Protein AF-A0A1V6G9Q5-F1 (afdb_monomer)

Secondary structure (DSSP, 8-state):
---TT--TTT-----HHHHHHH---TT---TTGGGSSSS---HHHH------THHHHBTT--HHHHHHHHHTT-GGGHHHHHTTSEEEE--SEE--SSS-EE--SS--EEEE-GGGT-B-TTSPBPGGGB-SS--HHHHHHHHHHHHHHHH-----TTT-HHHHTT--HHHHS-B-TTSTTGGGG--BPPTT--S-HHHHS---HHHHHTSTT-SS---HHHHHHHSTTTTTHHHHB-HHHHH---EEE----EEE-TTSS-EEE-TTT-PEESSTTGGGSEEEEEEPPEEEEEEPSSTT-EEEEEEEEEEEEEEEEE-TTS-EEEPPHHHHHHHHHT-SS--EEEEEBTT--EEEEE---SHHHHHHHHHHHHHTT-TTEEEESSSEEEEETTEEEEE--SS-SEEEEE---SPPPGGGT-STTTT-THHHHSTT-HHHH-EEES-HHHHHHHTTTS--TTTEEEGGGGGT-SSPPP--

Radius of gyration: 25.7 Å; Cα contacts (8 Å, |Δi|>4): 926; chains: 1; bounding box: 58×72×70 Å

Sequence (480 aa):
MECLSLDRATGTQSNLVEAERIVSSPRNPHFQSRVTPDGHSRFRASGVLEGDCLMCHLNGYRLDRRNAQVASRNYRWAPTAGAGLGEVAGRVWSPGEGKGVWEFSSRPAVTYSWKNGMFTGDGRLSGRLIRTKVTSGSCLQCHGTMQALRTGTQYRAGDDVHAKAGLRCVDCHTLAEAGPGGRLGHRIGGASASGDYRQTGMKTCVACHLAQGGRAPNPVQTHVDMLPNATFHLRLLSCTACHVTGLPALGAYLLDLSTGRNFRYTSQGAEAIISQLDAAKTAREPWTPWLAIVGMKGSQGERYMPVALHTAQWFGEKGTQGQIIPLNSRVVSEAFRLCSGITAVEVRDVSGKRLRRHTVATEADIAKMLRAMNRLGRTKAVFVADKVYELKGGKVASAELPFGNTISLPIWHNVQGVAKKRTYGAKGCTDCHDEKSPFFTKMKVKSVGRFLKEDYPTPKAPNASPQMLDWGYEEVPSHE

Structure (mmCIF, N/CA/C/O backbone):
data_AF-A0A1V6G9Q5-F1
#
_entry.id   AF-A0A1V6G9Q5-F1
#
loop_
_atom_site.group_PDB
_atom_site.id
_atom_site.type_symbol
_atom_site.label_atom_id
_atom_site.label_alt_id
_atom_site.label_comp_id
_atom_site.label_asym_id
_atom_site.label_entity_id
_atom_site.label_seq_id
_atom_site.pdbx_PDB_ins_code
_atom_site.Cartn_x
_atom_site.Cartn_y
_atom_site.Cartn_z
_atom_site.occupancy
_atom_site.B_iso_or_equiv
_atom_site.auth_seq_id
_atom_site.auth_comp_id
_atom_site.auth_asym_id
_atom_site.auth_atom_id
_atom_site.pdbx_PDB_model_num
ATOM 1 N N . MET A 1 1 ? 10.557 -18.814 1.486 1.00 26.45 1 MET A N 1
ATOM 2 C CA . MET A 1 1 ? 10.567 -19.745 0.343 1.00 26.45 1 MET A CA 1
ATOM 3 C C . MET A 1 1 ? 11.995 -20.203 0.204 1.00 26.45 1 MET A C 1
ATOM 5 O O . MET A 1 1 ? 12.812 -19.446 -0.297 1.00 26.45 1 MET A O 1
ATOM 9 N N . GLU A 1 2 ? 12.323 -21.360 0.764 1.00 23.83 2 GLU A N 1
ATOM 10 C CA . GLU A 1 2 ? 13.570 -22.021 0.394 1.00 23.83 2 GLU A CA 1
ATOM 11 C C . GLU A 1 2 ? 13.375 -22.497 -1.046 1.00 23.83 2 GLU A C 1
ATOM 13 O O . GLU A 1 2 ? 12.428 -23.233 -1.327 1.00 23.83 2 GLU A O 1
ATOM 18 N N . CYS A 1 3 ? 14.185 -21.993 -1.977 1.00 28.28 3 CYS A N 1
ATOM 19 C CA . CYS A 1 3 ? 14.281 -22.607 -3.293 1.00 28.28 3 CYS A CA 1
ATOM 20 C C . CYS A 1 3 ? 14.753 -24.044 -3.068 1.00 28.28 3 CYS A C 1
ATOM 22 O O . CYS A 1 3 ? 15.899 -24.257 -2.688 1.00 28.28 3 CYS A O 1
ATOM 24 N N . LEU A 1 4 ? 13.880 -25.018 -3.322 1.00 36.97 4 LEU A N 1
ATOM 25 C CA . LEU A 1 4 ? 14.215 -26.448 -3.365 1.00 36.97 4 LEU A CA 1
ATOM 26 C C . LEU A 1 4 ? 15.181 -26.798 -4.516 1.00 36.97 4 LEU A C 1
ATOM 28 O O . LEU A 1 4 ? 15.491 -27.967 -4.715 1.00 36.97 4 LEU A O 1
ATOM 32 N N . SER A 1 5 ? 15.635 -25.791 -5.267 1.00 37.88 5 SER A N 1
ATOM 33 C CA . SER A 1 5 ? 16.446 -25.899 -6.474 1.00 37.88 5 SER A CA 1
ATOM 34 C C . SER A 1 5 ? 17.936 -25.620 -6.241 1.00 37.88 5 SER A C 1
ATOM 36 O O . SER A 1 5 ? 18.611 -25.262 -7.198 1.00 37.88 5 SER A O 1
ATOM 38 N N . LEU A 1 6 ? 18.443 -25.641 -5.002 1.00 37.59 6 LEU A N 1
ATOM 39 C CA . LEU A 1 6 ? 19.872 -25.453 -4.719 1.00 37.59 6 LEU A CA 1
ATOM 40 C C . LEU A 1 6 ? 20.326 -26.380 -3.590 1.00 37.59 6 LEU A C 1
ATOM 42 O O . LEU A 1 6 ? 19.869 -26.254 -2.452 1.00 37.59 6 LEU A O 1
ATOM 46 N N . ASP A 1 7 ? 21.272 -27.263 -3.897 1.00 45.06 7 ASP A N 1
ATOM 47 C CA . ASP A 1 7 ? 22.090 -27.917 -2.879 1.00 45.06 7 ASP A CA 1
ATOM 48 C C . ASP A 1 7 ? 22.969 -26.854 -2.190 1.00 45.06 7 ASP A C 1
ATOM 50 O O . ASP A 1 7 ? 23.721 -26.121 -2.838 1.00 45.06 7 ASP A O 1
ATOM 54 N N . ARG A 1 8 ? 22.855 -26.746 -0.859 1.00 42.53 8 ARG A N 1
ATOM 55 C CA . ARG A 1 8 ? 23.565 -25.742 -0.049 1.00 42.53 8 ARG A CA 1
ATOM 56 C C . ARG A 1 8 ? 25.079 -25.957 -0.001 1.00 42.53 8 ARG A C 1
ATOM 58 O O . ARG A 1 8 ? 25.783 -24.997 0.297 1.00 42.53 8 ARG A O 1
ATOM 65 N N . ALA A 1 9 ? 25.567 -27.167 -0.271 1.00 38.91 9 ALA A N 1
ATOM 66 C CA . ALA A 1 9 ? 26.994 -27.476 -0.256 1.00 38.91 9 ALA A CA 1
ATOM 67 C C . ALA A 1 9 ? 27.674 -27.190 -1.605 1.00 38.91 9 ALA A C 1
ATOM 69 O O . ALA A 1 9 ? 28.848 -26.832 -1.634 1.00 38.91 9 ALA A O 1
ATOM 70 N N . THR A 1 10 ? 26.941 -27.322 -2.716 1.00 44.88 10 THR A N 1
ATOM 71 C CA . THR A 1 10 ? 27.523 -27.306 -4.072 1.00 44.88 10 THR A CA 1
ATOM 72 C C . THR A 1 10 ? 27.007 -26.179 -4.968 1.00 44.88 10 THR A C 1
ATOM 74 O O . THR A 1 10 ? 27.617 -25.887 -5.993 1.00 44.88 10 THR A O 1
ATOM 77 N N . GLY A 1 11 ? 25.892 -25.526 -4.617 1.00 43.47 11 GLY A N 1
ATOM 78 C CA . GLY A 1 11 ? 25.287 -24.465 -5.429 1.00 43.47 11 GLY A CA 1
ATOM 79 C C . GLY A 1 11 ? 24.711 -24.942 -6.769 1.00 43.47 11 GLY A C 1
ATOM 80 O O . GLY A 1 11 ? 24.396 -24.109 -7.621 1.00 43.47 11 GLY A O 1
ATOM 81 N N . THR A 1 12 ? 24.571 -26.255 -6.975 1.00 43.31 12 THR A N 1
ATOM 82 C CA . THR A 1 12 ? 24.017 -26.832 -8.207 1.00 43.31 12 THR A CA 1
ATOM 83 C C . THR A 1 12 ? 22.490 -26.918 -8.159 1.00 43.31 12 THR A C 1
ATOM 85 O O . THR A 1 12 ? 21.888 -27.110 -7.099 1.00 43.31 12 THR A O 1
ATOM 88 N N . GLN A 1 13 ? 21.856 -26.720 -9.323 1.00 45.31 13 GLN A N 1
ATOM 89 C CA . GLN A 1 13 ? 20.408 -26.836 -9.479 1.00 45.31 13 GLN A CA 1
ATOM 90 C C . GLN A 1 13 ? 19.994 -28.307 -9.458 1.00 45.31 13 GLN A C 1
ATOM 92 O O . GLN A 1 13 ? 20.320 -29.040 -10.387 1.00 45.31 13 GLN A O 1
ATOM 97 N N . SER A 1 14 ? 19.248 -28.726 -8.436 1.00 48.44 14 SER A N 1
ATOM 98 C CA . SER A 1 14 ? 18.487 -29.976 -8.494 1.00 48.44 14 SER A CA 1
ATOM 99 C C . SER A 1 14 ? 17.395 -29.828 -9.552 1.00 48.44 14 SER A C 1
ATOM 101 O O . SER A 1 14 ? 16.636 -28.855 -9.543 1.00 48.44 14 SER A O 1
ATOM 103 N N . ASN A 1 15 ? 17.316 -30.771 -10.488 1.00 50.22 15 ASN A N 1
ATOM 104 C CA . ASN A 1 15 ? 16.198 -30.793 -11.430 1.00 50.22 15 ASN A CA 1
ATOM 105 C C . ASN A 1 15 ? 14.923 -31.312 -10.731 1.00 50.22 15 ASN A C 1
ATOM 107 O O . ASN A 1 15 ? 14.988 -31.979 -9.696 1.00 50.22 15 ASN A O 1
ATOM 111 N N . LEU A 1 16 ? 13.749 -31.025 -11.304 1.00 52.06 16 LEU A N 1
ATOM 112 C CA . LEU A 1 16 ? 12.440 -31.394 -10.744 1.00 52.06 16 LEU A CA 1
ATOM 113 C C . LEU A 1 16 ? 12.350 -32.873 -10.329 1.00 52.06 16 LEU A C 1
ATOM 115 O O . LEU A 1 16 ? 11.726 -33.201 -9.324 1.00 52.06 16 LEU A O 1
ATOM 119 N N . VAL A 1 17 ? 12.982 -33.773 -11.086 1.00 56.47 17 VAL A N 1
ATOM 120 C CA . VAL A 1 17 ? 12.966 -35.217 -10.814 1.00 56.47 17 VAL A CA 1
ATOM 121 C C . VAL A 1 17 ? 13.769 -35.555 -9.553 1.00 56.47 17 VAL A C 1
ATOM 123 O O . VAL A 1 17 ? 13.349 -36.402 -8.766 1.00 56.47 17 VAL A O 1
ATOM 126 N N . GLU A 1 18 ? 14.890 -34.877 -9.321 1.00 55.25 18 GLU A N 1
ATOM 127 C CA . GLU A 1 18 ? 15.702 -35.006 -8.106 1.00 55.25 18 GLU A CA 1
ATOM 128 C C . GLU A 1 18 ? 15.019 -34.372 -6.891 1.00 55.25 18 GLU A C 1
ATOM 130 O O . GLU A 1 18 ? 14.922 -35.013 -5.843 1.00 55.25 18 GLU A O 1
ATOM 135 N N . ALA A 1 19 ? 14.465 -33.164 -7.035 1.00 51.28 19 ALA A N 1
ATOM 136 C CA . ALA A 1 19 ? 13.713 -32.506 -5.968 1.00 51.28 19 ALA A CA 1
ATOM 137 C C . ALA A 1 19 ? 12.487 -33.338 -5.543 1.00 51.28 19 ALA A C 1
ATOM 139 O O . ALA A 1 19 ? 12.191 -33.457 -4.355 1.00 51.28 19 ALA A O 1
ATOM 140 N N . GLU A 1 20 ? 11.803 -33.986 -6.491 1.00 52.81 20 GLU A N 1
ATOM 141 C CA . GLU A 1 20 ? 10.680 -34.886 -6.206 1.00 52.81 20 GLU A CA 1
ATOM 142 C C . GLU A 1 20 ? 11.103 -36.202 -5.538 1.00 52.81 20 GLU A C 1
ATOM 144 O O . GLU A 1 20 ? 10.338 -36.739 -4.735 1.00 52.81 20 GLU A O 1
ATOM 149 N N . ARG A 1 21 ? 12.313 -36.709 -5.812 1.00 54.59 21 ARG A N 1
ATOM 150 C CA . ARG A 1 21 ? 12.871 -37.895 -5.132 1.00 54.59 21 ARG A CA 1
ATOM 151 C C . ARG A 1 21 ? 13.257 -37.614 -3.679 1.00 54.59 21 ARG A C 1
ATOM 153 O O . ARG A 1 21 ? 13.096 -38.491 -2.836 1.00 54.59 21 ARG A O 1
ATOM 160 N N . ILE A 1 22 ? 13.724 -36.401 -3.381 1.00 49.53 22 ILE A N 1
ATOM 161 C CA . ILE A 1 22 ? 14.147 -35.984 -2.032 1.00 49.53 22 ILE A CA 1
ATOM 162 C C . ILE A 1 22 ? 12.938 -35.778 -1.093 1.00 49.53 22 ILE A C 1
ATOM 164 O O . ILE A 1 22 ? 13.057 -35.891 0.128 1.00 49.53 22 ILE A O 1
ATOM 168 N N . VAL A 1 23 ? 11.737 -35.538 -1.631 1.00 49.31 23 VAL A N 1
ATOM 169 C CA . VAL A 1 23 ? 10.528 -35.214 -0.851 1.00 49.31 23 VAL A CA 1
ATOM 170 C C . VAL A 1 23 ? 9.623 -36.445 -0.675 1.00 49.31 23 VAL A C 1
ATOM 172 O O . VAL A 1 23 ? 8.473 -36.475 -1.108 1.00 49.31 23 VAL A O 1
ATOM 175 N N . SER A 1 24 ? 10.140 -37.480 -0.009 1.00 46.38 24 SER A N 1
ATOM 176 C CA . SER A 1 24 ? 9.373 -38.664 0.427 1.00 46.38 24 SER A CA 1
ATOM 177 C C . SER A 1 24 ? 9.041 -38.670 1.930 1.00 46.38 24 SER A C 1
ATOM 179 O O . SER A 1 24 ? 8.355 -39.572 2.409 1.00 46.38 24 SER A O 1
ATOM 181 N N . SER A 1 25 ? 9.460 -37.646 2.687 1.00 45.62 25 SER A N 1
ATOM 182 C CA . SER A 1 25 ? 9.153 -37.527 4.120 1.00 45.62 25 SER A CA 1
ATOM 183 C C . SER A 1 25 ? 7.707 -37.048 4.373 1.00 45.62 25 SER A C 1
ATOM 185 O O . SER A 1 25 ? 7.327 -35.977 3.888 1.00 45.62 25 SER A O 1
ATOM 187 N N . PRO A 1 26 ? 6.911 -37.752 5.208 1.00 43.09 26 PRO A N 1
ATOM 188 C CA . PRO A 1 26 ? 5.545 -37.363 5.590 1.00 43.09 26 PRO A CA 1
ATOM 189 C C . PRO A 1 26 ? 5.431 -36.027 6.344 1.00 43.09 26 PRO A C 1
ATOM 191 O O . PRO A 1 26 ? 4.324 -35.538 6.572 1.00 43.09 26 PRO A O 1
ATOM 194 N N . ARG A 1 27 ? 6.556 -35.439 6.776 1.00 41.53 27 ARG A N 1
ATOM 195 C CA . ARG A 1 27 ? 6.603 -34.267 7.663 1.00 41.53 27 ARG A CA 1
ATOM 196 C C . ARG A 1 27 ? 7.233 -33.037 7.016 1.00 41.53 27 ARG A C 1
ATOM 198 O O . ARG A 1 27 ? 7.970 -32.321 7.684 1.00 41.53 27 ARG A O 1
ATOM 205 N N . ASN A 1 28 ? 6.945 -32.749 5.748 1.00 45.78 28 ASN A N 1
ATOM 206 C CA . ASN A 1 28 ? 7.270 -31.425 5.214 1.00 45.78 28 ASN A CA 1
ATOM 207 C C . ASN A 1 28 ? 6.059 -30.482 5.360 1.00 45.78 28 ASN A C 1
ATOM 209 O O . ASN A 1 28 ? 5.101 -30.602 4.578 1.00 45.78 28 ASN A O 1
ATOM 213 N N . PRO A 1 29 ? 6.046 -29.574 6.361 1.00 40.12 29 PRO A N 1
ATOM 214 C CA . PRO A 1 29 ? 4.981 -28.601 6.533 1.00 40.12 29 PRO A CA 1
ATOM 215 C C . PRO A 1 29 ? 5.069 -27.562 5.414 1.00 40.12 29 PRO A C 1
ATOM 217 O O . PRO A 1 29 ? 5.686 -26.507 5.537 1.00 40.12 29 PRO A O 1
ATOM 220 N N . HIS A 1 30 ? 4.395 -27.840 4.304 1.00 51.03 30 HIS A N 1
ATOM 221 C CA . HIS A 1 30 ? 4.058 -26.802 3.347 1.00 51.03 30 HIS A CA 1
ATOM 222 C C . HIS A 1 30 ? 3.215 -25.731 4.056 1.00 51.03 30 HIS A C 1
ATOM 224 O O . HIS A 1 30 ? 2.330 -26.069 4.837 1.00 51.03 30 HIS A O 1
ATOM 230 N N . PHE A 1 31 ? 3.403 -24.444 3.745 1.00 45.84 31 PHE A N 1
ATOM 231 C CA . PHE A 1 31 ? 2.536 -23.374 4.265 1.00 45.84 31 PHE A CA 1
ATOM 232 C C . PHE A 1 31 ? 1.040 -23.677 4.045 1.00 45.84 31 PHE A C 1
ATOM 234 O O . PHE A 1 31 ? 0.205 -23.277 4.856 1.00 45.84 31 PHE A O 1
ATOM 241 N N . GLN A 1 32 ? 0.697 -24.436 2.992 1.00 52.97 32 GLN A N 1
ATOM 242 C CA . GLN A 1 32 ? -0.692 -24.801 2.722 1.00 52.97 32 GLN A CA 1
ATOM 243 C C . GLN A 1 32 ? -1.210 -26.072 3.393 1.00 52.97 32 GLN A C 1
ATOM 245 O O . GLN A 1 32 ? -2.405 -26.313 3.267 1.00 52.97 32 GLN A O 1
ATOM 250 N N . SER A 1 33 ? -0.408 -26.854 4.127 1.00 57.81 33 SER A N 1
ATOM 251 C CA . SER A 1 33 ? -0.992 -27.912 4.973 1.00 57.81 33 SER A CA 1
ATOM 252 C C . SER A 1 33 ? -2.051 -27.318 5.906 1.00 57.81 33 SER A C 1
ATOM 254 O O . SER A 1 33 ? -3.131 -27.859 6.081 1.00 57.81 33 SER A O 1
ATOM 256 N N . ARG A 1 34 ? -1.811 -26.093 6.384 1.00 56.06 34 ARG A N 1
ATOM 257 C CA . ARG A 1 34 ? -2.740 -25.321 7.217 1.00 56.06 34 ARG A CA 1
ATOM 258 C C . ARG A 1 34 ? -4.067 -24.956 6.537 1.00 56.06 34 ARG A C 1
ATOM 260 O O . ARG A 1 34 ? -4.988 -24.534 7.231 1.00 56.06 34 ARG A O 1
ATOM 267 N N . VAL A 1 35 ? -4.170 -25.057 5.207 1.00 55.62 35 VAL A N 1
ATOM 268 C CA . VAL A 1 35 ? -5.381 -24.695 4.441 1.00 55.62 35 VAL A CA 1
ATOM 269 C C . VAL A 1 35 ? -5.944 -25.838 3.591 1.00 55.62 35 VAL A C 1
ATOM 271 O O . VAL A 1 35 ? -6.965 -25.642 2.932 1.00 55.62 35 VAL A O 1
ATOM 274 N N . THR A 1 36 ? -5.320 -27.020 3.582 1.00 60.31 36 THR A N 1
ATOM 275 C CA . THR A 1 36 ? -5.906 -28.228 2.984 1.00 60.31 36 THR A CA 1
ATOM 276 C C . THR A 1 36 ? -6.838 -28.911 3.995 1.00 60.31 36 THR A C 1
ATOM 278 O O . THR A 1 36 ? -6.741 -28.655 5.197 1.00 60.31 36 THR A O 1
ATOM 281 N N . PRO A 1 37 ? -7.795 -29.746 3.549 1.00 63.06 37 PRO A N 1
ATOM 282 C CA . PRO A 1 37 ? -8.809 -30.326 4.423 1.00 63.06 37 PRO A CA 1
ATOM 283 C C . PRO A 1 37 ? -8.201 -31.240 5.484 1.00 63.06 37 PRO A C 1
ATOM 285 O O . PRO A 1 37 ? -8.744 -31.318 6.587 1.00 63.06 37 PRO A O 1
ATOM 288 N N . ASP A 1 38 ? -7.091 -31.881 5.117 1.00 66.81 38 ASP A N 1
ATOM 289 C CA . ASP A 1 38 ? -6.412 -32.973 5.801 1.00 66.81 38 ASP A CA 1
ATOM 290 C C . ASP A 1 38 ? -5.102 -32.557 6.481 1.00 66.81 38 ASP A C 1
ATOM 292 O O . ASP A 1 38 ? -4.511 -33.368 7.177 1.00 66.81 38 ASP A O 1
ATOM 296 N N . GLY A 1 39 ? -4.619 -31.321 6.317 1.00 66.00 39 GLY A N 1
ATOM 297 C CA . GLY A 1 39 ? -3.380 -30.923 6.988 1.00 66.00 39 GLY A CA 1
ATOM 298 C C . GLY A 1 39 ? -2.101 -31.442 6.324 1.00 66.00 39 GLY A C 1
ATOM 299 O O . GLY A 1 39 ? -1.035 -31.354 6.932 1.00 66.00 39 GLY A O 1
ATOM 300 N N . HIS A 1 40 ? -2.168 -31.990 5.105 1.00 69.62 40 HIS A N 1
ATOM 301 C CA . HIS A 1 40 ? -1.031 -32.664 4.467 1.00 69.62 40 HIS A CA 1
ATOM 302 C C . HIS A 1 40 ? -0.575 -32.002 3.161 1.00 69.62 40 HIS A C 1
ATOM 304 O O . HIS A 1 40 ? -1.355 -31.400 2.419 1.00 69.62 40 HIS A O 1
ATOM 310 N N . SER A 1 41 ? 0.722 -32.131 2.864 1.00 68.56 41 SER A N 1
ATOM 311 C CA . SER A 1 41 ? 1.294 -31.783 1.561 1.00 68.56 41 SER A CA 1
ATOM 312 C C . SER A 1 41 ? 1.099 -32.937 0.565 1.00 68.56 41 SER A C 1
ATOM 314 O O . SER A 1 41 ? 1.103 -34.109 0.933 1.00 68.56 41 SER A O 1
ATOM 316 N N . ARG A 1 42 ? 0.887 -32.610 -0.716 1.00 77.94 42 ARG A N 1
ATOM 317 C CA . ARG A 1 42 ? 0.597 -33.582 -1.791 1.00 77.94 42 ARG A CA 1
ATOM 318 C C . ARG A 1 42 ? 1.521 -33.387 -2.998 1.00 77.94 42 ARG A C 1
ATOM 320 O O . ARG A 1 42 ? 1.077 -33.453 -4.141 1.00 77.94 42 ARG A O 1
ATOM 327 N N . PHE A 1 43 ? 2.814 -33.158 -2.751 1.00 76.31 43 PHE A N 1
ATOM 328 C CA . PHE A 1 43 ? 3.790 -32.837 -3.803 1.00 76.31 43 PHE A CA 1
ATOM 329 C C . PHE A 1 43 ? 3.915 -33.907 -4.890 1.00 76.31 43 PHE A C 1
ATOM 331 O O . PHE A 1 43 ? 4.113 -33.564 -6.049 1.00 76.31 43 PHE A O 1
ATOM 338 N N . ARG A 1 44 ? 3.681 -35.184 -4.564 1.00 77.88 44 ARG A N 1
ATOM 339 C CA . ARG A 1 44 ? 3.631 -36.257 -5.569 1.00 77.88 44 ARG A CA 1
ATOM 340 C C . ARG A 1 44 ? 2.557 -36.022 -6.642 1.00 77.88 44 ARG A C 1
ATOM 342 O O . ARG A 1 44 ? 2.764 -36.378 -7.797 1.00 77.88 44 ARG A O 1
ATOM 349 N N . ALA A 1 45 ? 1.426 -35.425 -6.262 1.00 82.69 45 ALA A N 1
ATOM 350 C CA . ALA A 1 45 ? 0.331 -35.108 -7.174 1.00 82.69 45 ALA A CA 1
ATOM 351 C C . ALA A 1 45 ? 0.505 -33.722 -7.816 1.00 82.69 45 ALA A C 1
ATOM 353 O O . ALA A 1 45 ? 0.354 -33.588 -9.027 1.00 82.69 45 ALA A O 1
ATOM 354 N N . SER A 1 46 ? 0.860 -32.701 -7.027 1.00 83.06 46 SER A N 1
ATOM 355 C CA . SER A 1 46 ? 0.956 -31.305 -7.486 1.00 83.06 46 SER A CA 1
ATOM 356 C C . SER A 1 46 ? 2.246 -30.956 -8.235 1.00 83.06 46 SER A C 1
ATOM 358 O O . SER A 1 46 ? 2.272 -29.993 -9.004 1.00 83.06 46 SER A O 1
ATOM 360 N N . GLY A 1 47 ? 3.332 -31.690 -7.981 1.00 82.62 47 GLY A N 1
ATOM 361 C CA . GLY A 1 47 ? 4.703 -31.212 -8.181 1.00 82.62 47 GLY A CA 1
ATOM 362 C C . GLY A 1 47 ? 5.049 -30.048 -7.249 1.00 82.62 47 GLY A C 1
ATOM 363 O O . GLY A 1 47 ? 4.305 -29.766 -6.305 1.00 82.62 47 GLY A O 1
ATOM 364 N N . VAL A 1 48 ? 6.155 -29.357 -7.529 1.00 77.81 48 VAL A N 1
ATOM 365 C CA . VAL A 1 48 ? 6.647 -28.185 -6.779 1.00 77.81 48 VAL A CA 1
ATOM 366 C C . VAL A 1 48 ? 6.672 -26.927 -7.657 1.00 77.81 48 VAL A C 1
ATOM 368 O O . VAL A 1 48 ? 6.721 -27.019 -8.880 1.00 77.81 48 VAL A O 1
ATOM 371 N N . LEU A 1 49 ? 6.587 -25.740 -7.039 1.00 80.56 49 LEU A N 1
ATOM 372 C CA . LEU A 1 49 ? 6.792 -24.464 -7.735 1.00 80.56 49 LEU A CA 1
ATOM 373 C C . LEU A 1 49 ? 8.273 -24.095 -7.689 1.00 80.56 49 LEU A C 1
ATOM 375 O O . LEU A 1 49 ? 8.783 -23.727 -6.632 1.00 80.56 49 LEU A O 1
ATOM 379 N N . GLU A 1 50 ? 8.931 -24.168 -8.838 1.00 74.31 50 GLU A N 1
ATOM 380 C CA . GLU A 1 50 ? 10.343 -23.821 -9.004 1.00 74.31 50 GLU A CA 1
ATOM 381 C C . GLU A 1 50 ? 10.523 -22.381 -9.506 1.00 74.31 50 GLU A C 1
ATOM 383 O O . GLU A 1 50 ? 9.555 -21.652 -9.767 1.00 74.31 50 GLU A O 1
ATOM 388 N N . GLY A 1 51 ? 11.786 -21.965 -9.629 1.00 77.62 51 GLY A N 1
ATOM 389 C CA . GLY A 1 51 ? 12.137 -20.731 -10.319 1.00 77.62 51 GLY A CA 1
ATOM 390 C C . GLY A 1 51 ? 11.702 -20.790 -11.784 1.00 77.62 51 GLY A C 1
ATOM 391 O O . GLY A 1 51 ? 12.071 -21.703 -12.512 1.00 77.62 51 GLY A O 1
ATOM 392 N N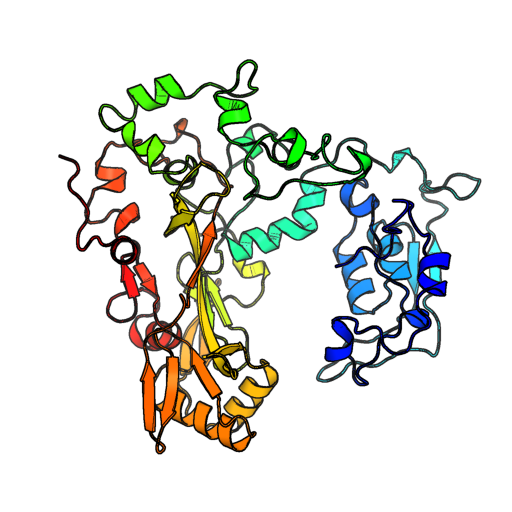 . ASP A 1 52 ? 10.927 -19.799 -12.219 1.00 88.69 52 ASP A N 1
ATOM 393 C CA . ASP A 1 52 ? 10.448 -19.686 -13.596 1.00 88.69 52 ASP A CA 1
ATOM 394 C C . ASP A 1 52 ? 11.207 -18.564 -14.311 1.00 88.69 52 ASP A C 1
ATOM 396 O O . ASP A 1 52 ? 10.904 -17.379 -14.144 1.00 88.69 52 ASP A O 1
ATOM 400 N N . CYS A 1 53 ? 12.216 -18.934 -15.104 1.00 89.38 53 CYS A N 1
ATOM 401 C CA . CYS A 1 53 ? 13.028 -17.975 -15.854 1.00 89.38 53 CYS A CA 1
ATOM 402 C C . CYS A 1 53 ? 12.190 -17.182 -16.870 1.00 89.38 53 CYS A C 1
ATOM 404 O O . CYS A 1 53 ? 12.445 -15.998 -17.109 1.00 89.38 53 CYS A O 1
ATOM 406 N N . LEU A 1 54 ? 11.176 -17.817 -17.465 1.00 92.31 54 LEU A N 1
ATOM 407 C CA . LEU A 1 54 ? 10.348 -17.213 -18.506 1.00 92.31 54 LEU A CA 1
ATOM 408 C C . LEU A 1 54 ? 9.447 -16.120 -17.936 1.00 92.31 54 LEU A C 1
ATOM 410 O O . LEU A 1 54 ? 9.157 -15.161 -18.641 1.00 92.31 54 LEU A O 1
ATOM 414 N N . MET A 1 55 ? 9.103 -16.170 -16.650 1.00 92.25 55 MET A N 1
ATOM 415 C CA . MET A 1 55 ? 8.359 -15.091 -15.992 1.00 92.25 55 MET A CA 1
ATOM 416 C C . MET A 1 55 ? 9.031 -13.714 -16.153 1.00 92.25 55 MET A C 1
ATOM 418 O O . MET A 1 55 ? 8.348 -12.698 -16.288 1.00 92.25 55 MET A O 1
ATOM 422 N N . CYS A 1 56 ? 10.367 -13.674 -16.188 1.00 91.31 56 CYS A N 1
ATOM 423 C CA . CYS A 1 56 ? 11.131 -12.445 -16.405 1.00 91.31 56 CYS A CA 1
ATOM 424 C C . CYS A 1 56 ? 11.592 -12.282 -17.858 1.00 91.31 56 CYS A C 1
ATOM 426 O O . CYS A 1 56 ? 11.571 -11.168 -18.391 1.00 91.31 56 CYS A O 1
ATOM 428 N N . HIS A 1 57 ? 12.022 -13.380 -18.485 1.00 92.50 57 HIS A N 1
ATOM 429 C CA . HIS A 1 57 ? 12.723 -13.358 -19.766 1.00 92.50 57 HIS A CA 1
ATOM 430 C C . HIS A 1 57 ? 11.827 -13.577 -20.993 1.00 92.50 57 HIS A C 1
ATOM 432 O O . HIS A 1 57 ? 12.274 -13.288 -22.101 1.00 92.50 57 HIS A O 1
ATOM 438 N N . LEU A 1 58 ? 10.578 -14.019 -20.832 1.00 92.31 58 LEU A N 1
ATOM 439 C CA . LEU A 1 58 ? 9.617 -14.154 -21.928 1.00 92.31 58 LEU A CA 1
ATOM 440 C C . LEU A 1 58 ? 8.759 -12.894 -22.054 1.00 92.31 58 LEU A C 1
ATOM 442 O O . LEU A 1 58 ? 8.209 -12.389 -21.073 1.00 92.31 58 LEU A O 1
ATOM 446 N N . ASN A 1 59 ? 8.597 -12.396 -23.280 1.00 85.75 59 ASN A N 1
ATOM 447 C CA . ASN A 1 59 ? 7.618 -11.344 -23.533 1.00 85.75 59 ASN A CA 1
ATOM 448 C C . ASN A 1 59 ? 6.197 -11.917 -23.503 1.00 85.75 59 ASN A C 1
ATOM 450 O O . ASN A 1 59 ? 5.934 -12.925 -24.149 1.00 85.75 59 ASN A O 1
ATOM 454 N N . GLY A 1 60 ? 5.275 -11.249 -22.810 1.00 86.62 60 GLY A N 1
ATOM 455 C CA . GLY A 1 60 ? 3.876 -11.682 -22.770 1.00 86.62 60 GLY A CA 1
ATOM 456 C C . GLY A 1 60 ? 3.620 -12.935 -21.927 1.00 86.62 60 GLY A C 1
ATOM 457 O O . GLY A 1 60 ? 2.619 -13.612 -22.151 1.00 86.62 60 GLY A O 1
ATOM 458 N N . TYR A 1 61 ? 4.494 -13.240 -20.958 1.00 94.06 61 TYR A N 1
ATOM 459 C CA . TYR A 1 61 ? 4.190 -14.232 -19.926 1.00 94.06 61 TYR A CA 1
ATOM 460 C C . TYR A 1 61 ? 2.821 -13.928 -19.293 1.00 94.06 61 TYR A C 1
ATOM 462 O O . TYR A 1 61 ? 2.506 -12.773 -19.013 1.00 94.06 61 TYR A O 1
ATOM 470 N N . ARG A 1 62 ? 2.002 -14.958 -19.088 1.00 94.50 62 ARG A N 1
ATOM 471 C CA . ARG A 1 62 ? 0.612 -14.864 -18.632 1.00 94.50 62 ARG A CA 1
ATOM 472 C C . ARG A 1 62 ? 0.495 -15.287 -17.174 1.00 94.50 62 ARG A C 1
ATOM 474 O O . ARG A 1 62 ? 0.169 -16.435 -16.854 1.00 94.50 62 ARG A O 1
ATOM 481 N N . LEU A 1 63 ? 0.797 -14.357 -16.267 1.00 92.75 63 LEU A N 1
ATOM 482 C CA . LEU A 1 63 ? 0.766 -14.623 -14.828 1.00 92.75 63 LEU A CA 1
ATOM 483 C C . LEU A 1 63 ? -0.622 -15.053 -14.326 1.00 92.75 63 LEU A C 1
ATOM 485 O O . LEU A 1 63 ? -0.711 -15.859 -13.404 1.00 92.75 63 LEU A O 1
ATOM 489 N N . ASP A 1 64 ? -1.701 -14.572 -14.940 1.00 93.00 64 ASP A N 1
ATOM 490 C CA . ASP A 1 64 ? -3.076 -14.996 -14.660 1.00 93.00 64 ASP A CA 1
ATOM 491 C C . ASP A 1 64 ? -3.260 -16.507 -14.885 1.00 93.00 64 ASP A C 1
ATOM 493 O O . ASP A 1 64 ? -3.740 -17.213 -13.995 1.00 93.00 64 ASP A O 1
ATOM 497 N N . ARG A 1 65 ? -2.791 -17.030 -16.027 1.00 95.94 65 ARG A N 1
ATOM 498 C CA . ARG A 1 65 ? -2.861 -18.462 -16.357 1.00 95.94 65 ARG A CA 1
ATOM 499 C C . ARG A 1 65 ? -1.992 -19.290 -15.424 1.00 95.94 65 ARG A C 1
ATOM 501 O O . ARG A 1 65 ? -2.448 -20.318 -14.926 1.00 95.94 65 ARG A O 1
ATOM 508 N N . ARG A 1 66 ? -0.779 -18.816 -15.120 1.00 94.88 66 ARG A N 1
ATOM 509 C CA . ARG A 1 66 ? 0.086 -19.434 -14.105 1.00 94.88 66 ARG A CA 1
ATOM 510 C C . ARG A 1 66 ? -0.632 -19.510 -12.755 1.00 94.88 66 ARG A C 1
ATOM 512 O O . ARG A 1 66 ? -0.671 -20.568 -12.134 1.00 94.88 66 ARG A O 1
ATOM 519 N N . ASN A 1 67 ? -1.227 -18.409 -12.302 1.00 92.19 67 ASN A N 1
ATOM 520 C CA . ASN A 1 67 ? -1.896 -18.332 -11.006 1.00 92.19 67 ASN A CA 1
ATOM 521 C C . ASN A 1 67 ? -3.156 -19.203 -10.941 1.00 92.19 67 ASN A C 1
ATOM 523 O O . ASN A 1 67 ? -3.423 -19.782 -9.891 1.00 92.19 67 ASN A O 1
ATOM 527 N N . ALA A 1 68 ? -3.887 -19.369 -12.046 1.00 92.62 68 ALA A N 1
ATOM 528 C CA . ALA A 1 68 ? -4.997 -20.320 -12.125 1.00 92.62 68 ALA A CA 1
ATOM 529 C C . ALA A 1 68 ? -4.526 -21.774 -11.916 1.00 92.62 68 ALA A C 1
ATOM 531 O O . ALA A 1 68 ? -5.155 -22.535 -11.173 1.00 92.62 68 ALA A O 1
ATOM 532 N N . GLN A 1 69 ? -3.376 -22.145 -12.492 1.00 93.38 69 GLN A N 1
ATOM 533 C CA . GLN A 1 69 ? -2.752 -23.449 -12.239 1.00 93.38 69 GLN A CA 1
ATOM 534 C C . GLN A 1 69 ? -2.292 -23.579 -10.780 1.00 93.38 69 GLN A C 1
ATOM 536 O O . GLN A 1 69 ? -2.552 -24.597 -10.142 1.00 93.38 69 GLN A O 1
ATOM 541 N N . VAL A 1 70 ? -1.688 -22.533 -10.207 1.00 90.81 70 VAL A N 1
ATOM 542 C CA . VAL A 1 70 ? -1.293 -22.499 -8.785 1.00 90.81 70 VAL A CA 1
ATOM 543 C C . VAL A 1 70 ? -2.504 -22.669 -7.861 1.00 90.81 70 VAL A C 1
ATOM 545 O O . VAL A 1 70 ? -2.442 -23.456 -6.919 1.00 90.81 70 VAL A O 1
ATOM 548 N N . ALA A 1 71 ? -3.620 -21.989 -8.134 1.00 87.38 71 ALA A N 1
ATOM 549 C CA . ALA A 1 71 ? -4.858 -22.118 -7.362 1.00 87.38 71 ALA A CA 1
ATOM 550 C C . ALA A 1 71 ? -5.419 -23.552 -7.404 1.00 87.38 71 ALA A C 1
ATOM 552 O O . ALA A 1 71 ? -5.926 -24.057 -6.399 1.00 87.38 71 ALA A O 1
ATOM 553 N N . SER A 1 72 ? -5.241 -24.223 -8.544 1.00 89.81 72 SER A N 1
ATOM 554 C CA . SER A 1 72 ? -5.607 -25.627 -8.772 1.00 89.81 72 SER A CA 1
ATOM 555 C C . SER A 1 72 ? -4.554 -26.630 -8.274 1.00 89.81 72 SER A C 1
ATOM 557 O O . SER A 1 72 ? -4.693 -27.833 -8.481 1.00 89.81 72 SER A O 1
ATOM 559 N N . ARG A 1 73 ? -3.485 -26.144 -7.621 1.00 87.56 73 ARG A N 1
ATOM 560 C CA . ARG A 1 73 ? -2.317 -26.916 -7.153 1.00 87.56 73 ARG A CA 1
ATOM 561 C C . ARG A 1 73 ? -1.605 -27.695 -8.266 1.00 87.56 73 ARG A C 1
ATOM 563 O O . ARG A 1 73 ? -0.906 -28.663 -7.997 1.00 87.56 73 ARG A O 1
ATOM 570 N N . ASN A 1 74 ? -1.710 -27.236 -9.506 1.00 91.69 74 ASN A N 1
ATOM 571 C CA . ASN A 1 74 ? -0.999 -27.777 -10.661 1.00 91.69 74 ASN A CA 1
ATOM 572 C C . ASN A 1 74 ? 0.415 -27.173 -10.757 1.00 91.69 74 ASN A C 1
ATOM 574 O O . ASN A 1 74 ? 0.785 -26.585 -11.773 1.00 91.69 74 ASN A O 1
ATOM 578 N N . TYR A 1 75 ? 1.207 -27.261 -9.687 1.00 88.50 75 TYR A N 1
ATOM 579 C CA . TYR A 1 75 ? 2.470 -26.525 -9.557 1.00 88.50 75 TYR A CA 1
ATOM 580 C C . TYR A 1 75 ? 3.480 -26.853 -10.652 1.00 88.50 75 TYR A C 1
ATOM 582 O O . TYR A 1 75 ? 4.018 -25.933 -11.265 1.00 88.50 75 TYR A O 1
ATOM 590 N N . ARG A 1 76 ? 3.641 -28.142 -10.971 1.00 88.81 76 ARG A N 1
ATOM 591 C CA . ARG A 1 76 ? 4.512 -28.611 -12.058 1.00 88.81 76 ARG A CA 1
ATOM 592 C C . ARG A 1 76 ? 4.202 -27.954 -13.404 1.00 88.81 76 ARG A C 1
ATOM 594 O O . ARG A 1 76 ? 5.100 -27.694 -14.193 1.00 88.81 76 ARG A O 1
ATOM 601 N N . TRP A 1 77 ? 2.923 -27.726 -13.677 1.00 93.00 77 TRP A N 1
ATOM 602 C CA . TRP A 1 77 ? 2.431 -27.306 -14.989 1.00 93.00 77 TRP A CA 1
ATOM 603 C C . TRP A 1 77 ? 2.191 -25.797 -15.087 1.00 93.00 77 TRP A C 1
ATOM 605 O O . TRP A 1 77 ? 1.950 -25.270 -16.175 1.00 93.00 77 TRP A O 1
ATOM 615 N N . ALA A 1 78 ? 2.269 -25.083 -13.961 1.00 93.69 78 ALA A N 1
ATOM 616 C CA . ALA A 1 78 ? 2.025 -23.650 -13.912 1.00 93.69 78 ALA A CA 1
ATOM 617 C C . ALA A 1 78 ? 2.955 -22.840 -14.840 1.00 93.69 78 ALA A C 1
ATOM 619 O O . ALA A 1 78 ? 2.427 -21.976 -15.548 1.00 93.69 78 ALA A O 1
ATOM 620 N N . PRO A 1 79 ? 4.277 -23.120 -14.925 1.00 92.88 79 PRO A N 1
ATOM 621 C CA . PRO A 1 79 ? 5.161 -22.435 -15.871 1.00 92.88 79 PRO A CA 1
ATOM 622 C C . PRO A 1 79 ? 4.761 -22.647 -17.333 1.00 92.88 79 PRO A C 1
ATOM 624 O O . PRO A 1 79 ? 4.781 -21.703 -18.116 1.00 92.88 79 PRO A O 1
ATOM 627 N N . THR A 1 80 ? 4.329 -23.857 -17.706 1.00 93.56 80 THR A N 1
ATOM 628 C CA . THR A 1 80 ? 3.885 -24.171 -19.075 1.00 93.56 80 THR A CA 1
ATOM 629 C C . THR A 1 80 ? 2.686 -23.321 -19.485 1.00 93.56 80 THR A C 1
ATOM 631 O O . THR A 1 80 ? 2.709 -22.700 -20.548 1.00 93.56 80 THR A O 1
ATOM 634 N N . ALA A 1 81 ? 1.665 -23.248 -18.625 1.00 95.44 81 ALA A N 1
ATOM 635 C CA . ALA A 1 81 ? 0.477 -22.437 -18.878 1.00 95.44 81 ALA A CA 1
ATOM 636 C C . ALA A 1 81 ? 0.793 -20.932 -18.877 1.00 95.44 81 ALA A C 1
ATOM 638 O O . ALA A 1 81 ? 0.259 -20.181 -19.698 1.00 95.44 81 ALA A O 1
ATOM 639 N N . GLY A 1 82 ? 1.664 -20.491 -17.962 1.00 95.00 82 GLY A N 1
ATOM 640 C CA . GLY A 1 82 ? 2.099 -19.100 -17.859 1.00 95.00 82 GLY A CA 1
ATOM 641 C C . GLY A 1 82 ? 2.896 -18.643 -19.078 1.00 95.00 82 GLY A C 1
ATOM 642 O O . GLY A 1 82 ? 2.625 -17.585 -19.635 1.00 95.00 82 GLY A O 1
ATOM 643 N N . ALA A 1 83 ? 3.819 -19.467 -19.561 1.00 93.94 83 ALA A N 1
ATOM 644 C CA . ALA A 1 83 ? 4.615 -19.168 -20.744 1.00 93.94 83 ALA A CA 1
ATOM 645 C C . ALA A 1 83 ? 3.862 -19.386 -22.073 1.00 93.94 83 ALA A C 1
ATOM 647 O O . ALA A 1 83 ? 4.401 -19.091 -23.136 1.00 93.94 83 ALA A O 1
ATOM 648 N N . GLY A 1 84 ? 2.626 -19.901 -22.039 1.00 93.12 84 GLY A N 1
ATOM 649 C CA . GLY A 1 84 ? 1.852 -20.200 -23.249 1.00 93.12 84 GLY A CA 1
ATOM 650 C C . GLY A 1 84 ? 2.433 -21.348 -24.083 1.00 93.12 84 GLY A C 1
ATOM 651 O O . GLY A 1 84 ? 2.155 -21.444 -25.277 1.00 93.12 84 GLY A O 1
ATOM 652 N N . LEU A 1 85 ? 3.233 -22.218 -23.459 1.00 92.81 85 LEU A N 1
ATOM 653 C CA . LEU A 1 85 ? 3.903 -23.348 -24.111 1.00 92.81 85 LEU A CA 1
ATOM 654 C C . LEU A 1 85 ? 2.946 -24.503 -24.428 1.00 92.81 85 LEU A C 1
ATOM 656 O O . LEU A 1 85 ? 3.272 -25.373 -25.234 1.00 92.81 85 LEU A O 1
ATOM 660 N N . GLY A 1 86 ? 1.777 -24.520 -23.795 1.00 93.19 86 GLY A N 1
ATOM 661 C CA . GLY A 1 86 ? 0.748 -25.530 -23.979 1.00 93.19 86 GLY A CA 1
ATOM 662 C C . GLY A 1 86 ? -0.448 -25.290 -23.068 1.00 93.19 86 GLY A C 1
ATOM 663 O O . GLY A 1 86 ? -0.421 -24.408 -22.205 1.00 93.19 86 GLY A O 1
ATOM 664 N N . GLU A 1 87 ? -1.476 -26.109 -23.247 1.00 94.62 87 GLU A N 1
ATOM 665 C CA . GLU A 1 87 ? -2.674 -26.119 -22.410 1.00 94.62 87 GLU A CA 1
ATOM 666 C C . GLU A 1 87 ? -2.621 -27.279 -21.411 1.00 94.62 87 GLU A C 1
ATOM 668 O O . GLU A 1 87 ? -2.152 -28.375 -21.730 1.00 94.62 87 GLU A O 1
ATOM 673 N N . VAL A 1 88 ? -3.093 -27.024 -20.189 1.00 95.56 88 VAL A N 1
ATOM 674 C CA . VAL A 1 88 ? -3.083 -27.989 -19.081 1.00 95.56 88 VAL A CA 1
ATOM 675 C C . VAL A 1 88 ? -4.513 -28.443 -18.812 1.00 95.56 88 VAL A C 1
ATOM 677 O O . VAL A 1 88 ? -5.346 -27.641 -18.385 1.00 95.56 88 VAL A O 1
ATOM 680 N N . ALA A 1 89 ? -4.787 -29.724 -19.046 1.00 94.81 89 ALA A N 1
ATOM 681 C CA . ALA A 1 89 ? -6.069 -30.358 -18.765 1.00 94.81 89 ALA A CA 1
ATOM 682 C C . ALA A 1 89 ? -6.038 -31.066 -17.404 1.00 94.81 89 ALA A C 1
ATOM 684 O O . ALA A 1 89 ? -5.041 -31.693 -17.047 1.00 94.81 89 ALA A O 1
ATOM 685 N N . GLY A 1 90 ? -7.144 -30.994 -16.662 1.00 92.62 90 GLY A N 1
ATOM 686 C CA . GLY A 1 90 ? -7.261 -31.566 -15.319 1.00 92.62 90 GLY A CA 1
ATOM 687 C C . GLY A 1 90 ? -6.697 -30.673 -14.210 1.00 92.62 90 GLY A C 1
ATOM 688 O O . GLY A 1 90 ? -6.127 -29.602 -14.441 1.00 92.62 90 GLY A O 1
ATOM 689 N N . ARG A 1 91 ? -6.892 -31.102 -12.964 1.00 91.81 91 ARG A N 1
ATOM 690 C CA . ARG A 1 91 ? -6.461 -30.381 -11.762 1.00 91.81 91 ARG A CA 1
ATOM 691 C C . ARG A 1 91 ? -6.172 -31.342 -10.624 1.00 91.81 91 ARG A C 1
ATOM 693 O O . ARG A 1 91 ? -6.745 -32.418 -10.563 1.00 91.81 91 ARG A O 1
ATOM 700 N N . VAL A 1 92 ? -5.303 -30.919 -9.715 1.00 89.75 92 VAL A N 1
ATOM 701 C CA . VAL A 1 92 ? -5.032 -31.641 -8.462 1.00 89.75 92 VAL A CA 1
ATOM 702 C C . VAL A 1 92 ? -5.984 -31.188 -7.355 1.00 89.75 92 VAL A C 1
ATOM 704 O O . VAL A 1 92 ? -6.182 -31.880 -6.357 1.00 89.75 92 VAL A O 1
ATOM 707 N N . TRP A 1 93 ? -6.572 -30.002 -7.509 1.00 87.19 93 TRP A N 1
ATOM 708 C CA . TRP A 1 93 ? -7.427 -29.403 -6.502 1.00 87.19 93 TRP A CA 1
ATOM 709 C C . TRP A 1 93 ? -8.484 -28.478 -7.090 1.00 87.19 93 TRP A C 1
ATOM 711 O O . TRP A 1 93 ? -8.169 -27.600 -7.897 1.00 87.19 93 TRP A O 1
ATOM 721 N N . SER A 1 94 ? -9.704 -28.593 -6.569 1.00 87.44 94 SER A N 1
ATOM 722 C CA . SER A 1 94 ? -10.787 -27.639 -6.793 1.00 87.44 94 SER A CA 1
ATOM 723 C C . SER A 1 94 ? -11.007 -26.749 -5.567 1.00 87.44 94 SER A C 1
ATOM 725 O O . SER A 1 94 ? -11.356 -27.243 -4.491 1.00 87.44 94 SER A O 1
ATOM 727 N N . PRO A 1 95 ? -10.806 -25.422 -5.684 1.00 76.62 95 PRO A N 1
ATOM 728 C CA . PRO A 1 95 ? -11.195 -24.474 -4.642 1.00 76.62 95 PRO A CA 1
ATOM 729 C C . PRO A 1 95 ? -12.713 -24.502 -4.397 1.00 76.62 95 PRO A C 1
ATOM 731 O O . PRO A 1 95 ? -13.481 -24.610 -5.345 1.00 76.62 95 PRO A O 1
ATOM 734 N N . GLY A 1 96 ? -13.142 -24.362 -3.140 1.00 69.12 96 GLY A N 1
ATOM 735 C CA . GLY A 1 96 ? -14.556 -24.319 -2.748 1.00 69.12 96 GLY A CA 1
ATOM 736 C C . GLY A 1 96 ? -14.746 -23.652 -1.383 1.00 69.12 96 GLY A C 1
ATOM 737 O O . GLY A 1 96 ? -13.769 -23.472 -0.645 1.00 69.12 96 GLY A O 1
ATOM 738 N N . GLU A 1 97 ? -15.980 -23.253 -1.059 1.00 50.66 97 GLU A N 1
ATOM 739 C CA . GLU A 1 97 ? -16.305 -22.621 0.225 1.00 50.66 97 GLU A CA 1
ATOM 740 C C . GLU A 1 97 ? -16.041 -23.584 1.398 1.00 50.66 97 GLU A C 1
ATOM 742 O O . GLU A 1 97 ? -16.431 -24.748 1.388 1.00 50.66 97 GLU A O 1
ATOM 747 N N . GLY A 1 98 ? -15.313 -23.108 2.413 1.00 62.62 98 GLY A N 1
ATOM 748 C CA . GLY A 1 98 ? -14.855 -23.920 3.545 1.00 62.62 98 GLY A CA 1
ATOM 749 C C . GLY A 1 98 ? -13.512 -24.615 3.286 1.00 62.62 98 GLY A C 1
ATOM 750 O O . GLY A 1 98 ? -12.453 -24.070 3.627 1.00 62.62 98 GLY A O 1
ATOM 751 N N . LYS A 1 99 ? -13.561 -25.826 2.719 1.00 67.06 99 LYS A N 1
ATOM 752 C CA . LYS A 1 99 ? -12.418 -26.697 2.394 1.00 67.06 99 LYS A CA 1
ATOM 753 C C . LYS A 1 99 ? -12.635 -27.225 0.970 1.00 67.06 99 LYS A C 1
ATOM 755 O O . LYS A 1 99 ? -13.605 -27.928 0.731 1.00 67.06 99 LYS A O 1
ATOM 760 N N . GLY A 1 100 ? -11.768 -26.854 0.027 1.00 75.00 100 GLY A N 1
ATOM 761 C CA . GLY A 1 100 ? -11.847 -27.383 -1.342 1.00 75.00 100 GLY A CA 1
ATOM 762 C C . GLY A 1 100 ? -11.590 -28.896 -1.411 1.00 75.00 100 GLY A C 1
ATOM 763 O O . GLY A 1 100 ? -11.370 -29.549 -0.388 1.00 75.00 100 GLY A O 1
ATOM 764 N N . VAL A 1 101 ? -11.605 -29.449 -2.620 1.00 85.31 101 VAL A N 1
ATOM 765 C CA . VAL A 1 101 ? -11.582 -30.899 -2.854 1.00 85.31 101 VAL A CA 1
ATOM 766 C C . VAL A 1 101 ? -10.305 -31.306 -3.583 1.00 85.31 101 VAL A C 1
ATOM 768 O O . VAL A 1 101 ? -9.883 -30.647 -4.534 1.00 85.31 101 VAL A O 1
ATOM 771 N N . TRP A 1 102 ? -9.681 -32.390 -3.118 1.00 85.44 102 TRP A N 1
ATOM 772 C CA . TRP A 1 102 ? -8.561 -33.030 -3.804 1.00 85.44 102 TRP A CA 1
ATOM 773 C C . TRP A 1 102 ? -9.056 -33.877 -4.980 1.00 85.44 102 TRP A C 1
ATOM 775 O O . TRP A 1 102 ? -9.984 -34.667 -4.825 1.00 85.44 102 TRP A O 1
ATOM 785 N N . GLU A 1 103 ? -8.390 -33.761 -6.126 1.00 88.25 103 GLU A N 1
ATOM 786 C CA . GLU A 1 103 ? -8.705 -34.512 -7.343 1.00 88.25 103 GLU A CA 1
ATOM 787 C C . GLU A 1 103 ? -7.507 -35.375 -7.744 1.00 88.25 103 GLU A C 1
ATOM 789 O O . GLU A 1 103 ? -6.466 -34.877 -8.170 1.00 88.25 103 GLU A O 1
ATOM 794 N N . PHE A 1 104 ? -7.645 -36.691 -7.558 1.00 84.19 104 PHE A N 1
ATOM 795 C CA . PHE A 1 104 ? -6.576 -37.666 -7.816 1.00 84.19 104 PHE A CA 1
ATOM 796 C C . PHE A 1 104 ? -6.942 -38.714 -8.871 1.00 84.19 104 PHE A C 1
ATOM 798 O O . PHE A 1 104 ? -6.106 -39.552 -9.199 1.00 84.19 104 PHE A O 1
ATOM 805 N N . SER A 1 105 ? -8.169 -38.677 -9.401 1.00 80.56 105 SER A N 1
ATOM 806 C CA . SER A 1 105 ? -8.656 -39.632 -10.406 1.00 80.56 105 SER A CA 1
ATOM 807 C C . SER A 1 105 ? -7.861 -39.572 -11.711 1.00 80.56 105 SER A C 1
ATOM 809 O O . SER A 1 105 ? -7.715 -40.583 -12.390 1.00 80.56 105 SER A O 1
ATOM 811 N N . SER A 1 106 ? -7.307 -38.407 -12.046 1.00 79.00 106 SER A N 1
ATOM 812 C CA . SER A 1 106 ? -6.453 -38.219 -13.214 1.00 79.00 106 SER A CA 1
ATOM 813 C C . SER A 1 106 ? -5.359 -37.203 -12.928 1.00 79.00 106 SER A C 1
ATOM 815 O O . SER A 1 106 ? -5.615 -36.136 -12.368 1.00 79.00 106 SER A O 1
ATOM 817 N N . ARG A 1 107 ? -4.137 -37.506 -13.364 1.00 84.75 107 ARG A N 1
ATOM 818 C CA . ARG A 1 107 ? -3.034 -36.548 -13.317 1.00 84.75 107 ARG A CA 1
ATOM 819 C C . ARG A 1 107 ? -3.237 -35.466 -14.385 1.00 84.75 107 ARG A C 1
ATOM 821 O O . ARG A 1 107 ? -3.576 -35.828 -15.511 1.00 84.75 107 ARG A O 1
ATOM 828 N N . PRO A 1 108 ? -2.967 -34.181 -14.087 1.00 92.81 108 PRO A N 1
ATOM 829 C CA . PRO A 1 108 ? -2.980 -33.154 -15.116 1.00 92.81 108 PRO A CA 1
ATOM 830 C C . PRO A 1 108 ? -2.072 -33.502 -16.300 1.00 92.81 108 PRO A C 1
ATOM 832 O O . PRO A 1 108 ? -0.940 -33.968 -16.122 1.00 92.81 108 PRO A O 1
ATOM 835 N N . ALA A 1 109 ? -2.584 -33.263 -17.503 1.00 92.81 109 ALA A N 1
ATOM 836 C CA . ALA A 1 109 ? -1.920 -33.557 -18.766 1.00 92.81 109 ALA A CA 1
ATOM 837 C C . ALA A 1 109 ? -1.658 -32.265 -19.544 1.00 92.81 109 ALA A C 1
ATOM 839 O O . ALA A 1 109 ? -2.440 -31.317 -19.470 1.00 92.81 109 ALA A O 1
ATOM 840 N N . VAL A 1 110 ? -0.558 -32.231 -20.297 1.00 93.81 110 VAL A N 1
ATOM 841 C CA . VAL A 1 110 ? -0.172 -31.071 -21.108 1.00 93.81 110 VAL A CA 1
ATOM 842 C C . VAL A 1 110 ? -0.313 -31.398 -22.580 1.00 93.81 110 VAL A C 1
ATOM 844 O O . VAL A 1 110 ? 0.254 -32.380 -23.052 1.00 93.81 110 VAL A O 1
ATOM 847 N N . THR A 1 111 ? -0.986 -30.517 -23.311 1.00 94.50 111 THR A N 1
ATOM 848 C CA . THR A 1 111 ? -0.911 -30.474 -24.772 1.00 94.50 111 THR A CA 1
ATOM 849 C C . THR A 1 111 ? -0.016 -29.310 -25.172 1.00 94.50 111 THR A C 1
ATOM 851 O O . THR A 1 111 ? -0.408 -28.151 -25.041 1.00 94.50 111 THR A O 1
ATOM 854 N N . TYR A 1 112 ? 1.206 -29.607 -25.614 1.00 91.38 112 TYR A N 1
ATOM 855 C CA . TYR A 1 112 ? 2.177 -28.587 -26.011 1.00 91.38 112 TYR A CA 1
ATOM 856 C C . TYR A 1 112 ? 1.851 -27.987 -27.380 1.00 91.38 112 TYR A C 1
ATOM 858 O O . TYR A 1 112 ? 1.437 -28.679 -28.313 1.00 91.38 112 TYR A O 1
ATOM 866 N N . SER A 1 113 ? 2.103 -26.689 -27.513 1.00 88.88 113 SER A N 1
ATOM 867 C CA . SER A 1 113 ? 1.834 -25.907 -28.719 1.00 88.88 113 SER A CA 1
ATOM 868 C C . SER A 1 113 ? 2.932 -26.082 -29.777 1.00 88.88 113 SER A C 1
ATOM 870 O O . SER A 1 113 ? 3.538 -25.114 -30.213 1.00 88.88 113 SER A O 1
ATOM 872 N N . TRP A 1 114 ? 3.202 -27.308 -30.224 1.00 84.56 114 TRP A N 1
ATOM 873 C CA . TRP A 1 114 ? 4.318 -27.631 -31.132 1.00 84.56 114 TRP A CA 1
ATOM 874 C C . TRP A 1 114 ? 4.363 -26.811 -32.433 1.00 84.56 114 TRP A C 1
ATOM 876 O O . TRP A 1 114 ? 5.436 -26.492 -32.939 1.00 84.56 114 TRP A O 1
ATOM 886 N N . LYS A 1 115 ? 3.198 -26.436 -32.974 1.00 79.12 115 LYS A N 1
ATOM 887 C CA . LYS A 1 115 ? 3.072 -25.810 -34.302 1.00 79.12 115 LYS A CA 1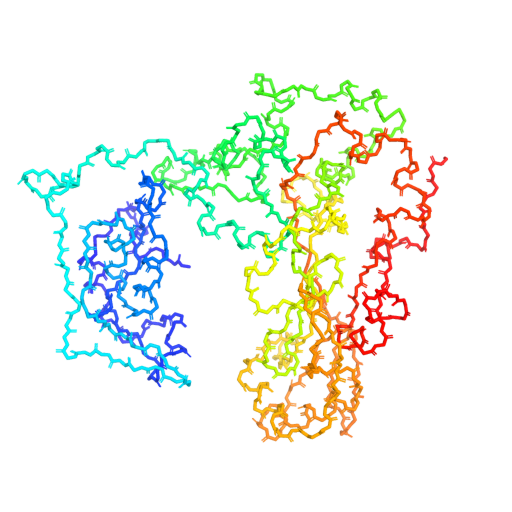
ATOM 888 C C . LYS A 1 115 ? 3.327 -24.299 -34.331 1.00 79.12 115 LYS A C 1
ATOM 890 O O . LYS A 1 115 ? 3.328 -23.712 -35.405 1.00 79.12 115 LYS A O 1
ATOM 895 N N . ASN A 1 116 ? 3.543 -23.653 -33.186 1.00 80.94 116 ASN A N 1
ATOM 896 C CA . ASN A 1 116 ? 3.738 -22.198 -33.119 1.00 80.94 116 ASN A CA 1
ATOM 897 C C . ASN A 1 116 ? 5.223 -21.773 -33.171 1.00 80.94 116 ASN A C 1
ATOM 899 O O . ASN A 1 116 ? 5.551 -20.608 -32.941 1.00 80.94 116 ASN A O 1
ATOM 903 N N . GLY A 1 117 ? 6.131 -22.722 -33.431 1.00 82.44 117 GLY A N 1
ATOM 904 C CA . GLY A 1 117 ? 7.571 -22.484 -33.501 1.00 82.44 117 GLY A CA 1
ATOM 905 C C . GLY A 1 117 ? 8.217 -22.122 -32.158 1.00 82.44 117 GLY A C 1
ATOM 906 O O . GLY A 1 117 ? 9.316 -21.563 -32.139 1.00 82.44 117 GLY A O 1
ATOM 907 N N . MET A 1 118 ? 7.560 -22.382 -31.026 1.00 86.38 118 MET A N 1
ATOM 908 C CA . MET A 1 118 ? 8.184 -22.201 -29.713 1.00 86.38 118 MET A CA 1
ATOM 909 C C . MET A 1 118 ? 9.250 -23.255 -29.421 1.00 86.38 118 MET A C 1
ATOM 911 O O . MET A 1 118 ? 10.139 -23.003 -28.610 1.00 86.38 118 MET A O 1
ATOM 915 N N . PHE A 1 119 ? 9.181 -24.396 -30.102 1.00 90.50 119 PHE A N 1
ATOM 916 C CA . PHE A 1 119 ? 10.098 -25.510 -29.934 1.00 90.50 119 PHE A CA 1
ATOM 917 C C . PHE A 1 119 ? 10.953 -25.704 -31.183 1.00 90.50 119 PHE A C 1
ATOM 919 O O . PHE A 1 119 ? 10.513 -25.444 -32.304 1.00 90.50 119 PHE A O 1
ATOM 926 N N . THR A 1 120 ? 12.187 -26.141 -30.981 1.00 84.81 120 THR A N 1
ATOM 927 C CA . THR A 1 120 ? 13.059 -26.664 -32.033 1.00 84.81 120 THR A CA 1
ATOM 928 C C . THR A 1 120 ? 12.614 -28.080 -32.422 1.00 84.81 120 THR A C 1
ATOM 930 O O . THR A 1 120 ? 11.843 -28.717 -31.701 1.00 84.81 120 THR A O 1
ATOM 933 N N . GLY A 1 121 ? 13.090 -28.590 -33.564 1.00 83.00 121 GLY A N 1
ATOM 934 C CA . GLY A 1 121 ? 12.715 -29.925 -34.060 1.00 83.00 121 GLY A CA 1
ATOM 935 C C . GLY A 1 121 ? 13.095 -31.080 -33.122 1.00 83.00 121 GLY A C 1
ATOM 936 O O . GLY A 1 121 ? 12.457 -32.124 -33.149 1.00 83.00 121 GLY A O 1
ATOM 937 N N . ASP A 1 122 ? 14.085 -30.871 -32.252 1.00 85.25 122 ASP A N 1
ATOM 938 C CA . ASP A 1 122 ? 14.539 -31.793 -31.202 1.00 85.25 122 ASP A CA 1
ATOM 939 C C . ASP A 1 122 ? 13.854 -31.563 -29.838 1.00 85.25 122 ASP A C 1
ATOM 941 O O . ASP A 1 122 ? 14.253 -32.149 -28.834 1.00 85.25 122 ASP A O 1
ATOM 945 N N . GLY A 1 123 ? 12.827 -30.709 -29.766 1.00 83.25 123 GLY A N 1
ATOM 946 C CA . GLY A 1 123 ? 12.015 -30.536 -28.558 1.00 83.25 123 GLY A CA 1
ATOM 947 C C . GLY A 1 123 ? 12.531 -29.530 -27.530 1.00 83.25 123 GLY A C 1
ATOM 948 O O . GLY A 1 123 ? 11.968 -29.440 -26.438 1.00 83.25 123 GLY A O 1
ATOM 949 N N . ARG A 1 124 ? 13.563 -28.740 -27.849 1.00 88.06 124 ARG A N 1
ATOM 950 C CA . ARG A 1 124 ? 14.065 -27.674 -26.964 1.00 88.06 124 ARG A CA 1
ATOM 951 C C . ARG A 1 124 ? 13.279 -26.382 -27.150 1.00 88.06 124 ARG A C 1
ATOM 953 O O . ARG A 1 124 ? 12.717 -26.119 -28.208 1.00 88.06 124 ARG A O 1
ATOM 960 N N . LEU A 1 125 ? 13.262 -25.533 -26.124 1.00 87.38 125 LEU A N 1
ATOM 961 C CA . LEU A 1 125 ? 12.670 -24.202 -26.235 1.00 87.38 125 LEU A CA 1
ATOM 962 C C . LEU A 1 125 ? 13.517 -23.322 -27.165 1.00 87.38 125 LEU A C 1
ATOM 964 O O . LEU A 1 125 ? 14.734 -23.230 -27.013 1.00 87.38 125 LEU A O 1
ATOM 968 N N . SER A 1 126 ? 12.873 -22.631 -28.102 1.00 87.00 126 SER A N 1
ATOM 969 C CA . SER A 1 126 ? 13.553 -21.722 -29.016 1.00 87.00 126 SER A CA 1
ATOM 970 C C . SER A 1 126 ? 14.142 -20.526 -28.263 1.00 87.00 126 SER A C 1
ATOM 972 O O . SER A 1 126 ? 13.416 -19.748 -27.638 1.00 87.00 126 SER A O 1
ATOM 974 N N . GLY A 1 127 ? 15.458 -20.323 -28.378 1.00 84.38 127 GLY A N 1
ATOM 975 C CA . GLY A 1 127 ? 16.168 -19.220 -27.718 1.00 84.38 127 GLY A CA 1
ATOM 976 C C . GLY A 1 127 ? 15.650 -17.825 -28.092 1.00 84.38 127 GLY A C 1
ATOM 977 O O . GLY A 1 127 ? 15.770 -16.899 -27.297 1.00 84.38 127 GLY A O 1
ATOM 978 N N . ARG A 1 128 ? 14.980 -17.678 -29.247 1.00 85.19 128 ARG A N 1
ATOM 979 C CA . ARG A 1 128 ? 14.345 -16.418 -29.686 1.00 85.19 128 ARG A CA 1
ATOM 980 C C . ARG A 1 128 ? 13.249 -15.914 -28.744 1.00 85.19 128 ARG A C 1
ATOM 982 O O . ARG A 1 128 ? 12.900 -14.739 -28.781 1.00 85.19 128 ARG A O 1
ATOM 989 N N . LEU A 1 129 ? 12.698 -16.800 -27.915 1.00 85.19 129 LEU A N 1
ATOM 990 C CA . LEU A 1 129 ? 11.685 -16.463 -26.917 1.00 85.19 129 LEU A CA 1
ATOM 991 C C . LEU A 1 129 ? 12.291 -15.811 -25.666 1.00 85.19 129 LEU A C 1
ATOM 993 O O . LEU A 1 129 ? 11.578 -15.156 -24.906 1.00 85.19 129 LEU A O 1
ATOM 997 N N . ILE A 1 130 ? 13.596 -15.988 -25.448 1.00 89.06 130 ILE A N 1
ATOM 998 C CA . ILE A 1 130 ? 14.297 -15.565 -24.238 1.00 89.06 130 ILE A CA 1
ATOM 999 C C . ILE A 1 130 ? 14.966 -14.215 -24.493 1.00 89.06 130 ILE A C 1
ATOM 1001 O O . ILE A 1 130 ? 15.878 -14.075 -25.305 1.00 89.06 130 ILE A O 1
ATOM 1005 N N . ARG A 1 131 ? 14.543 -13.193 -23.752 1.00 87.38 131 ARG A N 1
ATOM 1006 C CA . ARG A 1 131 ? 15.136 -11.856 -23.812 1.00 87.38 131 ARG A CA 1
ATOM 1007 C C . ARG A 1 131 ? 16.312 -11.753 -22.859 1.00 87.38 131 ARG A C 1
ATOM 1009 O O . ARG A 1 131 ? 16.173 -11.995 -21.667 1.00 87.38 131 ARG A O 1
ATOM 1016 N N . THR A 1 132 ? 17.441 -11.247 -23.334 1.00 84.44 132 THR A N 1
ATOM 1017 C CA . THR A 1 132 ? 18.591 -10.924 -22.469 1.00 84.44 132 THR A CA 1
ATOM 1018 C C . THR A 1 132 ? 18.386 -9.641 -21.658 1.00 84.44 132 THR A C 1
ATOM 1020 O O . THR A 1 132 ? 19.026 -9.451 -20.625 1.00 84.44 132 THR A O 1
ATOM 1023 N N . LYS A 1 133 ? 17.473 -8.766 -22.102 1.00 86.88 133 LYS A N 1
ATOM 1024 C CA . LYS A 1 133 ? 17.067 -7.527 -21.426 1.00 86.88 133 LYS A CA 1
ATOM 1025 C C . LYS A 1 133 ? 15.595 -7.615 -21.022 1.00 86.88 133 LYS A C 1
ATOM 1027 O O . LYS A 1 133 ? 14.71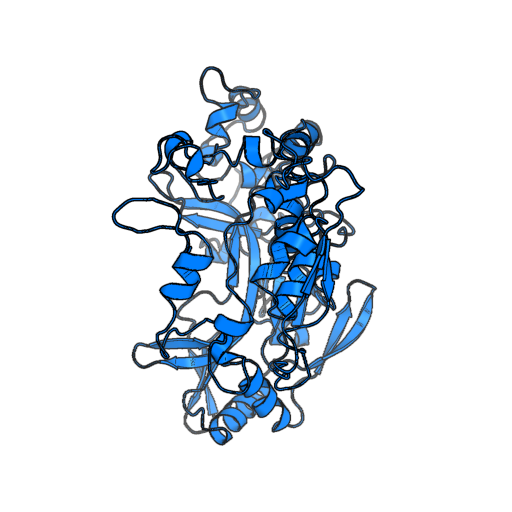7 -7.605 -21.887 1.00 86.88 133 LYS A O 1
ATOM 1032 N N . VAL A 1 134 ? 15.337 -7.668 -19.717 1.00 90.56 134 VAL A N 1
ATOM 1033 C CA . VAL A 1 134 ? 13.977 -7.723 -19.161 1.00 90.56 134 VAL A CA 1
ATOM 1034 C C . VAL A 1 134 ? 13.276 -6.364 -19.250 1.00 90.56 134 VAL A C 1
ATOM 1036 O O . VAL A 1 134 ? 13.920 -5.310 -19.307 1.00 90.56 134 VAL A O 1
ATOM 1039 N N . THR A 1 135 ? 11.945 -6.386 -19.290 1.00 90.69 135 THR A N 1
ATOM 1040 C CA . THR A 1 135 ? 11.110 -5.175 -19.346 1.00 90.69 135 THR A CA 1
ATOM 1041 C C . THR A 1 135 ? 10.445 -4.915 -18.002 1.00 90.69 135 THR A C 1
ATOM 1043 O O . THR A 1 135 ? 10.207 -5.853 -17.242 1.00 90.69 135 THR A O 1
ATOM 1046 N N . SER A 1 136 ? 10.069 -3.662 -17.728 1.00 92.50 136 SER A N 1
ATOM 1047 C CA . SER A 1 136 ? 9.265 -3.335 -16.542 1.00 92.50 136 SER A CA 1
ATOM 1048 C C . SER A 1 136 ? 7.936 -4.096 -16.523 1.00 92.50 136 SER A C 1
ATOM 1050 O O . SER A 1 136 ? 7.469 -4.470 -15.453 1.00 92.50 136 SER A O 1
ATOM 1052 N N . GLY A 1 137 ? 7.358 -4.397 -17.694 1.00 92.06 137 GLY A N 1
ATOM 1053 C CA . GLY A 1 137 ? 6.132 -5.189 -17.812 1.00 92.06 137 GLY A CA 1
ATOM 1054 C C . GLY A 1 137 ? 6.228 -6.544 -17.108 1.00 92.06 137 GLY A C 1
ATOM 1055 O O . GLY A 1 137 ? 5.288 -6.929 -16.420 1.00 92.06 137 GLY A O 1
ATOM 1056 N N . SER A 1 138 ? 7.382 -7.216 -17.173 1.00 92.31 138 SER A N 1
ATOM 1057 C CA . SER A 1 138 ? 7.619 -8.481 -16.463 1.00 92.31 138 SER A CA 1
ATOM 1058 C C . SER A 1 138 ? 7.486 -8.320 -14.941 1.00 92.31 138 SER A C 1
ATOM 1060 O O . SER A 1 138 ? 6.843 -9.130 -14.280 1.00 92.31 138 SER A O 1
ATOM 1062 N N . CYS A 1 139 ? 8.029 -7.236 -14.379 1.00 92.00 139 CYS A N 1
ATOM 1063 C CA . CYS A 1 139 ? 7.958 -6.942 -12.945 1.00 92.00 139 CYS A CA 1
ATOM 1064 C C . CYS A 1 139 ? 6.540 -6.529 -12.515 1.00 92.00 139 CYS A C 1
ATOM 1066 O O . CYS A 1 139 ? 6.058 -6.909 -11.443 1.00 92.00 139 CYS A O 1
ATOM 1068 N N . LEU A 1 140 ? 5.861 -5.743 -13.355 1.00 92.75 140 LEU A N 1
ATOM 1069 C CA . LEU A 1 140 ? 4.575 -5.124 -13.039 1.00 92.75 140 LEU A CA 1
ATOM 1070 C C . LEU A 1 140 ? 3.403 -6.108 -13.000 1.00 92.75 140 LEU A C 1
ATOM 1072 O O . LEU A 1 140 ? 2.404 -5.791 -12.360 1.00 92.75 140 LEU A O 1
ATOM 1076 N N . GLN A 1 141 ? 3.535 -7.305 -13.575 1.00 91.44 141 GLN A N 1
ATOM 1077 C CA . GLN A 1 141 ? 2.519 -8.357 -13.440 1.00 91.44 141 GLN A CA 1
ATOM 1078 C C . GLN A 1 141 ? 2.247 -8.718 -11.969 1.00 91.44 141 GLN A C 1
ATOM 1080 O O . GLN A 1 141 ? 1.101 -8.952 -11.593 1.00 91.44 141 GLN A O 1
ATOM 1085 N N . CYS A 1 142 ? 3.287 -8.703 -11.126 1.00 88.62 142 CYS A N 1
ATOM 1086 C CA . CYS A 1 142 ? 3.167 -8.927 -9.681 1.00 88.62 142 CYS A CA 1
ATOM 1087 C C . CYS A 1 142 ? 3.186 -7.614 -8.890 1.00 88.62 142 CYS A C 1
ATOM 1089 O O . CYS A 1 142 ? 2.419 -7.435 -7.945 1.00 88.62 142 CYS A O 1
ATOM 1091 N N . HIS A 1 143 ? 4.089 -6.696 -9.247 1.00 91.38 143 HIS A N 1
ATOM 1092 C CA . HIS A 1 143 ? 4.327 -5.491 -8.456 1.00 91.38 143 HIS A CA 1
ATOM 1093 C C . HIS A 1 143 ? 3.344 -4.357 -8.756 1.00 91.38 143 HIS A C 1
ATOM 1095 O O . HIS A 1 143 ? 3.117 -3.547 -7.870 1.00 91.38 143 HIS A O 1
ATOM 1101 N N . GLY A 1 144 ? 2.734 -4.291 -9.944 1.00 92.25 144 GLY A N 1
ATOM 1102 C CA . GLY A 1 144 ? 1.904 -3.158 -10.370 1.00 92.25 144 GLY A CA 1
ATOM 1103 C C . GLY A 1 144 ? 0.701 -2.929 -9.454 1.00 92.25 144 GLY A C 1
ATOM 1104 O O . GLY A 1 144 ? 0.691 -1.988 -8.663 1.00 92.25 144 GLY A O 1
ATOM 1105 N N . THR A 1 145 ? -0.290 -3.823 -9.508 1.00 90.50 145 THR A N 1
ATOM 1106 C CA . THR A 1 145 ? -1.508 -3.721 -8.682 1.00 90.50 145 THR A CA 1
ATOM 1107 C C . THR A 1 145 ? -1.196 -3.761 -7.187 1.00 90.50 145 THR A C 1
ATOM 1109 O O . THR A 1 145 ? -1.815 -3.042 -6.407 1.00 90.50 145 THR A O 1
ATOM 1112 N N . MET A 1 146 ? -0.204 -4.556 -6.772 1.00 91.44 146 MET A N 1
ATOM 1113 C CA . MET A 1 146 ? 0.192 -4.640 -5.364 1.00 91.44 146 MET A CA 1
ATOM 1114 C C . MET A 1 146 ? 0.782 -3.331 -4.837 1.00 91.44 146 MET A C 1
ATOM 1116 O O . MET A 1 146 ? 0.492 -2.958 -3.705 1.00 91.44 146 MET A O 1
ATOM 1120 N N . GLN A 1 147 ? 1.597 -2.626 -5.621 1.00 93.44 147 GLN A N 1
ATOM 1121 C CA . GLN A 1 147 ? 2.149 -1.331 -5.213 1.00 93.44 147 GLN A CA 1
ATOM 1122 C C . GLN A 1 147 ? 1.105 -0.225 -5.301 1.00 93.44 147 GLN A C 1
ATOM 1124 O O . GLN A 1 147 ? 1.061 0.629 -4.421 1.00 93.44 147 GLN A O 1
ATOM 1129 N N . ALA A 1 148 ? 0.190 -0.294 -6.267 1.00 94.50 148 ALA A N 1
ATOM 1130 C CA . ALA A 1 148 ? -0.961 0.595 -6.280 1.00 94.50 148 ALA A CA 1
ATOM 1131 C C . ALA A 1 148 ? -1.805 0.425 -5.003 1.00 94.50 148 ALA A C 1
ATOM 1133 O O . ALA A 1 148 ? -2.116 1.411 -4.347 1.00 94.50 148 ALA A O 1
ATOM 1134 N N . LEU A 1 149 ? -2.066 -0.815 -4.570 1.00 93.94 149 LEU A N 1
ATOM 1135 C CA . LEU A 1 149 ? -2.764 -1.104 -3.313 1.00 93.94 149 LEU A CA 1
ATOM 1136 C C . LEU A 1 149 ? -1.972 -0.667 -2.070 1.00 93.94 149 LEU A C 1
ATOM 1138 O O . LEU A 1 149 ? -2.553 -0.116 -1.142 1.00 93.94 149 LEU A O 1
ATOM 1142 N N . ARG A 1 150 ? -0.667 -0.948 -2.002 1.00 93.19 150 ARG A N 1
ATOM 1143 C CA . ARG A 1 150 ? 0.132 -0.693 -0.790 1.00 93.19 150 ARG A CA 1
ATOM 1144 C C . ARG A 1 150 ? 0.526 0.765 -0.618 1.00 93.19 150 ARG A C 1
ATOM 1146 O O . ARG A 1 150 ? 0.542 1.236 0.510 1.00 93.19 150 ARG A O 1
ATOM 1153 N N . THR A 1 151 ? 0.889 1.449 -1.694 1.00 94.31 151 THR A N 1
ATOM 1154 C CA . THR A 1 151 ? 1.495 2.784 -1.617 1.00 94.31 151 THR A CA 1
ATOM 1155 C C . THR A 1 151 ? 0.823 3.823 -2.505 1.00 94.31 151 THR A C 1
ATOM 1157 O O . THR A 1 151 ? 1.258 4.965 -2.508 1.00 94.31 151 THR A O 1
ATOM 1160 N N . GLY A 1 152 ? -0.210 3.459 -3.274 1.00 95.81 152 GLY A N 1
ATOM 1161 C CA . GLY A 1 152 ? -0.787 4.341 -4.297 1.00 95.81 152 GLY A CA 1
ATOM 1162 C C . GLY A 1 152 ? 0.113 4.530 -5.518 1.00 95.81 152 GLY A C 1
ATOM 1163 O O . GLY A 1 152 ? -0.127 5.418 -6.334 1.00 95.81 152 GLY A O 1
ATOM 1164 N N . THR A 1 153 ? 1.161 3.713 -5.652 1.00 95.06 153 THR A N 1
ATOM 1165 C CA . THR A 1 153 ? 2.173 3.880 -6.695 1.00 95.06 153 THR A CA 1
ATOM 1166 C C . THR A 1 153 ? 1.688 3.371 -8.048 1.00 95.06 153 THR A C 1
ATOM 1168 O O . THR A 1 153 ? 1.175 2.256 -8.155 1.00 95.06 153 THR A O 1
ATOM 1171 N N . GLN A 1 154 ? 1.940 4.148 -9.104 1.00 93.69 154 GLN A N 1
ATOM 1172 C CA . GLN A 1 154 ? 1.771 3.714 -10.494 1.00 93.69 154 GLN A CA 1
ATOM 1173 C C . GLN A 1 154 ? 3.004 4.057 -11.326 1.00 93.69 154 GLN A C 1
ATOM 1175 O O . GLN A 1 154 ? 3.647 5.079 -11.129 1.00 93.69 154 GLN A O 1
ATOM 1180 N N . TYR A 1 155 ? 3.320 3.204 -12.294 1.00 93.25 155 TYR A N 1
ATOM 1181 C CA . TYR A 1 155 ? 4.567 3.267 -13.059 1.00 93.25 155 TYR A CA 1
ATOM 1182 C C . TYR A 1 155 ? 4.330 3.819 -14.469 1.00 93.25 155 TYR A C 1
ATOM 1184 O O . TYR A 1 155 ? 4.655 3.171 -15.463 1.00 93.25 155 TYR A O 1
ATOM 1192 N N . ARG A 1 156 ? 3.684 4.987 -14.563 1.00 91.50 156 ARG A N 1
ATOM 1193 C CA . ARG A 1 156 ? 3.356 5.653 -15.833 1.00 91.50 156 ARG A CA 1
ATOM 1194 C C . ARG A 1 156 ? 4.305 6.826 -16.066 1.00 91.50 156 ARG A C 1
ATOM 1196 O O . ARG A 1 156 ? 4.680 7.517 -15.126 1.00 91.50 156 ARG A O 1
ATOM 1203 N N . ALA A 1 157 ? 4.615 7.115 -17.329 1.00 92.31 157 ALA A N 1
ATOM 1204 C CA . ALA A 1 157 ? 5.453 8.259 -17.707 1.00 92.31 157 ALA A CA 1
ATOM 1205 C C . ALA A 1 157 ? 4.889 9.623 -17.250 1.00 92.31 157 ALA A C 1
ATOM 1207 O O . ALA A 1 157 ? 5.637 10.584 -17.097 1.00 92.31 157 ALA A O 1
ATOM 1208 N N . GLY A 1 158 ? 3.573 9.729 -17.036 1.00 90.31 158 GLY A N 1
ATOM 1209 C CA . GLY A 1 158 ? 2.947 10.946 -16.511 1.00 90.31 158 GLY A CA 1
ATOM 1210 C C . GLY A 1 158 ? 3.199 11.190 -15.019 1.00 90.31 158 GLY A C 1
ATOM 1211 O O . GLY A 1 158 ? 3.179 12.345 -14.593 1.00 90.31 158 GLY A O 1
ATOM 1212 N N . ASP A 1 159 ? 3.478 10.126 -14.260 1.00 91.50 159 ASP A N 1
ATOM 1213 C CA . ASP A 1 159 ? 3.465 10.131 -12.793 1.00 91.50 159 ASP A CA 1
ATOM 1214 C C . ASP A 1 159 ? 4.857 9.940 -12.169 1.00 91.50 159 ASP A C 1
ATOM 1216 O O . ASP A 1 159 ? 4.991 10.021 -10.952 1.00 91.50 159 ASP A O 1
ATOM 1220 N N . ASP A 1 160 ? 5.884 9.640 -12.970 1.00 94.50 160 ASP A N 1
ATOM 1221 C CA . ASP A 1 160 ? 7.255 9.407 -12.507 1.00 94.50 160 ASP A CA 1
ATOM 1222 C C . ASP A 1 160 ? 8.277 9.871 -13.560 1.00 94.50 160 ASP A C 1
ATOM 1224 O O . ASP A 1 160 ? 8.214 9.471 -14.727 1.00 94.50 160 ASP A O 1
ATOM 1228 N N . VAL A 1 161 ? 9.233 10.716 -13.158 1.00 94.06 161 VAL A N 1
ATOM 1229 C CA . VAL A 1 161 ? 10.246 11.274 -14.074 1.00 94.06 161 VAL A CA 1
ATOM 1230 C C . VAL A 1 161 ? 11.201 10.231 -14.642 1.00 94.06 161 VAL A C 1
ATOM 1232 O O . VAL A 1 161 ? 11.660 10.386 -15.772 1.00 94.06 161 VAL A O 1
ATOM 1235 N N . HIS A 1 162 ? 11.476 9.154 -13.910 1.00 95.06 162 HIS A N 1
ATOM 1236 C CA . HIS A 1 162 ? 12.348 8.080 -14.372 1.00 95.06 162 HIS A CA 1
ATOM 1237 C C . HIS A 1 162 ? 11.621 7.219 -15.401 1.00 95.06 162 HIS A C 1
ATOM 1239 O O . HIS A 1 162 ? 12.177 6.925 -16.459 1.00 95.06 162 HIS A O 1
ATOM 1245 N N . ALA A 1 163 ? 10.351 6.888 -15.143 1.00 94.38 163 ALA A N 1
ATOM 1246 C CA . ALA A 1 163 ? 9.513 6.214 -16.134 1.00 94.38 163 ALA A CA 1
ATOM 1247 C C . ALA A 1 163 ? 9.358 7.072 -17.402 1.00 94.38 163 ALA A C 1
ATOM 1249 O O . ALA A 1 163 ? 9.444 6.549 -18.512 1.00 94.38 163 ALA A O 1
ATOM 1250 N N . LYS A 1 164 ? 9.198 8.396 -17.250 1.00 94.38 164 LYS A N 1
ATOM 1251 C CA . LYS A 1 164 ? 9.162 9.346 -18.373 1.00 94.38 164 LYS A CA 1
ATOM 1252 C C . LYS A 1 164 ? 10.457 9.352 -19.182 1.00 94.38 164 LYS A C 1
ATOM 1254 O O . LYS A 1 164 ? 10.407 9.437 -20.404 1.00 94.38 164 LYS A O 1
ATOM 1259 N N . ALA A 1 165 ? 11.598 9.248 -18.508 1.00 93.81 165 ALA A N 1
ATOM 1260 C CA . ALA A 1 165 ? 12.917 9.163 -19.129 1.00 93.81 165 ALA A CA 1
ATOM 1261 C C . ALA A 1 165 ? 13.220 7.779 -19.744 1.00 93.81 165 ALA A C 1
ATOM 1263 O O . ALA A 1 165 ? 14.310 7.568 -20.270 1.00 93.81 165 ALA A O 1
ATOM 1264 N N . GLY A 1 166 ? 12.277 6.830 -19.692 1.00 93.75 166 GLY A N 1
ATOM 1265 C CA . GLY A 1 166 ? 12.429 5.500 -20.281 1.00 93.75 166 GLY A CA 1
ATOM 1266 C C . GLY A 1 166 ? 13.220 4.509 -19.422 1.00 93.75 166 GLY A C 1
ATOM 1267 O O . GLY A 1 166 ? 13.580 3.439 -19.917 1.00 93.75 166 GLY A O 1
ATOM 1268 N N . LEU A 1 167 ? 13.481 4.824 -18.146 1.00 94.19 167 LEU A N 1
ATOM 1269 C CA . LEU A 1 167 ? 14.134 3.889 -17.230 1.00 94.19 167 LEU A CA 1
ATOM 1270 C C . LEU A 1 167 ? 13.209 2.708 -16.928 1.00 94.19 167 LEU A C 1
ATOM 1272 O O . LEU A 1 167 ? 12.004 2.846 -16.698 1.00 94.19 167 LEU A O 1
ATOM 1276 N N . ARG A 1 168 ? 13.802 1.518 -16.893 1.00 93.50 168 ARG A N 1
ATOM 1277 C CA . ARG A 1 168 ? 13.145 0.267 -16.521 1.00 93.50 168 ARG A CA 1
ATOM 1278 C C . ARG A 1 168 ? 13.435 -0.057 -15.066 1.00 93.50 168 ARG A C 1
ATOM 1280 O O . ARG A 1 168 ? 14.426 0.402 -14.504 1.00 93.50 168 ARG A O 1
ATOM 1287 N N . CYS A 1 169 ? 12.630 -0.945 -14.484 1.00 93.50 169 CYS A N 1
ATOM 1288 C CA . CYS A 1 169 ? 12.822 -1.391 -13.101 1.00 93.50 169 CYS A CA 1
ATOM 1289 C C . CYS A 1 169 ? 14.270 -1.829 -12.835 1.00 93.50 169 CYS A C 1
ATOM 1291 O O . CYS A 1 169 ? 14.856 -1.419 -11.841 1.00 93.50 169 CYS A O 1
ATOM 1293 N N . VAL A 1 170 ? 14.867 -2.587 -13.763 1.00 92.44 170 VAL A N 1
ATOM 1294 C CA . VAL A 1 170 ? 16.235 -3.116 -13.637 1.00 92.44 170 VAL A CA 1
ATOM 1295 C C . VAL A 1 170 ? 17.356 -2.098 -13.825 1.00 92.44 170 VAL A C 1
ATOM 1297 O O . VAL A 1 170 ? 18.510 -2.421 -13.559 1.00 92.44 170 VAL A O 1
ATOM 1300 N N . ASP A 1 171 ? 17.048 -0.880 -14.273 1.00 92.06 171 ASP A N 1
ATOM 1301 C CA . ASP A 1 171 ? 18.056 0.177 -14.375 1.00 92.06 171 ASP A CA 1
ATOM 1302 C C . ASP A 1 171 ? 18.389 0.753 -12.978 1.00 92.06 171 ASP A C 1
ATOM 1304 O O . ASP A 1 171 ? 19.513 1.216 -12.766 1.00 92.06 171 ASP A O 1
ATOM 1308 N N . CYS A 1 172 ? 17.466 0.621 -12.009 1.00 91.69 172 CYS A N 1
ATOM 1309 C CA . CYS A 1 172 ? 17.696 0.895 -10.581 1.00 91.69 172 CYS A CA 1
ATOM 1310 C C . CYS A 1 172 ? 17.823 -0.393 -9.746 1.00 91.69 172 CYS A C 1
ATOM 1312 O O . CYS A 1 172 ? 18.770 -0.536 -8.975 1.00 91.69 172 CYS A O 1
ATOM 1314 N N . HIS A 1 173 ? 16.901 -1.345 -9.924 1.00 92.81 173 HIS A N 1
ATOM 1315 C CA . HIS A 1 173 ? 16.922 -2.675 -9.306 1.00 92.81 173 HIS A CA 1
ATOM 1316 C C . HIS A 1 173 ? 17.841 -3.621 -10.096 1.00 92.81 173 HIS A C 1
ATOM 1318 O O . HIS A 1 173 ? 17.382 -4.511 -10.818 1.00 92.81 173 HIS A O 1
ATOM 1324 N N . THR A 1 174 ? 19.146 -3.393 -10.008 1.00 8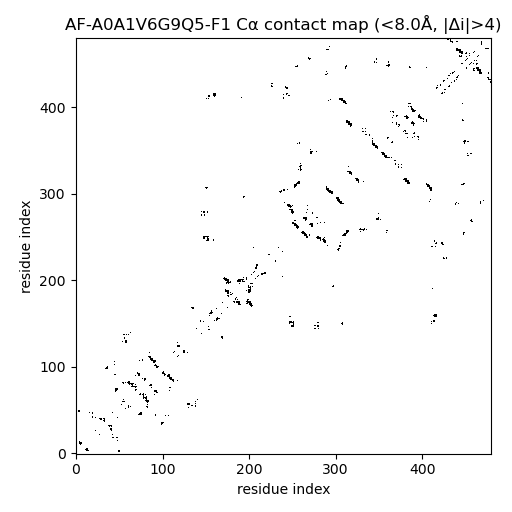9.50 174 THR A N 1
ATOM 1325 C CA . THR A 1 174 ? 20.150 -4.190 -10.716 1.00 89.50 174 THR A CA 1
ATOM 1326 C C . THR A 1 174 ? 20.339 -5.575 -10.091 1.00 89.50 174 THR A C 1
ATOM 1328 O O . THR A 1 174 ? 19.793 -5.910 -9.039 1.00 89.50 174 THR A O 1
ATOM 1331 N N . LEU A 1 175 ? 21.152 -6.406 -10.740 1.00 89.25 175 LEU A N 1
ATOM 1332 C CA . LEU A 1 175 ? 21.669 -7.617 -10.113 1.00 89.25 175 LEU A CA 1
ATOM 1333 C C . LEU A 1 175 ? 22.831 -7.264 -9.181 1.00 89.25 175 LEU A C 1
ATOM 1335 O O . LEU A 1 175 ? 23.648 -6.396 -9.495 1.00 89.25 175 LEU A O 1
ATOM 1339 N N . ALA A 1 176 ? 22.906 -7.946 -8.043 1.00 88.81 176 ALA A N 1
ATOM 1340 C CA . ALA A 1 176 ? 24.064 -7.945 -7.159 1.00 88.81 176 ALA A CA 1
ATOM 1341 C C . ALA A 1 176 ? 25.180 -8.823 -7.752 1.00 88.81 176 ALA A C 1
ATOM 1343 O O . ALA A 1 176 ? 25.426 -9.935 -7.286 1.00 88.81 176 ALA A O 1
ATOM 1344 N N . GLU A 1 177 ? 25.816 -8.350 -8.823 1.00 86.75 177 GLU A N 1
ATOM 1345 C CA . GLU A 1 177 ? 26.801 -9.113 -9.601 1.00 86.75 177 GLU A CA 1
ATOM 1346 C C . GLU A 1 177 ? 28.051 -9.514 -8.804 1.00 86.75 177 GLU A C 1
ATOM 1348 O O . GLU A 1 177 ? 28.662 -10.529 -9.122 1.00 86.75 177 GLU A O 1
ATOM 1353 N N . ALA A 1 178 ? 28.404 -8.763 -7.757 1.00 86.56 178 ALA A N 1
ATOM 1354 C CA . ALA A 1 178 ? 29.504 -9.092 -6.847 1.00 86.56 178 ALA A CA 1
ATOM 1355 C C . ALA A 1 178 ? 29.073 -10.004 -5.677 1.00 86.56 178 ALA A C 1
ATOM 1357 O O . ALA A 1 178 ? 29.876 -10.312 -4.801 1.00 86.56 178 ALA A O 1
ATOM 1358 N N . GLY A 1 179 ? 27.800 -10.407 -5.620 1.00 80.38 179 GLY A N 1
ATOM 1359 C CA . GLY A 1 179 ? 27.287 -11.329 -4.611 1.00 80.38 179 GLY A CA 1
ATOM 1360 C C . GLY A 1 179 ? 27.483 -12.809 -4.985 1.00 80.38 179 GLY A C 1
ATOM 1361 O O . GLY A 1 179 ? 27.799 -13.134 -6.130 1.00 80.38 179 GLY A O 1
ATOM 1362 N N . PRO A 1 180 ? 27.233 -13.739 -4.042 1.00 77.50 180 PRO A N 1
ATOM 1363 C CA . PRO A 1 180 ? 27.243 -15.177 -4.313 1.00 77.50 180 PRO A CA 1
ATOM 1364 C C . PRO A 1 180 ? 26.373 -15.563 -5.517 1.00 77.50 180 PRO A C 1
ATOM 1366 O O . PRO A 1 180 ? 25.221 -15.132 -5.618 1.00 77.50 180 PRO A O 1
ATOM 1369 N N . GLY A 1 181 ? 26.926 -16.383 -6.416 1.00 79.25 181 GLY A N 1
ATOM 1370 C CA . GLY A 1 181 ? 26.285 -16.794 -7.672 1.00 79.25 181 GLY A CA 1
ATOM 1371 C C . GLY A 1 181 ? 26.369 -15.759 -8.802 1.00 79.25 181 GLY A C 1
ATOM 1372 O O . GLY A 1 181 ? 25.884 -16.021 -9.906 1.00 79.25 181 GLY A O 1
ATOM 1373 N N . GLY A 1 182 ? 26.974 -14.593 -8.552 1.00 84.12 182 GLY A N 1
ATOM 1374 C CA . GLY A 1 182 ? 27.150 -13.520 -9.524 1.00 84.12 182 GLY A CA 1
ATOM 1375 C C . GLY A 1 182 ? 25.858 -13.175 -10.264 1.00 84.12 182 GLY A C 1
ATOM 1376 O O . GLY A 1 182 ? 24.766 -13.132 -9.690 1.00 84.12 182 GLY A O 1
ATOM 1377 N N . ARG A 1 183 ? 25.959 -12.989 -11.583 1.00 81.38 183 ARG A N 1
ATOM 1378 C CA . ARG A 1 183 ? 24.801 -12.708 -12.444 1.00 81.38 183 ARG A CA 1
ATOM 1379 C C . ARG A 1 183 ? 23.741 -13.819 -12.417 1.00 81.38 183 ARG A C 1
ATOM 1381 O O . ARG A 1 183 ? 22.550 -13.521 -12.468 1.00 81.38 183 ARG A O 1
ATOM 1388 N N . LEU A 1 184 ? 24.153 -15.084 -12.325 1.00 83.12 184 LEU A N 1
ATOM 1389 C CA . LEU A 1 184 ? 23.241 -16.236 -12.343 1.00 83.12 184 LEU A CA 1
ATOM 1390 C C . LEU A 1 184 ? 22.498 -16.431 -11.014 1.00 83.12 184 LEU A C 1
ATOM 1392 O O . LEU A 1 184 ? 21.454 -17.081 -10.987 1.00 83.12 184 LEU A O 1
ATOM 1396 N N . GLY A 1 185 ? 22.966 -15.796 -9.938 1.00 83.12 185 GLY A N 1
ATOM 1397 C CA . GLY A 1 185 ? 22.294 -15.784 -8.642 1.00 83.12 185 GLY A CA 1
ATOM 1398 C C . GLY A 1 185 ? 20.973 -15.006 -8.625 1.00 83.12 185 GLY A C 1
ATOM 1399 O O . GLY A 1 185 ? 20.244 -15.096 -7.641 1.00 83.12 185 GLY A O 1
ATOM 1400 N N . HIS A 1 186 ? 20.654 -14.234 -9.678 1.00 87.06 186 HIS A N 1
ATOM 1401 C CA . HIS A 1 186 ? 19.401 -13.472 -9.825 1.00 87.06 186 HIS A CA 1
ATOM 1402 C C . HIS A 1 186 ? 19.024 -12.628 -8.593 1.00 87.06 186 HIS A C 1
ATOM 1404 O O . HIS A 1 186 ? 17.851 -12.420 -8.271 1.00 87.06 186 HIS A O 1
ATOM 1410 N N . ARG A 1 187 ? 20.037 -12.113 -7.891 1.00 86.94 187 ARG A N 1
ATOM 1411 C CA . ARG A 1 187 ? 19.867 -11.299 -6.687 1.00 86.94 187 ARG A CA 1
ATOM 1412 C C . ARG A 1 187 ? 19.532 -9.863 -7.071 1.00 86.94 187 ARG A C 1
ATOM 1414 O O . ARG A 1 187 ? 20.420 -9.031 -7.209 1.00 86.94 187 ARG A O 1
ATOM 1421 N N . ILE A 1 188 ? 18.246 -9.599 -7.270 1.00 88.88 188 ILE A N 1
ATOM 1422 C CA . ILE A 1 188 ? 17.716 -8.268 -7.580 1.00 88.88 188 ILE A CA 1
ATOM 1423 C C . ILE A 1 188 ? 17.569 -7.473 -6.277 1.00 88.88 188 ILE A C 1
ATOM 1425 O O . ILE A 1 188 ? 16.966 -7.964 -5.319 1.00 88.88 188 ILE A O 1
ATOM 1429 N N . GLY A 1 189 ? 18.109 -6.255 -6.222 1.00 83.81 189 GLY A N 1
ATOM 1430 C CA . GLY A 1 189 ? 18.082 -5.456 -4.997 1.00 83.81 189 GLY A CA 1
ATOM 1431 C C . GLY A 1 189 ? 16.690 -4.965 -4.607 1.00 83.81 189 GLY A C 1
ATOM 1432 O O . GLY A 1 189 ? 15.843 -4.663 -5.449 1.00 83.81 189 GLY A O 1
ATOM 1433 N N . GLY A 1 190 ? 16.450 -4.880 -3.298 1.00 77.38 190 GLY A N 1
ATOM 1434 C CA . GLY A 1 190 ? 15.214 -4.354 -2.712 1.00 77.38 190 GLY A CA 1
ATOM 1435 C C . GLY A 1 190 ? 15.327 -2.879 -2.317 1.00 77.38 190 GLY A C 1
ATOM 1436 O O . GLY A 1 190 ? 16.423 -2.358 -2.156 1.00 77.38 190 GLY A O 1
ATOM 1437 N N . ALA A 1 191 ? 14.189 -2.213 -2.108 1.00 60.88 191 ALA A N 1
ATOM 1438 C CA . ALA A 1 191 ? 14.110 -0.763 -1.872 1.00 60.88 191 ALA A CA 1
ATOM 1439 C C . ALA A 1 191 ? 14.875 -0.241 -0.634 1.00 60.88 191 ALA A C 1
ATOM 1441 O O . ALA A 1 191 ? 15.189 0.938 -0.569 1.00 60.88 191 ALA A O 1
ATOM 1442 N N . SER A 1 192 ? 15.192 -1.104 0.337 1.00 60.44 192 SER A N 1
ATOM 1443 C CA . SER A 1 192 ? 15.945 -0.744 1.554 1.00 60.44 192 SER A CA 1
ATOM 1444 C C . SER A 1 192 ? 17.408 -1.199 1.521 1.00 60.44 192 SER A C 1
ATOM 1446 O O . SER A 1 192 ? 18.059 -1.257 2.564 1.00 60.44 192 SER A O 1
ATOM 1448 N N . ALA A 1 193 ? 17.908 -1.614 0.358 1.00 59.41 193 ALA A N 1
ATOM 1449 C CA . ALA A 1 193 ? 19.313 -1.940 0.185 1.00 59.41 193 ALA A CA 1
ATOM 1450 C C . ALA A 1 193 ? 20.158 -0.658 0.199 1.00 59.41 193 ALA A C 1
ATOM 1452 O O . ALA A 1 193 ? 19.897 0.276 -0.555 1.00 59.41 193 ALA A O 1
ATOM 1453 N N . SER A 1 194 ? 21.180 -0.635 1.049 1.00 62.59 194 SER A N 1
ATOM 1454 C CA . SER A 1 194 ? 22.162 0.443 1.150 1.00 62.59 194 SER A CA 1
ATOM 1455 C C . SER A 1 194 ? 23.577 -0.120 1.020 1.00 62.59 194 SER A C 1
ATOM 1457 O O . SER A 1 194 ? 23.807 -1.297 1.290 1.00 62.59 194 SER A O 1
ATOM 1459 N N . GLY A 1 195 ? 24.520 0.714 0.579 1.00 70.69 195 GLY A N 1
ATOM 1460 C CA . GLY A 1 195 ? 25.891 0.298 0.261 1.00 70.69 195 GLY A CA 1
ATOM 1461 C C . GLY A 1 195 ? 26.128 0.152 -1.244 1.00 70.69 195 GLY A C 1
ATOM 1462 O O . GLY A 1 195 ? 25.353 0.667 -2.052 1.00 70.69 195 GLY A O 1
ATOM 1463 N N . ASP A 1 196 ? 27.215 -0.521 -1.630 1.00 80.88 196 ASP A N 1
ATOM 1464 C CA . ASP A 1 196 ? 27.575 -0.698 -3.042 1.00 80.88 196 ASP A CA 1
ATOM 1465 C C . ASP A 1 196 ? 26.498 -1.501 -3.787 1.00 80.88 196 ASP A C 1
ATOM 1467 O O . ASP A 1 196 ? 26.225 -2.665 -3.478 1.00 80.88 196 ASP A O 1
ATOM 1471 N N . TYR A 1 197 ? 25.899 -0.885 -4.808 1.00 81.31 197 TYR A N 1
ATOM 1472 C CA . TYR A 1 197 ? 24.862 -1.512 -5.622 1.00 81.31 197 TYR A CA 1
ATOM 1473 C C . TYR A 1 197 ? 25.354 -2.773 -6.342 1.00 81.31 197 TYR A C 1
ATOM 1475 O O . TYR A 1 197 ? 24.538 -3.633 -6.667 1.00 81.31 197 TYR A O 1
ATOM 1483 N N . ARG A 1 198 ? 26.667 -2.936 -6.559 1.00 83.00 198 ARG A N 1
ATOM 1484 C CA . ARG A 1 198 ? 27.228 -4.181 -7.110 1.00 83.00 198 ARG A CA 1
ATOM 1485 C C . ARG A 1 198 ? 27.053 -5.364 -6.161 1.00 83.00 198 ARG A C 1
ATOM 1487 O O . ARG A 1 198 ? 26.944 -6.495 -6.622 1.00 83.00 198 ARG A O 1
ATOM 1494 N N . GLN A 1 199 ? 26.982 -5.113 -4.855 1.00 84.44 199 GLN A N 1
ATOM 1495 C CA . GLN A 1 199 ? 26.754 -6.131 -3.825 1.00 84.44 199 GLN A CA 1
ATOM 1496 C C . GLN A 1 199 ? 25.277 -6.265 -3.449 1.00 84.44 199 GLN A C 1
ATOM 1498 O O . GLN A 1 199 ? 24.829 -7.338 -3.045 1.00 84.44 199 GLN A O 1
ATOM 1503 N N . THR A 1 200 ? 24.512 -5.178 -3.554 1.00 84.50 200 THR A N 1
ATOM 1504 C CA . THR A 1 200 ? 23.127 -5.146 -3.068 1.00 84.50 200 THR A CA 1
ATOM 1505 C C . THR A 1 200 ? 22.072 -5.219 -4.164 1.00 84.50 200 THR A C 1
ATOM 1507 O O . THR A 1 200 ? 20.919 -5.529 -3.868 1.00 84.50 200 THR A O 1
ATOM 1510 N N . GLY A 1 201 ? 22.446 -4.963 -5.419 1.00 89.12 201 GLY A N 1
ATOM 1511 C CA . GLY A 1 201 ? 21.545 -4.942 -6.569 1.00 89.12 201 GLY A CA 1
ATOM 1512 C C . GLY A 1 201 ? 20.616 -3.724 -6.607 1.00 89.12 201 GLY A C 1
ATOM 1513 O O . GLY A 1 201 ? 19.553 -3.783 -7.219 1.00 89.12 201 GLY A O 1
ATOM 1514 N N . MET A 1 202 ? 20.936 -2.640 -5.899 1.00 90.38 202 MET A N 1
ATOM 1515 C CA . MET A 1 202 ? 20.074 -1.457 -5.833 1.00 90.38 202 MET A CA 1
ATOM 1516 C C . MET A 1 202 ? 20.877 -0.173 -5.983 1.00 90.38 202 MET A C 1
ATOM 1518 O O . MET A 1 202 ? 21.698 0.159 -5.129 1.00 90.38 202 MET A O 1
ATOM 1522 N N . LYS A 1 203 ? 20.608 0.581 -7.050 1.00 89.06 203 LYS A N 1
ATOM 1523 C CA . LYS A 1 203 ? 21.147 1.932 -7.213 1.00 89.06 203 LYS A CA 1
ATOM 1524 C C . LYS A 1 203 ? 20.349 2.937 -6.392 1.00 89.06 203 LYS A C 1
ATOM 1526 O O . LYS A 1 203 ? 19.124 2.932 -6.393 1.00 89.06 203 LYS A O 1
ATOM 1531 N N . THR A 1 204 ? 21.066 3.848 -5.750 1.00 87.81 204 THR A N 1
ATOM 1532 C CA . THR A 1 204 ? 20.498 4.987 -5.024 1.00 87.81 204 THR A CA 1
ATOM 1533 C C . THR A 1 204 ? 20.432 6.227 -5.919 1.00 87.81 204 THR A C 1
ATOM 1535 O O . THR A 1 204 ? 21.080 6.284 -6.968 1.00 87.81 204 THR A O 1
ATOM 1538 N N . CYS A 1 205 ? 19.711 7.263 -5.478 1.00 90.00 205 CYS A N 1
ATOM 1539 C CA . CYS A 1 205 ? 19.684 8.563 -6.158 1.00 90.00 205 CYS A CA 1
ATOM 1540 C C . CYS A 1 205 ? 21.110 9.097 -6.376 1.00 90.00 205 CYS A C 1
ATOM 1542 O O . CYS A 1 205 ? 21.481 9.494 -7.480 1.00 90.00 205 CYS A O 1
ATOM 1544 N N . VAL A 1 206 ? 21.945 9.020 -5.334 1.00 88.94 206 VAL A N 1
ATOM 1545 C CA . VAL A 1 206 ? 23.328 9.515 -5.369 1.00 88.94 206 VAL A CA 1
ATOM 1546 C C . VAL A 1 206 ? 24.204 8.743 -6.360 1.00 88.94 206 VAL A C 1
ATOM 1548 O O . VAL A 1 206 ? 25.063 9.346 -6.995 1.00 88.94 206 VAL A O 1
ATOM 1551 N N . ALA A 1 207 ? 23.940 7.450 -6.581 1.00 89.31 207 ALA A N 1
ATOM 1552 C CA . ALA A 1 207 ? 24.689 6.633 -7.537 1.00 89.31 207 ALA A CA 1
ATOM 1553 C C . ALA A 1 207 ? 24.496 7.070 -9.001 1.00 89.31 207 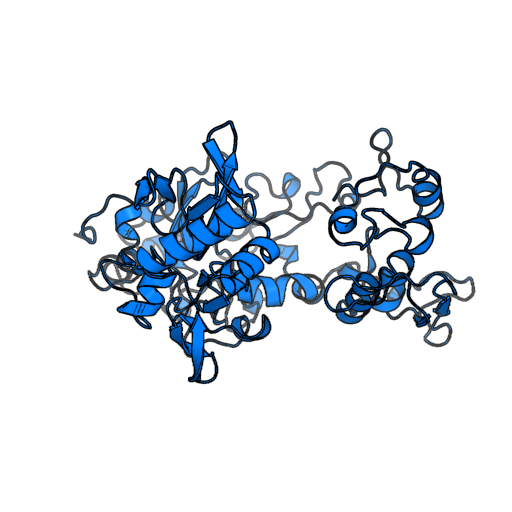ALA A C 1
ATOM 1555 O O . ALA A 1 207 ? 25.329 6.745 -9.844 1.00 89.31 207 ALA A O 1
ATOM 1556 N N . CYS A 1 208 ? 23.409 7.782 -9.318 1.00 92.56 208 CYS A N 1
ATOM 1557 C CA . CYS A 1 208 ? 23.156 8.290 -10.669 1.00 92.56 208 CYS A CA 1
ATOM 1558 C C . CYS A 1 208 ? 23.370 9.800 -10.789 1.00 92.56 208 CYS A C 1
ATOM 1560 O O . CYS A 1 208 ? 23.839 10.242 -11.833 1.00 92.56 208 CYS A O 1
ATOM 1562 N N . HIS A 1 209 ? 23.025 10.562 -9.748 1.00 93.19 209 HIS A N 1
ATOM 1563 C CA . HIS A 1 209 ? 23.030 12.025 -9.773 1.00 93.19 209 HIS A CA 1
ATOM 1564 C C . HIS A 1 209 ? 24.329 12.662 -9.268 1.00 93.19 209 HIS A C 1
ATOM 1566 O O . HIS A 1 209 ? 24.671 13.750 -9.713 1.00 93.19 209 HIS A O 1
ATOM 1572 N N . LEU A 1 210 ? 25.032 12.028 -8.321 1.00 90.81 210 LEU A N 1
ATOM 1573 C CA . LEU A 1 210 ? 26.201 12.629 -7.657 1.00 90.81 210 LEU A CA 1
ATOM 1574 C C . LEU A 1 210 ? 27.507 11.879 -7.930 1.00 90.81 210 LEU A C 1
ATOM 1576 O O . LEU A 1 210 ? 28.579 12.471 -7.844 1.00 90.81 210 LEU A O 1
ATOM 1580 N N . ALA A 1 211 ? 27.437 10.584 -8.242 1.00 88.62 211 ALA A N 1
ATOM 1581 C CA . ALA A 1 211 ? 28.618 9.799 -8.570 1.00 88.62 211 ALA A CA 1
ATOM 1582 C C . ALA A 1 211 ? 29.300 10.315 -9.849 1.00 88.62 211 ALA A C 1
ATOM 1584 O O . ALA A 1 211 ? 28.637 10.681 -10.822 1.00 88.62 211 ALA A O 1
ATOM 1585 N N . GLN A 1 212 ? 30.633 10.284 -9.871 1.00 84.75 212 GLN A N 1
ATOM 1586 C CA . GLN A 1 212 ? 31.420 10.598 -11.062 1.00 84.75 212 GLN A CA 1
ATOM 1587 C C . GLN A 1 212 ? 31.056 9.638 -12.208 1.00 84.75 212 GLN A C 1
ATOM 1589 O O . GLN A 1 212 ? 30.985 8.425 -12.012 1.00 84.75 212 GLN A O 1
ATOM 1594 N N . GLY A 1 213 ? 30.787 10.177 -13.402 1.00 82.44 213 GLY A N 1
ATOM 1595 C CA . GLY A 1 213 ? 30.274 9.383 -14.529 1.00 82.44 213 GLY A CA 1
ATOM 1596 C C . GLY A 1 213 ? 28.832 8.886 -14.338 1.00 82.44 213 GLY A C 1
ATOM 1597 O O . GLY A 1 213 ? 28.394 7.964 -15.033 1.00 82.44 213 GLY A O 1
ATOM 1598 N N . GLY A 1 214 ? 28.095 9.470 -13.385 1.00 84.75 214 GLY A N 1
ATOM 1599 C CA . GLY A 1 214 ? 26.666 9.259 -13.194 1.00 84.75 214 GLY A CA 1
ATOM 1600 C C . GLY A 1 214 ? 25.869 9.543 -14.469 1.00 84.75 214 GLY A C 1
ATOM 1601 O O . GLY A 1 214 ? 26.256 10.346 -15.314 1.00 84.75 214 GLY A O 1
ATOM 1602 N N . ARG A 1 215 ? 24.746 8.840 -14.634 1.00 86.81 215 ARG A N 1
ATOM 1603 C CA . ARG A 1 215 ? 23.918 8.895 -15.854 1.00 86.81 215 ARG A CA 1
ATOM 1604 C C . ARG A 1 215 ? 22.765 9.899 -15.763 1.00 86.81 215 ARG A C 1
ATOM 1606 O O . ARG A 1 215 ? 21.873 9.859 -16.606 1.00 86.81 215 ARG A O 1
ATOM 1613 N N . ALA A 1 216 ? 22.744 10.741 -14.732 1.00 91.25 216 ALA A N 1
ATOM 1614 C CA . ALA A 1 216 ? 21.696 11.727 -14.505 1.00 91.25 216 ALA A CA 1
ATOM 1615 C C . ALA A 1 216 ? 22.293 13.107 -14.167 1.00 91.25 216 ALA A C 1
ATOM 1617 O O . ALA A 1 216 ? 23.403 13.167 -13.636 1.00 91.25 216 ALA A O 1
ATOM 1618 N N . PRO A 1 217 ? 21.572 14.212 -14.443 1.00 91.06 217 PRO A N 1
ATOM 1619 C CA . PRO A 1 217 ? 22.033 15.557 -14.104 1.00 91.06 217 PRO A CA 1
ATOM 1620 C C . PRO A 1 217 ? 22.319 15.713 -12.607 1.00 91.06 217 PRO A C 1
ATOM 1622 O O . PRO A 1 217 ? 21.543 15.230 -11.777 1.00 91.06 217 PRO A O 1
ATOM 1625 N N . ASN A 1 218 ? 23.399 16.416 -12.264 1.00 93.69 218 ASN A N 1
ATOM 1626 C CA . ASN A 1 218 ? 23.757 16.701 -10.878 1.00 93.69 218 ASN A CA 1
ATOM 1627 C C . ASN A 1 218 ? 22.887 17.849 -10.319 1.00 93.69 218 ASN A C 1
ATOM 1629 O O . ASN A 1 218 ? 22.956 18.958 -10.848 1.00 93.69 218 ASN A O 1
ATOM 1633 N N . PRO A 1 219 ? 22.079 17.618 -9.263 1.00 92.31 219 PRO A N 1
ATOM 1634 C CA . PRO A 1 219 ? 21.125 18.600 -8.758 1.00 92.31 219 PRO A CA 1
ATOM 1635 C C . PRO A 1 219 ? 21.713 19.575 -7.727 1.00 92.31 219 PRO A C 1
ATOM 1637 O O . PRO A 1 219 ? 20.960 20.384 -7.196 1.00 92.31 219 PRO A O 1
ATOM 1640 N N . VAL A 1 220 ? 23.008 19.494 -7.386 1.00 92.62 220 VAL A N 1
ATOM 1641 C CA . VAL A 1 220 ? 23.596 20.271 -6.274 1.00 92.62 220 VAL A CA 1
ATOM 1642 C C . VAL A 1 220 ? 23.349 21.769 -6.427 1.00 92.62 220 VAL A C 1
ATOM 1644 O O . VAL A 1 220 ? 22.821 22.374 -5.497 1.00 92.62 220 VAL A O 1
ATOM 1647 N N . GLN A 1 221 ? 23.658 22.351 -7.590 1.00 92.50 221 GLN A N 1
ATOM 1648 C CA . GLN A 1 221 ? 23.462 23.787 -7.799 1.00 92.50 221 GLN A CA 1
ATOM 1649 C C . GLN A 1 221 ? 21.979 24.161 -7.728 1.00 92.50 221 GLN A C 1
ATOM 1651 O O . GLN A 1 221 ? 21.608 25.071 -7.000 1.00 92.50 221 GLN A O 1
ATOM 1656 N N . THR A 1 222 ? 21.109 23.380 -8.376 1.00 91.69 222 THR A N 1
ATOM 1657 C CA . THR A 1 222 ? 19.658 23.597 -8.312 1.00 91.69 222 THR A CA 1
ATOM 1658 C C . THR A 1 222 ? 19.126 23.544 -6.879 1.00 91.69 222 THR A C 1
ATOM 1660 O O . THR A 1 222 ? 18.256 24.335 -6.533 1.00 91.69 222 THR A O 1
ATOM 1663 N N . HIS A 1 223 ? 19.636 22.654 -6.021 1.00 93.44 223 HIS A N 1
ATOM 1664 C CA . HIS A 1 223 ? 19.248 22.637 -4.610 1.00 93.44 223 HIS A CA 1
ATOM 1665 C C . HIS A 1 223 ? 19.723 23.880 -3.855 1.00 93.44 223 HIS A C 1
ATOM 1667 O O . HIS A 1 223 ? 18.966 24.383 -3.035 1.00 93.44 223 HIS A O 1
ATOM 1673 N N . VAL A 1 224 ? 20.939 24.373 -4.111 1.00 92.12 224 VAL A N 1
ATOM 1674 C CA . VAL A 1 224 ? 21.439 25.618 -3.500 1.00 92.12 224 VAL A CA 1
ATOM 1675 C C . VAL A 1 224 ? 20.559 26.800 -3.905 1.00 92.12 224 VAL A C 1
ATOM 1677 O O . VAL A 1 224 ? 20.136 27.562 -3.042 1.00 92.12 224 VAL A O 1
ATOM 1680 N N . ASP A 1 225 ? 20.228 26.895 -5.191 1.00 90.19 225 ASP A N 1
ATOM 1681 C CA . ASP A 1 225 ? 19.438 27.999 -5.738 1.00 90.19 225 ASP A CA 1
ATOM 1682 C C . ASP A 1 225 ? 17.980 27.966 -5.247 1.00 90.19 225 ASP A C 1
ATOM 1684 O O . ASP A 1 225 ? 17.387 29.007 -4.975 1.00 90.19 225 ASP A O 1
ATOM 1688 N N . MET A 1 226 ? 17.383 26.772 -5.135 1.00 86.75 226 MET A N 1
ATOM 1689 C CA . MET A 1 226 ? 15.986 26.608 -4.711 1.00 86.75 226 MET A CA 1
ATOM 1690 C C . MET A 1 226 ? 15.793 26.624 -3.192 1.00 86.75 226 MET A C 1
ATOM 1692 O O . MET A 1 226 ? 14.692 26.915 -2.732 1.00 86.75 226 MET A O 1
ATOM 1696 N N . LEU A 1 227 ? 16.821 26.274 -2.414 1.00 88.88 227 LEU A N 1
ATOM 1697 C CA . LEU A 1 227 ? 16.759 26.168 -0.954 1.00 88.88 227 LEU A CA 1
ATOM 1698 C C . LEU A 1 227 ? 17.818 27.071 -0.298 1.00 88.88 227 LEU A C 1
ATOM 1700 O O . LEU A 1 227 ? 18.658 26.562 0.461 1.00 88.88 227 LEU A O 1
ATOM 1704 N N . PRO A 1 228 ? 17.805 28.395 -0.561 1.00 86.38 228 PRO A N 1
ATOM 1705 C CA . PRO A 1 228 ? 18.737 29.307 0.088 1.00 86.38 228 PRO A CA 1
ATOM 1706 C C . PRO A 1 228 ? 18.556 29.195 1.606 1.00 86.38 228 PRO A C 1
ATOM 1708 O O . PRO A 1 228 ? 17.437 29.216 2.109 1.00 86.38 228 PRO A O 1
ATOM 1711 N N . ASN A 1 229 ? 19.656 28.996 2.334 1.00 85.94 229 ASN A N 1
ATOM 1712 C CA . ASN A 1 229 ? 19.690 28.797 3.794 1.00 85.94 229 ASN A CA 1
ATOM 1713 C C . ASN A 1 229 ? 18.971 27.538 4.330 1.00 85.94 229 ASN A C 1
ATOM 1715 O O . ASN A 1 229 ? 18.988 27.288 5.530 1.00 85.94 229 ASN A O 1
ATOM 1719 N N . ALA A 1 230 ? 18.414 26.688 3.462 1.00 90.06 230 ALA A N 1
ATOM 1720 C CA . ALA A 1 230 ? 17.651 25.498 3.850 1.00 90.06 230 ALA A CA 1
ATOM 1721 C C . ALA A 1 230 ? 18.297 24.174 3.393 1.00 90.06 230 ALA A C 1
ATOM 1723 O O . ALA A 1 230 ? 17.713 23.103 3.565 1.00 90.06 230 ALA A O 1
ATOM 1724 N N . THR A 1 231 ? 19.523 24.199 2.856 1.00 90.00 231 THR A N 1
ATOM 1725 C CA . THR A 1 231 ? 20.231 22.994 2.373 1.00 90.00 231 THR A CA 1
ATOM 1726 C C . THR A 1 231 ? 20.529 21.967 3.472 1.00 90.00 231 THR A C 1
ATOM 1728 O O . THR A 1 231 ? 20.719 20.785 3.170 1.00 90.00 231 THR A O 1
ATOM 1731 N N . PHE A 1 232 ? 20.502 22.362 4.751 1.00 90.06 232 PHE A N 1
ATOM 1732 C CA . PHE A 1 232 ? 20.635 21.438 5.882 1.00 90.06 232 PHE A CA 1
ATOM 1733 C C . PHE A 1 232 ? 19.539 20.357 5.892 1.00 90.06 232 PHE A C 1
ATOM 1735 O O . PHE A 1 232 ? 19.799 19.232 6.327 1.00 90.06 232 PHE A O 1
ATOM 1742 N N . HIS A 1 233 ? 18.361 20.634 5.315 1.00 92.62 233 HIS A N 1
ATOM 1743 C CA . HIS A 1 233 ? 17.288 19.651 5.149 1.00 92.62 233 HIS A CA 1
ATOM 1744 C C . HIS A 1 233 ? 17.728 18.414 4.361 1.00 92.62 233 HIS A C 1
ATOM 1746 O O . HIS A 1 233 ? 17.208 17.333 4.607 1.00 92.62 233 HIS A O 1
ATOM 1752 N N . LEU A 1 234 ? 18.726 18.507 3.473 1.00 89.94 234 LEU A N 1
ATOM 1753 C CA . LEU A 1 234 ? 19.239 17.351 2.720 1.00 89.94 234 LEU A CA 1
ATOM 1754 C C . LEU A 1 234 ? 19.899 16.285 3.622 1.00 89.94 234 LEU A C 1
ATOM 1756 O O . LEU A 1 234 ? 20.108 15.140 3.197 1.00 89.94 234 LEU A O 1
ATOM 1760 N N . ARG A 1 235 ? 20.222 16.646 4.872 1.00 87.06 235 ARG A N 1
ATOM 1761 C CA . ARG A 1 235 ? 20.705 15.721 5.907 1.00 87.06 235 ARG A CA 1
ATOM 1762 C C . ARG A 1 235 ? 19.557 15.032 6.652 1.00 87.06 235 ARG A C 1
ATOM 1764 O O . ARG A 1 235 ? 19.710 13.872 7.013 1.00 87.06 235 ARG A O 1
ATOM 1771 N N . LEU A 1 236 ? 18.425 15.717 6.829 1.00 89.00 236 LEU A N 1
ATOM 1772 C CA . LEU A 1 236 ? 17.264 15.249 7.603 1.00 89.00 236 LEU A CA 1
ATOM 1773 C C . LEU A 1 236 ? 16.233 14.508 6.739 1.00 89.00 236 LEU A C 1
ATOM 1775 O O . LEU A 1 236 ? 15.631 13.519 7.154 1.00 89.00 236 LEU A O 1
ATOM 1779 N N . LEU A 1 237 ? 16.016 14.994 5.521 1.00 92.56 237 LEU A N 1
ATOM 1780 C CA . LEU A 1 237 ? 15.004 14.508 4.598 1.00 92.56 237 LEU A CA 1
ATOM 1781 C C . LEU A 1 237 ? 15.617 13.507 3.610 1.00 92.56 237 LEU A C 1
ATOM 1783 O O . LEU A 1 237 ? 16.762 13.625 3.160 1.00 92.56 237 LEU A O 1
ATOM 1787 N N . SER A 1 238 ? 14.843 12.491 3.238 1.00 92.62 238 SER A N 1
ATOM 1788 C CA . SER A 1 238 ? 15.138 11.702 2.037 1.00 92.62 238 SER A CA 1
ATOM 1789 C C . SER A 1 238 ? 14.872 12.536 0.779 1.00 92.62 238 SER A C 1
ATOM 1791 O O . SER A 1 238 ? 13.993 13.394 0.786 1.00 92.62 238 SER A O 1
ATOM 1793 N N . CYS A 1 239 ? 15.551 12.255 -0.342 1.00 92.50 239 CYS A N 1
ATOM 1794 C CA . CYS A 1 239 ? 15.248 12.930 -1.616 1.00 92.50 239 CYS A CA 1
ATOM 1795 C C . CYS A 1 239 ? 13.752 12.808 -1.965 1.00 92.50 239 CYS A C 1
ATOM 1797 O O . CYS A 1 239 ? 13.108 13.751 -2.410 1.00 92.50 239 CYS A O 1
ATOM 1799 N N . THR A 1 240 ? 13.169 11.639 -1.702 1.00 94.56 240 THR A N 1
ATOM 1800 C CA . THR A 1 240 ? 11.753 11.360 -1.940 1.00 94.56 240 THR A CA 1
ATOM 1801 C C . THR A 1 240 ? 10.815 12.182 -1.061 1.00 94.56 240 THR A C 1
ATOM 1803 O O . THR A 1 240 ? 9.696 12.417 -1.493 1.00 94.56 240 THR A O 1
ATOM 1806 N N . ALA A 1 241 ? 11.241 12.674 0.109 1.00 95.19 241 ALA A N 1
ATOM 1807 C CA . ALA A 1 241 ? 10.395 13.527 0.950 1.00 95.19 241 ALA A CA 1
ATOM 1808 C C . ALA A 1 241 ? 9.964 14.795 0.212 1.00 95.19 241 ALA A C 1
ATOM 1810 O O . ALA A 1 241 ? 8.795 15.148 0.280 1.00 95.19 241 ALA A O 1
ATOM 1811 N N . CYS A 1 242 ? 10.865 15.411 -0.561 1.00 94.75 242 CYS A N 1
ATOM 1812 C CA . CYS A 1 242 ? 10.536 16.586 -1.371 1.00 94.75 242 CYS A CA 1
ATOM 1813 C C . CYS A 1 242 ? 10.028 16.228 -2.770 1.00 94.75 242 CYS A C 1
ATOM 1815 O O . CYS A 1 242 ? 9.269 16.994 -3.362 1.00 94.75 242 CYS A O 1
ATOM 1817 N N . HIS A 1 243 ? 10.449 15.083 -3.314 1.00 95.94 243 HIS A N 1
ATOM 1818 C CA . HIS A 1 243 ? 10.160 14.715 -4.699 1.00 95.94 243 HIS A CA 1
ATOM 1819 C C . HIS A 1 243 ? 8.942 13.799 -4.891 1.00 95.94 243 HIS A C 1
ATOM 1821 O O . HIS A 1 243 ? 8.499 13.639 -6.023 1.00 95.94 243 HIS A O 1
ATOM 1827 N N . VAL A 1 244 ? 8.367 13.210 -3.842 1.00 96.12 244 VAL A N 1
ATOM 1828 C CA . VAL A 1 244 ? 7.148 12.385 -3.920 1.00 96.12 244 VAL A CA 1
ATOM 1829 C C . VAL A 1 244 ? 6.047 13.065 -3.112 1.00 96.12 244 VAL A C 1
ATOM 1831 O O . VAL A 1 244 ? 5.807 12.742 -1.954 1.00 96.12 244 VAL A O 1
ATOM 1834 N N . THR A 1 245 ? 5.383 14.040 -3.728 1.00 93.56 245 THR A N 1
ATOM 1835 C CA . THR A 1 245 ? 4.391 14.908 -3.062 1.00 93.56 245 THR A CA 1
ATOM 1836 C C . THR A 1 245 ? 2.939 14.561 -3.390 1.00 93.56 245 THR A C 1
ATOM 1838 O O . THR A 1 245 ? 2.018 15.175 -2.858 1.00 93.56 245 THR A O 1
ATOM 1841 N N . GLY A 1 246 ? 2.714 13.573 -4.259 1.00 94.56 246 GLY A N 1
ATOM 1842 C CA . GLY A 1 246 ? 1.386 13.171 -4.711 1.00 94.56 246 GLY A CA 1
ATOM 1843 C C . GLY A 1 246 ? 1.404 11.789 -5.354 1.00 94.56 246 GLY A C 1
ATOM 1844 O O . GLY A 1 246 ? 2.313 11.481 -6.128 1.00 94.56 246 GLY A O 1
ATOM 1845 N N . LEU A 1 247 ? 0.417 10.957 -5.019 1.00 96.25 247 LEU A N 1
ATOM 1846 C CA . LEU A 1 247 ? 0.310 9.574 -5.480 1.00 96.25 247 LEU A CA 1
ATOM 1847 C C . LEU A 1 247 ? -0.910 9.389 -6.396 1.00 96.25 247 LEU A C 1
ATOM 1849 O O . LEU A 1 247 ? -2.010 9.812 -6.039 1.00 96.25 247 LEU A O 1
ATOM 1853 N N . PRO A 1 248 ? -0.741 8.756 -7.572 1.00 95.50 248 PRO A N 1
ATOM 1854 C CA . PRO A 1 248 ? -1.766 8.747 -8.615 1.00 95.50 248 PRO A CA 1
ATOM 1855 C C . PRO A 1 248 ? -2.851 7.675 -8.446 1.00 95.50 248 PRO A C 1
ATOM 1857 O O . PRO A 1 248 ? -3.921 7.826 -9.028 1.00 95.50 248 PRO A O 1
ATOM 1860 N N . ALA A 1 249 ? -2.617 6.586 -7.704 1.00 96.50 249 ALA A N 1
ATOM 1861 C CA . ALA A 1 249 ? -3.651 5.580 -7.421 1.00 96.50 249 ALA A CA 1
ATOM 1862 C C . ALA A 1 249 ? -4.281 5.794 -6.048 1.00 96.50 249 ALA A C 1
ATOM 1864 O O . ALA A 1 249 ? -3.601 6.262 -5.147 1.00 96.50 249 ALA A O 1
ATOM 1865 N N . LEU A 1 250 ? -5.533 5.369 -5.853 1.00 96.50 250 LEU A N 1
ATOM 1866 C CA . LEU A 1 250 ? -6.269 5.556 -4.592 1.00 96.50 250 LEU A CA 1
ATOM 1867 C C . LEU A 1 250 ? -5.561 5.000 -3.341 1.00 96.50 250 LEU A C 1
ATOM 1869 O O . LEU A 1 250 ? -5.761 5.535 -2.249 1.00 96.50 250 LEU A O 1
ATOM 1873 N N . GLY A 1 251 ? -4.743 3.949 -3.483 1.00 95.88 251 GLY A N 1
ATOM 1874 C CA . GLY A 1 251 ? -4.018 3.345 -2.362 1.00 95.88 251 GLY A CA 1
ATOM 1875 C C . GLY A 1 251 ? -4.940 2.665 -1.350 1.00 95.88 251 GLY A C 1
ATOM 1876 O O . GLY A 1 251 ? -6.161 2.684 -1.487 1.00 95.88 251 GLY A O 1
ATOM 1877 N N . ALA A 1 252 ? -4.362 2.044 -0.327 1.00 96.12 252 ALA A N 1
ATOM 1878 C CA . ALA A 1 252 ? -5.082 1.605 0.861 1.00 96.12 252 ALA A CA 1
ATOM 1879 C C . ALA A 1 252 ? -4.414 2.187 2.102 1.00 96.12 252 ALA A C 1
ATOM 1881 O O . ALA A 1 252 ? -3.189 2.259 2.178 1.00 96.12 252 ALA A O 1
ATOM 1882 N N . TYR A 1 253 ? -5.249 2.566 3.063 1.00 96.25 253 TYR A N 1
ATOM 1883 C CA . TYR A 1 253 ? -4.851 3.211 4.301 1.00 96.25 253 TYR A CA 1
ATOM 1884 C C . TYR A 1 253 ? -5.388 2.480 5.527 1.00 96.25 253 TYR A C 1
ATOM 1886 O O . TYR A 1 253 ? -4.617 2.011 6.358 1.00 96.25 253 TYR A O 1
ATOM 1894 N N . LEU A 1 254 ? -6.708 2.344 5.644 1.00 97.75 254 LEU A N 1
ATOM 1895 C CA . LEU A 1 254 ? -7.307 1.724 6.825 1.00 97.75 254 LEU A CA 1
ATOM 1896 C C . LEU A 1 254 ? -7.628 0.258 6.553 1.00 97.75 254 LEU A C 1
ATOM 1898 O O . LEU A 1 254 ? -8.092 -0.099 5.464 1.00 97.75 254 LEU A O 1
ATOM 1902 N N . LEU A 1 255 ? -7.408 -0.582 7.561 1.00 96.75 255 LEU A N 1
ATOM 1903 C CA . LEU A 1 255 ? -7.727 -2.002 7.545 1.00 96.75 255 LEU A CA 1
ATOM 1904 C C . LEU A 1 255 ? -8.541 -2.379 8.788 1.00 96.75 255 LEU A C 1
ATOM 1906 O O . LEU A 1 255 ? -8.026 -2.442 9.901 1.00 96.75 255 LEU A O 1
ATOM 1910 N N . ASP A 1 256 ? -9.812 -2.692 8.583 1.00 97.62 256 ASP A N 1
ATOM 1911 C CA . ASP A 1 256 ? -10.682 -3.233 9.618 1.00 97.62 256 ASP A CA 1
ATOM 1912 C C . ASP A 1 256 ? -10.796 -4.756 9.465 1.00 97.62 256 ASP A C 1
ATOM 1914 O O . ASP A 1 256 ? -11.329 -5.257 8.470 1.00 97.62 256 ASP A O 1
ATOM 1918 N N . LEU A 1 257 ? -10.262 -5.483 10.452 1.00 97.31 257 LEU A N 1
ATOM 1919 C CA . LEU A 1 257 ? -10.346 -6.943 10.584 1.00 97.31 257 LEU A CA 1
ATOM 1920 C C . LEU A 1 257 ? -11.291 -7.371 11.716 1.00 97.31 257 LEU A C 1
ATOM 1922 O O . LEU A 1 257 ? -11.366 -8.555 12.051 1.00 97.31 257 LEU A O 1
ATOM 1926 N N . SER A 1 258 ? -11.999 -6.425 12.335 1.00 97.44 258 SER A N 1
ATOM 1927 C CA . SER A 1 258 ? -12.703 -6.629 13.606 1.00 97.44 258 SER A CA 1
ATOM 1928 C C . SER A 1 258 ? -13.904 -7.578 13.531 1.00 97.44 258 SER A C 1
ATOM 1930 O O . SER A 1 258 ? -14.354 -8.088 14.551 1.00 97.44 258 SER A O 1
ATOM 1932 N N . THR A 1 259 ? -14.397 -7.877 12.329 1.00 97.00 259 THR A N 1
ATOM 1933 C CA . THR A 1 259 ? -15.500 -8.829 12.087 1.00 97.00 259 THR A CA 1
ATOM 1934 C C . THR A 1 259 ? -15.026 -10.139 11.441 1.00 97.00 259 THR A C 1
ATOM 1936 O O . THR A 1 259 ? -15.823 -10.986 11.029 1.00 97.00 259 THR A O 1
ATOM 1939 N N . GLY A 1 260 ? -13.707 -10.310 11.300 1.00 94.44 260 GLY A N 1
ATOM 1940 C CA . GLY A 1 260 ? -13.080 -11.426 10.587 1.00 94.44 260 GLY A CA 1
ATOM 1941 C C . GLY A 1 260 ? -13.188 -11.339 9.061 1.00 94.44 260 GLY A C 1
ATOM 1942 O O . GLY A 1 260 ? -12.668 -12.194 8.347 1.00 94.44 260 GLY A O 1
ATOM 1943 N N . ARG A 1 261 ? -13.805 -10.280 8.528 1.00 92.50 261 ARG A N 1
ATOM 1944 C CA . ARG A 1 261 ? -13.691 -9.905 7.114 1.00 92.50 261 ARG A CA 1
ATOM 1945 C C . ARG A 1 261 ? -12.622 -8.833 6.953 1.00 92.50 261 ARG A C 1
ATOM 1947 O O . ARG A 1 261 ? -12.425 -8.015 7.840 1.00 92.50 261 ARG A O 1
ATOM 1954 N N . ASN A 1 262 ? -11.965 -8.826 5.795 1.00 92.31 262 ASN A N 1
ATOM 1955 C CA . ASN A 1 262 ? -10.968 -7.815 5.461 1.00 92.31 262 ASN A CA 1
ATOM 1956 C C . ASN A 1 262 ? -11.652 -6.611 4.812 1.00 92.31 262 ASN A C 1
ATOM 1958 O O . ASN A 1 262 ? -11.901 -6.627 3.604 1.00 92.31 262 ASN A O 1
ATOM 1962 N N . PHE A 1 263 ? -11.930 -5.566 5.586 1.00 95.75 263 PHE A N 1
ATOM 1963 C CA . PHE A 1 263 ? -12.423 -4.304 5.047 1.00 95.75 263 PHE A CA 1
ATOM 1964 C C . PHE A 1 263 ? -11.283 -3.301 4.919 1.00 95.75 263 PHE A C 1
ATOM 1966 O O . PHE A 1 263 ? -10.616 -2.969 5.893 1.00 95.75 263 PHE A O 1
ATOM 1973 N N . ARG A 1 264 ? -11.044 -2.832 3.693 1.00 96.62 264 ARG A N 1
ATOM 1974 C CA . ARG A 1 264 ? -10.028 -1.820 3.392 1.00 96.62 264 ARG A CA 1
ATOM 1975 C C . ARG A 1 264 ? -10.668 -0.516 2.953 1.00 96.62 264 ARG A C 1
ATOM 1977 O O . ARG A 1 264 ? -11.766 -0.530 2.383 1.00 96.62 264 ARG A O 1
ATOM 1984 N N . TYR A 1 265 ? -9.937 0.566 3.188 1.00 97.38 265 TYR A N 1
ATOM 1985 C CA . TYR A 1 265 ? -10.322 1.922 2.824 1.00 97.38 265 TYR A CA 1
ATOM 1986 C C . TYR A 1 265 ? -9.145 2.649 2.171 1.00 97.38 265 TYR A C 1
ATOM 1988 O O . TYR A 1 265 ? -7.993 2.378 2.520 1.00 97.38 265 TYR A O 1
ATOM 1996 N N . THR A 1 266 ? -9.420 3.515 1.202 1.00 97.44 266 THR A N 1
ATOM 1997 C CA . THR A 1 266 ? -8.408 4.206 0.385 1.00 97.44 266 THR A CA 1
ATOM 1998 C C . THR A 1 266 ? -7.598 5.243 1.169 1.00 97.44 266 THR A C 1
ATOM 2000 O O . THR A 1 266 ? -8.007 5.710 2.233 1.00 97.44 266 THR A O 1
ATOM 2003 N N . SER A 1 267 ? -6.450 5.638 0.618 1.00 95.75 267 SER A N 1
ATOM 2004 C CA . SER A 1 267 ? -5.606 6.707 1.167 1.00 95.75 267 SER A CA 1
ATOM 2005 C C . SER A 1 267 ? -6.087 8.116 0.806 1.00 95.75 267 SER A C 1
ATOM 2007 O O . SER A 1 267 ? -5.768 9.053 1.532 1.00 95.75 267 SER A O 1
ATOM 2009 N N . GLN A 1 268 ? -6.849 8.266 -0.285 1.00 88.25 268 GLN A N 1
ATOM 2010 C CA . GLN A 1 268 ? -7.367 9.559 -0.753 1.00 88.25 268 GLN A CA 1
ATOM 2011 C C . GLN A 1 268 ? -8.474 10.115 0.157 1.00 88.25 268 GLN A C 1
ATOM 2013 O O . GLN A 1 268 ? -8.395 11.264 0.576 1.00 88.25 268 GLN A O 1
ATOM 2018 N N . GLY A 1 269 ? -9.506 9.315 0.451 1.00 91.25 269 GLY A N 1
ATOM 2019 C CA . GLY A 1 269 ? -10.705 9.781 1.162 1.00 91.25 269 GLY A CA 1
ATOM 2020 C C . GLY A 1 269 ? -11.366 8.717 2.034 1.00 91.25 269 GLY A C 1
ATOM 2021 O O . GLY A 1 269 ? -12.548 8.827 2.354 1.00 91.25 269 GLY A O 1
ATOM 2022 N N . ALA A 1 270 ? -10.627 7.658 2.384 1.00 95.94 270 ALA A N 1
ATOM 2023 C CA . ALA A 1 270 ? -11.139 6.506 3.121 1.00 95.94 270 ALA A CA 1
ATOM 2024 C C . ALA A 1 270 ? -12.371 5.848 2.465 1.00 95.94 270 ALA A C 1
ATOM 2026 O O . ALA A 1 270 ? -13.202 5.250 3.147 1.00 95.94 270 ALA A O 1
ATOM 2027 N N . GLU A 1 271 ? -12.506 5.906 1.139 1.00 96.69 271 GLU A N 1
ATOM 2028 C CA . GLU A 1 271 ? -13.539 5.164 0.424 1.00 96.69 271 GLU A CA 1
ATOM 2029 C C . GLU A 1 271 ? -13.340 3.653 0.599 1.00 96.69 271 GLU A C 1
ATOM 2031 O O . GLU A 1 271 ? -12.226 3.133 0.584 1.00 96.69 271 GLU A O 1
ATOM 2036 N N . ALA A 1 272 ? -14.433 2.916 0.752 1.00 97.19 272 ALA A N 1
ATOM 2037 C CA . ALA A 1 272 ? -14.424 1.473 0.868 1.00 97.19 272 ALA A CA 1
ATOM 2038 C C . ALA A 1 272 ? -13.895 0.806 -0.414 1.00 97.19 272 ALA A C 1
ATOM 2040 O O . ALA A 1 272 ? -14.441 0.965 -1.506 1.00 97.19 272 ALA A O 1
ATOM 2041 N N . ILE A 1 273 ? -12.867 -0.023 -0.250 1.00 95.94 273 ILE A N 1
ATOM 2042 C CA . ILE A 1 273 ? -12.312 -0.882 -1.298 1.00 95.94 273 ILE A CA 1
ATOM 2043 C C . ILE A 1 273 ? -13.134 -2.180 -1.323 1.00 95.94 273 ILE A C 1
ATOM 2045 O O . ILE A 1 273 ? -13.322 -2.814 -0.276 1.00 95.94 273 ILE A O 1
ATOM 2049 N N . ILE A 1 274 ? -13.647 -2.565 -2.498 1.00 93.31 274 ILE A N 1
ATOM 2050 C CA . ILE A 1 274 ? -14.465 -3.777 -2.700 1.00 93.31 274 ILE A CA 1
ATOM 2051 C C . ILE A 1 274 ? -13.637 -4.879 -3.354 1.00 93.31 274 ILE A C 1
ATOM 2053 O O . ILE A 1 274 ? -13.710 -6.040 -2.958 1.00 93.31 274 ILE A O 1
ATOM 2057 N N . SER A 1 275 ? -12.788 -4.499 -4.301 1.00 89.12 275 SER A N 1
ATOM 2058 C CA . SER A 1 275 ? -11.811 -5.355 -4.961 1.00 89.12 275 SER A CA 1
ATOM 2059 C C . SER A 1 275 ? -10.414 -4.748 -4.853 1.00 89.12 275 SER A C 1
ATOM 2061 O O . SER A 1 275 ? -10.257 -3.535 -4.743 1.00 89.12 275 SER A O 1
ATOM 2063 N N . GLN A 1 276 ? -9.363 -5.566 -4.942 1.00 82.19 276 GLN A N 1
ATOM 2064 C CA . GLN A 1 276 ? -7.989 -5.036 -4.966 1.00 82.19 276 GLN A CA 1
ATOM 2065 C C . GLN A 1 276 ? -7.747 -4.085 -6.150 1.00 82.19 276 GLN A C 1
ATOM 2067 O O . GLN A 1 276 ? -6.918 -3.184 -6.050 1.00 82.19 276 GLN A O 1
ATOM 2072 N N . LEU A 1 277 ? -8.493 -4.260 -7.246 1.00 88.25 277 LEU A N 1
ATOM 2073 C CA . LEU A 1 277 ? -8.426 -3.393 -8.420 1.00 88.25 277 LEU A CA 1
ATOM 2074 C C . LEU A 1 277 ? -8.965 -1.987 -8.142 1.00 88.25 277 LEU A C 1
ATOM 2076 O O . LEU A 1 277 ? -8.527 -1.045 -8.796 1.00 88.25 277 LEU A O 1
ATOM 2080 N N . ASP A 1 278 ? -9.850 -1.815 -7.155 1.00 92.44 278 ASP A N 1
ATOM 2081 C CA . ASP A 1 278 ? -10.342 -0.488 -6.782 1.00 92.44 278 ASP A CA 1
ATOM 2082 C C . ASP A 1 278 ? -9.208 0.408 -6.295 1.00 92.44 278 ASP A C 1
ATOM 2084 O O . ASP A 1 278 ? -9.120 1.555 -6.714 1.00 92.44 278 ASP A O 1
ATOM 2088 N N . ALA A 1 279 ? -8.286 -0.126 -5.490 1.00 88.94 279 ALA A N 1
ATOM 2089 C CA . ALA A 1 279 ? -7.146 0.640 -4.992 1.00 88.94 279 ALA A CA 1
ATOM 2090 C C . ALA A 1 279 ? -6.170 1.062 -6.104 1.00 88.94 279 ALA A C 1
ATOM 2092 O O . ALA A 1 279 ? -5.400 2.002 -5.921 1.00 88.94 279 ALA A O 1
ATOM 2093 N N . ALA A 1 280 ? -6.203 0.374 -7.250 1.00 92.56 280 ALA A N 1
ATOM 2094 C CA . ALA A 1 280 ? -5.397 0.692 -8.421 1.00 92.56 280 ALA A CA 1
ATOM 2095 C C . ALA A 1 280 ? -6.047 1.717 -9.362 1.00 92.56 280 ALA A C 1
ATOM 2097 O O . ALA A 1 280 ? -5.390 2.155 -10.311 1.00 92.56 280 ALA A O 1
ATOM 2098 N N . LYS A 1 281 ? -7.304 2.115 -9.116 1.00 94.69 281 LYS A N 1
ATOM 2099 C CA . LYS A 1 281 ? -7.957 3.193 -9.867 1.00 94.69 281 LYS A CA 1
ATOM 2100 C C . LYS A 1 281 ? -7.211 4.506 -9.656 1.00 94.69 281 LYS A C 1
ATOM 2102 O O . LYS A 1 281 ? -6.631 4.743 -8.596 1.00 94.69 281 LYS A O 1
ATOM 2107 N N . THR A 1 282 ? -7.228 5.341 -10.689 1.00 94.31 282 THR A N 1
ATOM 2108 C CA . THR A 1 282 ? -6.640 6.678 -10.633 1.00 94.31 282 THR A CA 1
ATOM 2109 C C . THR A 1 282 ? -7.416 7.528 -9.626 1.00 94.31 282 THR A C 1
ATOM 2111 O O . THR A 1 282 ? -8.647 7.545 -9.637 1.00 94.31 282 THR A O 1
ATOM 2114 N N . ALA A 1 283 ? -6.680 8.196 -8.748 1.00 93.25 283 ALA A N 1
ATOM 2115 C CA . ALA A 1 283 ? -7.185 9.183 -7.813 1.00 93.25 283 ALA A CA 1
ATOM 2116 C C . ALA A 1 283 ? -7.787 10.382 -8.571 1.00 93.25 283 ALA A C 1
ATOM 2118 O O . ALA A 1 283 ? -7.361 10.688 -9.685 1.00 93.25 283 ALA A O 1
ATOM 2119 N N . ARG A 1 284 ? -8.786 11.060 -7.989 1.00 89.19 284 ARG A N 1
ATOM 2120 C CA . ARG A 1 284 ? -9.392 12.265 -8.603 1.00 89.19 284 ARG A CA 1
ATOM 2121 C C . ARG A 1 284 ? -8.342 13.357 -8.781 1.00 89.19 284 ARG A C 1
ATOM 2123 O O . ARG A 1 284 ? -8.277 14.010 -9.816 1.00 89.19 284 ARG A O 1
ATOM 2130 N N . GLU A 1 285 ? -7.497 13.472 -7.770 1.00 90.88 285 GLU A N 1
ATOM 2131 C CA . GLU A 1 285 ? -6.280 14.259 -7.739 1.00 90.88 285 GLU A CA 1
ATOM 2132 C C . GLU A 1 285 ? -5.209 13.454 -6.989 1.00 90.88 285 GLU A C 1
ATOM 2134 O O . GLU A 1 285 ? -5.560 12.659 -6.109 1.00 90.88 285 GLU A O 1
ATOM 2139 N N . PRO A 1 286 ? -3.914 13.597 -7.323 1.00 92.94 286 PRO A N 1
ATOM 2140 C CA . PRO A 1 286 ? -2.870 12.892 -6.594 1.00 92.94 286 PRO A CA 1
ATOM 2141 C C . PRO A 1 286 ? -2.889 13.270 -5.111 1.00 92.94 286 PRO A C 1
ATOM 2143 O O . PRO A 1 286 ? -2.688 14.433 -4.767 1.00 92.94 286 PRO A O 1
ATOM 2146 N N . TRP A 1 287 ? -3.099 12.296 -4.227 1.00 94.56 287 TRP A N 1
ATOM 2147 C CA . TRP A 1 287 ? -3.131 12.554 -2.788 1.00 94.56 287 TRP A CA 1
ATOM 2148 C C . TRP A 1 287 ? -1.709 12.639 -2.233 1.00 94.56 287 TRP A C 1
ATOM 2150 O O . TRP A 1 287 ? -0.834 11.847 -2.589 1.00 94.56 287 TRP A O 1
ATOM 2160 N N . THR A 1 288 ? -1.470 13.599 -1.345 1.00 95.12 288 THR A N 1
ATOM 2161 C CA . THR A 1 288 ? -0.167 13.801 -0.696 1.00 95.12 288 THR A CA 1
ATOM 2162 C C . THR A 1 288 ? 0.132 12.658 0.266 1.00 95.12 288 THR A C 1
ATOM 2164 O O . THR A 1 288 ? -0.752 12.326 1.049 1.00 95.12 288 THR A O 1
ATOM 2167 N N . PRO A 1 289 ? 1.322 12.035 0.272 1.00 96.81 289 PRO A N 1
ATOM 2168 C CA . PRO A 1 289 ? 1.645 10.983 1.236 1.00 96.81 289 PRO A CA 1
ATOM 2169 C C . PRO A 1 289 ? 1.773 11.512 2.672 1.00 96.81 289 PRO A C 1
ATOM 2171 O O . PRO A 1 289 ? 1.811 12.715 2.901 1.00 96.81 289 PRO A O 1
ATOM 2174 N N . TRP A 1 290 ? 1.801 10.609 3.654 1.00 97.44 290 TRP A N 1
ATOM 2175 C CA . TRP A 1 290 ? 2.251 10.972 5.005 1.00 97.44 290 TRP A CA 1
ATOM 2176 C C . TRP A 1 290 ? 3.775 11.012 5.041 1.00 97.44 290 TRP A C 1
ATOM 2178 O O . TRP A 1 290 ? 4.427 10.487 4.140 1.00 97.44 290 TRP A O 1
ATOM 2188 N N . LEU A 1 291 ? 4.340 11.574 6.102 1.00 96.00 291 LEU A N 1
ATOM 2189 C CA . LEU A 1 291 ? 5.754 11.463 6.426 1.00 96.00 291 LEU A CA 1
ATOM 2190 C C . LEU A 1 291 ? 5.944 10.619 7.687 1.00 96.00 291 LEU A C 1
ATOM 2192 O O . LEU A 1 291 ? 5.104 10.598 8.587 1.00 96.00 291 LEU A O 1
ATOM 2196 N N . ALA A 1 292 ? 7.059 9.903 7.746 1.00 93.25 292 ALA A N 1
ATOM 2197 C CA . ALA A 1 292 ? 7.520 9.248 8.961 1.00 93.25 292 ALA A CA 1
ATOM 2198 C C . ALA A 1 292 ? 9.045 9.250 9.018 1.00 93.25 292 ALA A C 1
ATOM 2200 O O . ALA A 1 292 ? 9.714 9.286 7.981 1.00 93.25 292 ALA A O 1
ATOM 2201 N N . ILE A 1 293 ? 9.576 9.166 10.234 1.00 89.94 293 ILE A N 1
ATOM 2202 C CA . ILE A 1 293 ? 10.990 8.909 10.476 1.00 89.94 293 ILE A CA 1
ATOM 2203 C C . ILE A 1 293 ? 11.240 7.425 10.199 1.00 89.94 293 ILE A C 1
ATOM 2205 O O . ILE A 1 293 ? 10.594 6.550 10.777 1.00 89.94 293 ILE A O 1
ATOM 2209 N N . VAL A 1 294 ? 12.135 7.138 9.258 1.00 84.50 294 VAL A N 1
ATOM 2210 C CA . VAL A 1 294 ? 12.487 5.775 8.858 1.00 84.50 294 VAL A CA 1
ATOM 2211 C C . VAL A 1 294 ? 13.979 5.574 9.074 1.00 84.50 294 VAL A C 1
ATOM 2213 O O . VAL A 1 294 ? 14.802 6.292 8.502 1.00 84.50 294 VAL A O 1
ATOM 2216 N N . GLY A 1 295 ? 14.324 4.566 9.877 1.00 76.50 295 GLY A N 1
ATOM 2217 C CA . GLY A 1 295 ? 15.699 4.110 10.036 1.00 76.50 295 GLY A CA 1
ATOM 2218 C C . GLY A 1 295 ? 16.225 3.515 8.732 1.00 76.50 295 GLY A C 1
ATOM 2219 O O . GLY A 1 295 ? 15.702 2.516 8.226 1.00 76.50 295 GLY A O 1
ATOM 2220 N N . MET A 1 296 ? 17.267 4.125 8.175 1.00 66.50 296 MET A N 1
ATOM 2221 C CA . MET A 1 296 ? 17.924 3.628 6.973 1.00 66.50 296 MET A CA 1
ATOM 2222 C C . MET A 1 296 ? 18.973 2.581 7.353 1.00 66.50 296 MET A C 1
ATOM 2224 O O . MET A 1 296 ? 19.727 2.756 8.307 1.00 66.50 296 MET A O 1
ATOM 2228 N N . LYS A 1 297 ? 19.061 1.476 6.601 1.00 59.97 297 LYS A N 1
ATOM 2229 C CA . LYS A 1 297 ? 20.120 0.478 6.830 1.00 59.97 297 LYS A CA 1
ATOM 2230 C C . LYS A 1 297 ? 21.507 1.102 6.608 1.00 59.97 297 LYS A C 1
ATOM 2232 O O . LYS A 1 297 ? 21.692 1.862 5.655 1.00 59.97 297 LYS A O 1
ATOM 2237 N N . GLY A 1 298 ? 22.500 0.700 7.403 1.00 58.22 298 GLY A N 1
ATOM 2238 C CA . GLY A 1 298 ? 23.880 1.204 7.317 1.00 58.22 298 GLY A CA 1
ATOM 2239 C C . GLY A 1 298 ? 24.086 2.534 8.058 1.00 58.22 298 GLY A C 1
ATOM 2240 O O . GLY A 1 298 ? 23.312 2.874 8.943 1.00 58.22 298 GLY A O 1
ATOM 2241 N N . SER A 1 299 ? 25.118 3.302 7.695 1.00 50.41 299 SER A N 1
ATOM 2242 C CA . SER A 1 299 ? 25.502 4.573 8.344 1.00 50.41 299 SER A CA 1
ATOM 2243 C C . SER A 1 299 ? 24.663 5.795 7.927 1.00 50.41 299 SER A C 1
ATOM 2245 O O . SER A 1 299 ? 25.091 6.931 8.106 1.00 50.41 299 SER A O 1
ATOM 2247 N N . GLN A 1 300 ? 23.481 5.594 7.333 1.00 62.09 300 GLN A N 1
ATOM 2248 C CA . GLN A 1 300 ? 22.683 6.687 6.752 1.00 62.09 300 GLN A CA 1
ATOM 2249 C C . GLN A 1 300 ? 21.702 7.359 7.722 1.00 62.09 300 GLN A C 1
ATOM 2251 O O . GLN A 1 300 ? 21.051 8.329 7.325 1.00 62.09 300 GLN A O 1
ATOM 2256 N N . GLY A 1 301 ? 21.634 6.874 8.966 1.00 74.75 301 GLY A N 1
ATOM 2257 C CA . GLY A 1 301 ? 20.817 7.447 10.033 1.00 74.75 301 GLY A CA 1
ATOM 2258 C C . GLY A 1 301 ? 19.312 7.337 9.786 1.00 74.75 301 GLY A C 1
ATOM 2259 O O . GLY A 1 301 ? 18.843 6.634 8.888 1.00 74.75 301 GLY A O 1
ATOM 2260 N N . GLU A 1 302 ? 18.547 8.035 10.611 1.00 85.94 302 GLU A N 1
ATOM 2261 C CA . GLU A 1 302 ? 17.109 8.189 10.429 1.00 85.94 302 GLU A CA 1
ATOM 2262 C C . GLU A 1 302 ? 16.815 9.371 9.507 1.00 85.94 302 GLU A C 1
ATOM 2264 O O . GLU A 1 302 ? 17.507 10.390 9.542 1.00 85.94 302 GLU A O 1
ATOM 2269 N N . ARG A 1 303 ? 15.794 9.234 8.656 1.00 88.69 303 ARG A N 1
ATOM 2270 C CA . ARG A 1 303 ? 15.357 10.313 7.764 1.00 88.69 303 ARG A CA 1
ATOM 2271 C C . ARG A 1 303 ? 13.847 10.407 7.698 1.00 88.69 303 ARG A C 1
ATOM 2273 O O . ARG A 1 303 ? 13.158 9.389 7.741 1.00 88.69 303 ARG A O 1
ATOM 2280 N N . TYR A 1 304 ? 13.345 11.616 7.471 1.00 92.62 304 TYR A N 1
ATOM 2281 C CA . TYR A 1 304 ? 11.951 11.814 7.095 1.00 92.62 304 TYR A CA 1
ATOM 2282 C C . TYR A 1 304 ? 11.718 11.308 5.669 1.00 92.62 304 TYR A C 1
ATOM 2284 O O . TYR A 1 304 ? 12.441 11.643 4.717 1.00 92.62 304 TYR A O 1
ATOM 2292 N N . MET A 1 305 ? 10.699 10.470 5.520 1.00 93.31 305 MET A N 1
ATOM 2293 C CA . MET A 1 305 ? 10.373 9.781 4.279 1.00 93.31 305 MET A CA 1
ATOM 2294 C C . MET A 1 305 ? 8.879 9.837 3.986 1.00 93.31 305 MET A C 1
ATOM 2296 O O . MET A 1 305 ? 8.088 9.707 4.920 1.00 93.31 305 MET A O 1
ATOM 2300 N N . PRO A 1 306 ? 8.478 9.949 2.705 1.00 96.31 306 PRO A N 1
ATOM 2301 C CA . PRO A 1 306 ? 7.090 9.774 2.318 1.00 96.31 306 PRO A CA 1
ATOM 2302 C C . PRO A 1 306 ? 6.695 8.321 2.550 1.00 96.31 306 PRO A C 1
ATOM 2304 O O . PRO A 1 306 ? 7.399 7.390 2.146 1.00 96.31 306 PRO A O 1
ATOM 2307 N N . VAL A 1 307 ? 5.562 8.128 3.211 1.00 96.00 307 VAL A N 1
ATOM 2308 C CA . VAL A 1 307 ? 5.030 6.821 3.564 1.00 96.00 307 VAL A CA 1
ATOM 2309 C C . VAL A 1 307 ? 3.551 6.719 3.221 1.00 96.00 307 VAL A C 1
ATOM 2311 O O . VAL A 1 307 ? 2.776 7.673 3.335 1.00 96.00 307 VAL A O 1
ATOM 2314 N N . ALA A 1 308 ? 3.145 5.515 2.834 1.00 96.06 308 ALA A N 1
ATOM 2315 C CA . ALA A 1 308 ? 1.752 5.115 2.890 1.00 96.06 308 ALA A CA 1
ATOM 2316 C C . ALA A 1 308 ? 1.517 4.420 4.228 1.00 96.06 308 ALA A C 1
ATOM 2318 O O . ALA A 1 308 ? 2.212 3.460 4.572 1.00 96.06 308 ALA A O 1
ATOM 2319 N N . LEU A 1 309 ? 0.553 4.921 4.990 1.00 95.38 309 LEU A N 1
ATOM 2320 C CA . LEU A 1 309 ? 0.190 4.334 6.270 1.00 95.38 309 LEU A CA 1
ATOM 2321 C C . LEU A 1 309 ? -0.769 3.170 6.058 1.00 95.38 309 LEU A C 1
ATOM 2323 O O . LEU A 1 309 ? -1.656 3.254 5.218 1.00 95.38 309 LEU A O 1
ATOM 2327 N N . HIS A 1 310 ? -0.611 2.106 6.839 1.00 95.81 310 HIS A N 1
ATOM 2328 C CA . HIS A 1 310 ? -1.587 1.025 6.970 1.00 95.81 310 HIS A CA 1
ATOM 2329 C C . HIS A 1 310 ? -1.981 0.904 8.437 1.00 95.81 310 HIS A C 1
ATOM 2331 O O . HIS A 1 310 ? -1.317 0.197 9.196 1.00 95.81 310 HIS A O 1
ATOM 2337 N N . THR A 1 311 ? -3.031 1.621 8.835 1.00 96.31 311 THR A N 1
ATOM 2338 C CA . THR A 1 311 ? -3.584 1.582 10.195 1.00 96.31 311 THR A CA 1
ATOM 2339 C C . THR A 1 311 ? -4.605 0.464 10.285 1.00 96.31 311 THR A C 1
ATOM 2341 O O . THR A 1 311 ? -5.548 0.414 9.490 1.00 96.31 311 THR A O 1
ATOM 2344 N N . ALA A 1 312 ? -4.431 -0.435 11.251 1.00 95.88 312 ALA A N 1
ATOM 2345 C CA . ALA A 1 312 ? -5.290 -1.598 11.390 1.00 95.88 312 ALA A CA 1
ATOM 2346 C C . ALA A 1 312 ? -5.955 -1.692 12.762 1.00 95.88 312 ALA A C 1
ATOM 2348 O O . ALA A 1 312 ? -5.378 -1.306 13.776 1.00 95.88 312 ALA A O 1
ATOM 2349 N N . GLN A 1 313 ? -7.136 -2.310 12.784 1.00 97.06 313 GLN A N 1
ATOM 2350 C CA . GLN A 1 313 ? -7.719 -2.863 14.003 1.00 97.06 313 GLN A CA 1
ATOM 2351 C C . GLN A 1 313 ? -8.029 -4.348 13.831 1.00 97.06 313 GLN A C 1
ATOM 2353 O O . GLN A 1 313 ? -8.486 -4.779 12.767 1.00 97.06 313 GLN A O 1
ATOM 2358 N N . TRP A 1 314 ? -7.745 -5.146 14.855 1.00 97.19 314 TRP A N 1
ATOM 2359 C CA . TRP A 1 314 ? -7.762 -6.604 14.755 1.00 97.19 314 TRP A CA 1
ATOM 2360 C C . TRP A 1 314 ? -7.832 -7.277 16.126 1.00 97.19 314 TRP A C 1
ATOM 2362 O O . TRP A 1 314 ? -7.553 -6.667 17.152 1.00 97.19 314 TRP A O 1
ATOM 2372 N N . PHE A 1 315 ? -8.210 -8.556 16.142 1.00 97.75 315 PHE A N 1
ATOM 2373 C CA . PHE A 1 315 ? -8.170 -9.383 17.347 1.00 97.75 315 PHE A CA 1
ATOM 2374 C C . PHE A 1 315 ? -6.922 -10.258 17.362 1.00 97.75 315 PHE A C 1
ATOM 2376 O O . PHE A 1 315 ? -6.560 -10.850 16.343 1.00 97.75 315 PHE A O 1
ATOM 2383 N N . GLY A 1 316 ? -6.298 -10.378 18.526 1.00 96.00 316 GLY A N 1
ATOM 2384 C CA . GLY A 1 316 ? -5.170 -11.269 18.769 1.00 96.00 316 GLY A CA 1
ATOM 2385 C C . GLY A 1 316 ? -5.317 -12.033 20.075 1.00 96.00 316 GLY A C 1
ATOM 2386 O O . GLY A 1 316 ? -6.283 -11.839 20.805 1.00 96.00 316 GLY A O 1
ATOM 2387 N N . GLU A 1 317 ? -4.349 -12.886 20.381 1.00 95.06 317 GLU A N 1
ATOM 2388 C CA . GLU A 1 317 ? -4.193 -13.518 21.691 1.00 95.06 317 GLU A CA 1
ATOM 2389 C C . GLU A 1 317 ? -2.849 -13.133 22.302 1.00 95.06 317 GLU A C 1
ATOM 2391 O O . GLU A 1 317 ? -1.824 -13.110 21.614 1.00 95.06 317 GLU A O 1
ATOM 2396 N N . LYS A 1 318 ? -2.849 -12.854 23.609 1.00 93.06 318 LYS A N 1
ATOM 2397 C CA . LYS A 1 318 ? -1.610 -12.653 24.364 1.00 93.06 318 LYS A CA 1
ATOM 2398 C C . LYS A 1 318 ? -0.850 -13.976 24.486 1.00 93.06 318 LYS A C 1
ATOM 2400 O O . LYS A 1 318 ? -1.352 -14.951 25.052 1.00 93.06 318 LYS A O 1
ATOM 2405 N N . GLY A 1 319 ? 0.370 -13.988 23.964 1.00 87.69 319 GLY A N 1
ATOM 2406 C CA . GLY A 1 319 ? 1.343 -15.056 24.142 1.00 87.69 319 GLY A CA 1
ATOM 2407 C C . GLY A 1 319 ? 1.964 -15.049 25.540 1.00 87.69 319 GLY A C 1
ATOM 2408 O O . GLY A 1 319 ? 1.676 -14.198 26.381 1.00 87.69 319 GLY A O 1
ATOM 2409 N N . THR A 1 320 ? 2.827 -16.027 25.800 1.00 83.31 320 THR A N 1
ATOM 2410 C CA . THR A 1 320 ? 3.488 -16.213 27.103 1.00 83.31 320 THR A CA 1
ATOM 2411 C C . THR A 1 320 ? 4.584 -15.189 27.391 1.00 83.31 320 THR A C 1
ATOM 2413 O O . THR A 1 320 ? 4.937 -15.004 28.548 1.00 83.31 320 THR A O 1
ATOM 2416 N N . GLN A 1 321 ? 5.101 -14.511 26.366 1.00 81.25 321 GLN A N 1
ATOM 2417 C CA . GLN A 1 321 ? 6.171 -13.511 26.459 1.00 81.25 321 GLN A CA 1
ATOM 2418 C C . GLN A 1 321 ? 5.645 -12.088 26.204 1.00 81.25 321 GLN A C 1
ATOM 2420 O O . GLN A 1 321 ? 6.396 -11.201 25.816 1.00 81.25 321 GLN A O 1
ATOM 2425 N N . GLY A 1 322 ? 4.335 -11.865 26.359 1.00 80.31 322 GLY A N 1
ATOM 2426 C CA . GLY A 1 322 ? 3.710 -10.556 26.146 1.00 80.31 322 GLY A CA 1
ATOM 2427 C C . GLY A 1 322 ? 3.487 -10.171 24.678 1.00 80.31 322 GLY A C 1
ATOM 2428 O O . GLY A 1 322 ? 2.902 -9.123 24.413 1.00 80.31 322 GLY A O 1
ATOM 2429 N N . GLN A 1 323 ? 3.876 -11.014 23.715 1.00 89.75 323 G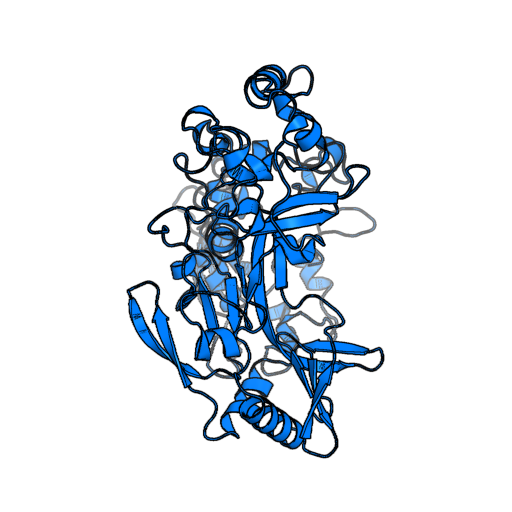LN A N 1
ATOM 2430 C CA . GLN A 1 323 ? 3.553 -10.803 22.305 1.00 89.75 323 GLN A CA 1
ATOM 2431 C C . GLN A 1 323 ? 2.045 -10.928 22.058 1.00 89.75 323 GLN A C 1
ATOM 2433 O O . GLN A 1 323 ? 1.369 -11.731 22.700 1.00 89.75 323 GLN A O 1
ATOM 2438 N N . ILE A 1 324 ? 1.516 -10.193 21.081 1.00 93.38 324 ILE A N 1
ATOM 2439 C CA . ILE A 1 324 ? 0.128 -10.346 20.632 1.00 93.38 324 ILE A CA 1
ATOM 2440 C C . ILE A 1 324 ? 0.141 -11.055 19.280 1.00 93.38 324 ILE A C 1
ATOM 2442 O O . ILE A 1 324 ? 0.661 -10.528 18.298 1.00 93.38 324 ILE A O 1
ATOM 2446 N N . ILE A 1 325 ? -0.425 -12.259 19.228 1.00 92.50 325 ILE A N 1
ATOM 2447 C CA . ILE A 1 325 ? -0.483 -13.083 18.018 1.00 92.50 325 ILE A CA 1
ATOM 2448 C C . ILE A 1 325 ? -1.838 -12.847 17.341 1.00 92.50 325 ILE A C 1
ATOM 2450 O O . ILE A 1 325 ? -2.860 -13.112 17.974 1.00 92.50 325 ILE A O 1
ATOM 2454 N N . PRO A 1 326 ? -1.893 -12.371 16.082 1.00 93.38 326 PRO A N 1
ATOM 2455 C CA . PRO A 1 326 ? -3.156 -12.179 15.374 1.00 93.38 326 PRO A CA 1
ATOM 2456 C C . PRO A 1 326 ? -3.994 -13.456 15.319 1.00 93.38 326 PRO A C 1
ATOM 2458 O O . PRO A 1 326 ? -3.503 -14.525 14.944 1.00 93.38 326 PRO A O 1
ATOM 2461 N N . LEU A 1 327 ? -5.276 -13.335 15.662 1.00 93.88 327 LEU A N 1
ATOM 2462 C CA . LEU A 1 327 ? -6.227 -14.431 15.559 1.00 93.88 327 LEU A CA 1
ATOM 2463 C C . LEU A 1 327 ? -6.579 -14.698 14.096 1.00 93.88 327 LEU A C 1
ATOM 2465 O O . LEU A 1 327 ? -6.661 -13.793 13.263 1.00 93.88 327 LEU A O 1
ATOM 2469 N N . ASN A 1 328 ? -6.825 -15.970 13.783 1.00 90.12 328 ASN A N 1
ATOM 2470 C CA . ASN A 1 328 ? -7.308 -16.356 12.464 1.00 90.12 328 ASN A CA 1
ATOM 2471 C C . ASN A 1 328 ? -8.665 -15.689 12.196 1.00 90.12 328 ASN A C 1
ATOM 2473 O O . ASN A 1 328 ? -9.566 -15.750 13.034 1.00 90.12 328 ASN A O 1
ATOM 2477 N N . SER A 1 329 ? -8.833 -15.115 11.005 1.00 91.38 329 SER A N 1
ATO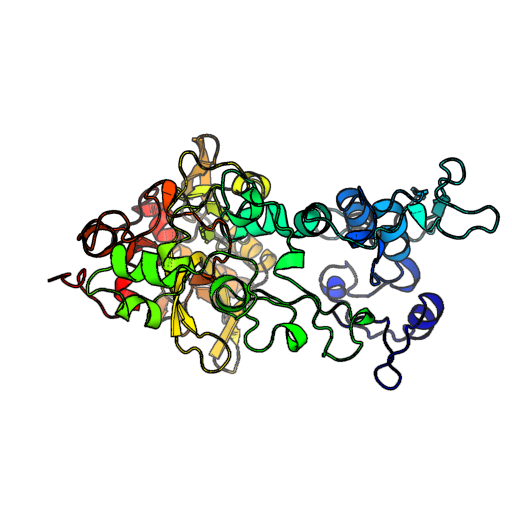M 2478 C CA . SER A 1 329 ? -10.055 -14.408 10.615 1.00 91.38 329 SER A CA 1
ATOM 2479 C C . SER A 1 329 ? -11.327 -15.251 10.760 1.00 91.38 329 SER A C 1
ATOM 2481 O O . SER A 1 329 ? -12.374 -14.708 11.095 1.00 91.38 329 SER A O 1
ATOM 2483 N N . ARG A 1 330 ? -11.239 -16.582 10.608 1.00 89.62 330 ARG A N 1
ATOM 2484 C CA . ARG A 1 330 ? -12.363 -17.508 10.830 1.00 89.62 330 ARG A CA 1
ATOM 2485 C C . ARG A 1 330 ? -12.868 -17.478 12.270 1.00 89.62 330 ARG A C 1
ATOM 2487 O O . ARG A 1 330 ? -14.071 -17.374 12.471 1.00 89.62 330 ARG A O 1
ATOM 2494 N N . VAL A 1 331 ? -11.957 -17.491 13.245 1.00 93.19 331 VAL A N 1
ATOM 2495 C CA . VAL A 1 331 ? -12.297 -17.411 14.677 1.00 93.19 331 VAL A CA 1
ATOM 2496 C C . VAL A 1 331 ? -12.975 -16.073 14.975 1.00 93.19 331 VAL A C 1
ATOM 2498 O O . VAL A 1 331 ? -13.990 -16.027 15.663 1.00 93.19 331 VAL A O 1
ATOM 2501 N N . VAL A 1 332 ? -12.475 -14.983 14.383 1.00 97.75 332 VAL A N 1
ATOM 2502 C CA . VAL A 1 332 ? -13.094 -13.656 14.518 1.00 97.75 332 VAL A CA 1
ATOM 2503 C C . VAL A 1 332 ? -14.490 -13.613 13.894 1.00 97.75 332 VAL A C 1
ATOM 2505 O O . VAL A 1 332 ? -15.414 -13.087 14.507 1.00 97.75 332 VAL A O 1
ATOM 2508 N N . SER A 1 333 ? -14.683 -14.212 12.718 1.00 97.00 333 SER A N 1
ATOM 2509 C CA . SER A 1 333 ? -16.001 -14.297 12.079 1.00 97.00 333 SER A CA 1
ATOM 2510 C C . SER A 1 333 ? -16.979 -15.220 12.810 1.00 97.00 333 SER A C 1
ATOM 2512 O O . SER A 1 333 ? -18.184 -14.985 12.768 1.00 97.00 333 SER A O 1
ATOM 2514 N N . GLU A 1 334 ? -16.507 -16.276 13.470 1.00 96.50 334 GLU A N 1
ATOM 2515 C CA . GLU A 1 334 ? -17.324 -17.101 14.370 1.00 96.50 334 GLU A CA 1
ATOM 2516 C C . GLU A 1 334 ? -17.764 -16.299 15.594 1.00 96.50 334 GLU A C 1
ATOM 2518 O O . GLU A 1 334 ? -18.959 -16.231 15.869 1.00 96.50 334 GLU A O 1
ATOM 2523 N N . ALA A 1 335 ? -16.837 -15.604 16.261 1.00 98.06 335 ALA A N 1
ATOM 2524 C CA . ALA A 1 335 ? -17.161 -14.743 17.396 1.00 98.06 335 ALA A CA 1
ATOM 2525 C C . ALA A 1 335 ? -18.155 -13.637 17.011 1.00 98.06 335 ALA A C 1
ATOM 2527 O O . ALA A 1 335 ? -19.120 -13.396 17.732 1.00 98.06 335 ALA A O 1
ATOM 2528 N N . PHE A 1 336 ? -17.964 -13.011 15.847 1.00 98.31 336 PHE A N 1
ATOM 2529 C CA . PHE A 1 336 ? -18.870 -11.991 15.323 1.00 98.31 336 PHE A CA 1
ATOM 2530 C C . PHE A 1 336 ? -20.293 -12.524 15.111 1.00 98.31 336 PHE A C 1
ATOM 2532 O O . PHE A 1 336 ? -21.251 -11.854 15.486 1.00 98.31 336 PHE A O 1
ATOM 2539 N N . ARG A 1 337 ? -20.450 -13.748 14.587 1.00 97.56 337 ARG A N 1
ATOM 2540 C CA . ARG A 1 337 ? -21.767 -14.389 14.398 1.00 97.56 337 ARG A CA 1
ATOM 2541 C C . ARG A 1 337 ? -22.496 -14.696 15.709 1.00 97.56 337 ARG A C 1
ATOM 2543 O O . ARG A 1 337 ? -23.716 -14.802 15.702 1.00 97.56 337 ARG A O 1
ATOM 2550 N N . LEU A 1 338 ? -21.773 -14.815 16.824 1.00 97.56 338 LEU A N 1
ATOM 2551 C CA . LEU A 1 338 ? -22.350 -14.993 18.163 1.00 97.56 338 LEU A CA 1
ATOM 2552 C C . LEU A 1 338 ? -22.773 -13.671 18.826 1.00 97.56 338 LEU A C 1
ATOM 2554 O O . LEU A 1 338 ? -23.246 -13.681 19.966 1.00 97.56 338 LEU A O 1
ATOM 2558 N N . CYS A 1 339 ? -22.551 -12.534 18.166 1.00 97.19 339 CYS A N 1
ATOM 2559 C CA . CYS A 1 339 ? -22.849 -11.211 18.695 1.00 97.19 339 CYS A CA 1
ATOM 2560 C C . CYS A 1 339 ? -24.061 -10.599 17.990 1.00 97.19 339 CYS A C 1
ATOM 2562 O O . CYS A 1 339 ? -24.167 -10.621 16.767 1.00 97.19 339 CYS A O 1
ATOM 2564 N N . SER A 1 340 ? -24.937 -9.958 18.763 1.00 95.31 340 SER A N 1
ATOM 2565 C CA . SER A 1 340 ? -26.009 -9.106 18.249 1.00 95.31 340 SER A CA 1
ATOM 2566 C C . SER A 1 340 ? -25.716 -7.624 18.516 1.00 95.31 340 SER A C 1
ATOM 2568 O O . SER A 1 340 ? -25.085 -7.239 19.512 1.00 95.31 340 SER A O 1
ATOM 2570 N N . GLY A 1 341 ? -26.160 -6.765 17.595 1.00 95.75 341 GLY A N 1
ATOM 2571 C CA . GLY A 1 341 ? -26.041 -5.310 17.727 1.00 95.75 341 GLY A CA 1
ATOM 2572 C C . GLY A 1 341 ? -24.599 -4.801 17.813 1.00 95.75 341 GLY A C 1
ATOM 2573 O O . GLY A 1 341 ? -24.327 -3.920 18.624 1.00 95.75 341 GLY A O 1
ATOM 2574 N N . ILE A 1 342 ? -23.671 -5.389 17.051 1.00 98.25 342 ILE A N 1
ATOM 2575 C CA . ILE A 1 342 ? -22.363 -4.763 16.799 1.00 98.25 342 ILE A CA 1
ATOM 2576 C C . ILE A 1 342 ? -22.583 -3.536 15.914 1.00 98.25 342 ILE A C 1
ATOM 2578 O O . ILE A 1 342 ? -23.347 -3.623 14.944 1.00 98.25 342 ILE A O 1
ATOM 2582 N N . THR A 1 343 ? -21.915 -2.423 16.229 1.00 98.44 343 THR A N 1
ATOM 2583 C CA . THR A 1 343 ? -22.008 -1.157 15.482 1.00 98.44 343 THR A CA 1
ATOM 2584 C C . THR A 1 343 ? -21.984 -1.390 13.968 1.00 98.44 343 THR A C 1
ATOM 2586 O O . THR A 1 343 ? -21.118 -2.083 13.429 1.00 98.44 343 THR A O 1
ATOM 2589 N N . ALA A 1 344 ? -22.963 -0.803 13.279 1.00 98.06 344 ALA A N 1
ATOM 2590 C CA . ALA A 1 344 ? -22.986 -0.691 11.829 1.00 98.06 344 ALA A CA 1
ATOM 2591 C C . ALA A 1 344 ? -22.725 0.765 11.443 1.00 98.06 344 ALA A C 1
ATOM 2593 O O . ALA A 1 344 ? -23.394 1.662 11.945 1.00 98.06 344 ALA A O 1
ATOM 2594 N N . VAL A 1 345 ? -21.780 0.976 10.538 1.00 97.75 345 VAL A N 1
ATOM 2595 C CA . VAL A 1 345 ? -21.431 2.277 9.972 1.00 97.75 345 VAL A CA 1
ATOM 2596 C C . VAL A 1 345 ? -21.828 2.319 8.507 1.00 97.75 345 VAL A C 1
ATOM 2598 O O . VAL A 1 345 ? -21.944 1.281 7.841 1.00 97.75 345 VAL A O 1
ATOM 2601 N N . GLU A 1 346 ? -22.019 3.526 8.000 1.00 98.00 346 GLU A N 1
ATOM 2602 C CA . GLU A 1 346 ? -22.254 3.755 6.588 1.00 98.00 346 GLU A CA 1
ATOM 2603 C C . GLU A 1 346 ? -21.033 4.413 5.953 1.00 98.00 346 GLU A C 1
ATOM 2605 O O . GLU A 1 346 ? -20.541 5.432 6.424 1.00 98.00 346 GLU A O 1
ATOM 2610 N N . VAL A 1 347 ? -20.539 3.811 4.877 1.00 97.50 347 VAL A N 1
ATOM 2611 C CA . VAL A 1 347 ? -19.356 4.267 4.144 1.00 97.50 347 VAL A CA 1
ATOM 2612 C C . VAL A 1 347 ? -19.669 4.330 2.659 1.00 97.50 347 VAL A C 1
ATOM 2614 O O . VAL A 1 347 ? -20.588 3.664 2.185 1.00 97.50 347 VAL A O 1
ATOM 2617 N N . ARG A 1 348 ? -18.899 5.098 1.894 1.00 97.44 348 ARG A N 1
ATOM 2618 C CA . ARG A 1 348 ? -18.993 5.110 0.430 1.00 97.44 348 ARG A CA 1
ATOM 2619 C C . ARG A 1 348 ? -17.894 4.253 -0.166 1.00 97.44 348 ARG A C 1
ATOM 2621 O O . ARG A 1 348 ? -16.768 4.306 0.317 1.00 97.44 348 ARG A O 1
ATOM 2628 N N . ASP A 1 349 ? -18.198 3.470 -1.193 1.00 96.50 349 ASP A N 1
ATOM 2629 C CA . ASP A 1 349 ? -17.154 2.846 -2.008 1.00 96.50 349 ASP A CA 1
ATOM 2630 C C . ASP A 1 349 ? -16.524 3.833 -2.995 1.00 96.50 349 ASP A C 1
ATOM 2632 O O . ASP A 1 349 ? -16.930 4.991 -3.101 1.00 96.50 349 ASP A O 1
ATOM 2636 N N . VAL A 1 350 ? -15.530 3.359 -3.746 1.00 94.88 350 VAL A N 1
ATOM 2637 C CA . VAL A 1 350 ? -14.814 4.164 -4.747 1.00 94.88 350 VAL A CA 1
ATOM 2638 C C . VAL A 1 350 ? -15.698 4.680 -5.894 1.00 94.88 350 VAL A C 1
ATOM 2640 O O . VAL A 1 350 ? -15.268 5.556 -6.638 1.00 94.88 350 VAL A O 1
ATOM 2643 N N . SER A 1 351 ? -16.915 4.146 -6.067 1.00 93.75 351 SER A N 1
ATOM 2644 C CA . SER A 1 351 ? -17.915 4.648 -7.023 1.00 93.75 351 SER A CA 1
ATOM 2645 C C . SER A 1 351 ? -18.874 5.673 -6.403 1.00 93.75 351 SER A C 1
ATOM 2647 O O . SER A 1 351 ? -19.690 6.262 -7.105 1.00 93.75 351 SER A O 1
ATOM 2649 N N . GLY A 1 352 ? -18.780 5.906 -5.090 1.00 94.44 352 GLY A N 1
ATOM 2650 C CA . GLY A 1 352 ? -19.660 6.790 -4.327 1.00 94.44 352 GLY A CA 1
ATOM 2651 C C . GLY A 1 352 ? -20.905 6.102 -3.757 1.00 94.44 352 GLY A C 1
ATOM 2652 O O . GLY A 1 352 ? -21.680 6.751 -3.042 1.00 94.44 352 GLY A O 1
ATOM 2653 N N . LYS A 1 353 ? -21.093 4.800 -4.020 1.00 97.06 353 LYS A N 1
ATOM 2654 C CA . LYS A 1 353 ? -22.237 4.025 -3.530 1.00 97.06 353 LYS A CA 1
ATOM 2655 C C . LYS A 1 353 ? -22.145 3.849 -2.017 1.00 97.06 353 LYS A C 1
ATOM 2657 O O . LYS A 1 353 ? -21.109 3.449 -1.491 1.00 97.06 353 LYS A O 1
ATOM 2662 N N . ARG A 1 354 ? -23.254 4.121 -1.323 1.00 97.56 354 ARG A N 1
ATOM 2663 C CA . ARG A 1 354 ? -23.388 3.916 0.127 1.00 97.56 354 ARG A CA 1
ATOM 2664 C C . ARG A 1 354 ? -23.426 2.420 0.437 1.00 97.56 354 ARG A C 1
ATOM 2666 O O . ARG A 1 354 ? -24.153 1.659 -0.201 1.00 97.56 354 ARG A O 1
ATOM 2673 N N . LEU A 1 355 ? -22.650 2.012 1.429 1.00 96.31 355 LEU A N 1
ATOM 2674 C CA . LEU A 1 355 ? -22.524 0.648 1.913 1.00 96.31 355 LEU A CA 1
ATOM 2675 C C . LEU A 1 355 ? -22.644 0.641 3.428 1.00 96.31 355 LEU A C 1
ATOM 2677 O O . LEU A 1 355 ? -22.003 1.429 4.119 1.00 96.31 355 LEU A O 1
ATOM 2681 N N . ARG A 1 356 ? -23.401 -0.321 3.947 1.00 96.88 356 ARG A N 1
ATOM 2682 C CA . ARG A 1 356 ? -23.461 -0.598 5.379 1.00 96.88 356 ARG A CA 1
ATOM 2683 C C . ARG A 1 356 ? -22.410 -1.647 5.739 1.00 96.88 356 ARG A C 1
ATOM 2685 O O . ARG A 1 356 ? -22.373 -2.713 5.123 1.00 96.88 356 ARG A O 1
ATOM 2692 N N . ARG A 1 357 ? -21.556 -1.363 6.725 1.00 95.81 357 ARG A N 1
ATOM 2693 C CA . ARG A 1 357 ? -20.524 -2.288 7.227 1.00 95.81 357 ARG A CA 1
ATOM 2694 C C . ARG A 1 357 ? -20.576 -2.381 8.744 1.00 95.81 357 ARG A C 1
ATOM 2696 O O . ARG A 1 357 ? -20.786 -1.380 9.412 1.00 95.81 357 ARG A O 1
ATOM 2703 N N . HIS A 1 358 ? -20.363 -3.576 9.282 1.00 98.00 358 HIS A N 1
ATOM 2704 C CA . HIS A 1 358 ? -20.157 -3.745 10.717 1.00 98.00 358 HIS A CA 1
ATOM 2705 C C . HIS A 1 358 ? -18.683 -3.565 11.066 1.00 98.00 358 HIS A C 1
ATOM 2707 O O . HIS A 1 358 ? -17.820 -4.042 10.329 1.00 98.00 358 HIS A O 1
ATOM 2713 N N . THR A 1 359 ? -18.429 -2.912 12.195 1.00 98.19 359 THR A N 1
ATOM 2714 C CA . THR A 1 359 ? -17.097 -2.668 12.757 1.00 98.19 359 THR A CA 1
ATOM 2715 C C . THR A 1 359 ? -17.192 -2.669 14.279 1.00 98.19 359 THR A C 1
ATOM 2717 O O . THR A 1 359 ? -18.204 -2.258 14.849 1.00 98.19 359 THR A O 1
ATOM 2720 N N . VAL A 1 360 ? -16.137 -3.112 14.956 1.00 98.44 360 VAL A N 1
ATOM 2721 C CA . VAL A 1 360 ? -15.972 -2.880 16.393 1.00 98.44 360 VAL A CA 1
ATOM 2722 C C . VAL A 1 360 ? -15.506 -1.441 16.580 1.00 98.44 360 VAL A C 1
ATOM 2724 O O . VAL A 1 360 ? -14.386 -1.104 16.203 1.00 98.44 360 VAL A O 1
ATOM 2727 N N . ALA A 1 361 ? -16.374 -0.589 17.126 1.00 97.69 361 ALA A N 1
ATOM 2728 C CA . ALA A 1 361 ? -16.111 0.846 17.270 1.00 97.69 361 ALA A CA 1
ATOM 2729 C C . ALA A 1 361 ? -16.233 1.342 18.715 1.00 97.69 361 ALA A C 1
ATOM 2731 O O . ALA A 1 361 ? -15.632 2.347 19.077 1.00 97.69 361 ALA A O 1
ATOM 2732 N N . THR A 1 362 ? -17.008 0.655 19.553 1.00 97.75 362 THR A N 1
ATOM 2733 C CA . THR A 1 362 ? -17.287 1.072 20.933 1.00 97.75 362 THR A CA 1
ATOM 2734 C C . THR A 1 362 ? -16.755 0.072 21.949 1.00 97.75 362 THR A C 1
ATOM 2736 O O . THR A 1 362 ? -16.571 -1.103 21.636 1.00 97.75 362 THR A O 1
ATOM 2739 N N . GLU A 1 363 ? -16.583 0.496 23.203 1.00 96.88 363 GLU A N 1
ATOM 2740 C CA . GLU A 1 363 ? -16.260 -0.435 24.293 1.00 96.88 363 GLU A CA 1
ATOM 2741 C C . GLU A 1 363 ? -17.313 -1.537 24.452 1.00 96.88 363 GLU A C 1
ATOM 2743 O O . GLU A 1 363 ? -16.975 -2.679 24.759 1.00 96.88 363 GLU A O 1
ATOM 2748 N N . ALA A 1 364 ? -18.583 -1.232 24.169 1.00 97.88 364 ALA A N 1
ATOM 2749 C CA . ALA A 1 364 ? -19.648 -2.226 24.162 1.00 97.88 364 ALA A CA 1
ATOM 2750 C C . ALA A 1 364 ? -19.436 -3.290 23.069 1.00 97.88 364 ALA A C 1
ATOM 2752 O O . ALA A 1 364 ? -19.609 -4.480 23.340 1.00 97.88 364 ALA A O 1
ATOM 2753 N N . ASP A 1 365 ? -19.022 -2.894 21.860 1.00 98.56 365 ASP A N 1
ATOM 2754 C CA . ASP A 1 365 ? -18.682 -3.837 20.785 1.00 98.56 365 ASP A CA 1
ATOM 2755 C C . ASP A 1 365 ? -17.477 -4.701 21.168 1.00 98.56 365 ASP A C 1
ATOM 2757 O O . ASP A 1 365 ? -17.510 -5.922 20.996 1.00 98.56 365 ASP A O 1
ATOM 2761 N N . ILE A 1 366 ? -16.437 -4.074 21.731 1.00 98.56 366 ILE A N 1
ATOM 2762 C CA . ILE A 1 366 ? -15.226 -4.755 22.205 1.00 98.56 366 ILE A CA 1
ATOM 2763 C C . ILE A 1 366 ? -15.607 -5.809 23.249 1.00 98.56 366 ILE A C 1
ATOM 2765 O O . ILE A 1 366 ? -15.227 -6.973 23.123 1.00 98.56 366 ILE A O 1
ATOM 2769 N N . ALA A 1 367 ? -16.417 -5.435 24.243 1.00 98.31 367 ALA A N 1
ATOM 2770 C CA . ALA A 1 367 ? -16.881 -6.340 25.287 1.00 98.31 367 ALA A CA 1
ATOM 2771 C C . ALA A 1 367 ? -17.662 -7.529 24.710 1.00 98.31 367 ALA A C 1
ATOM 2773 O O . ALA A 1 367 ? -17.429 -8.671 25.108 1.00 98.31 367 ALA A O 1
ATOM 2774 N N . LYS A 1 368 ? -18.582 -7.281 23.766 1.00 98.38 368 LYS A N 1
ATOM 2775 C CA . LYS A 1 368 ? -19.369 -8.335 23.104 1.00 98.38 368 LYS A CA 1
ATOM 2776 C C . LYS A 1 368 ? -18.463 -9.323 22.376 1.00 98.38 368 LYS A C 1
ATOM 2778 O O . LYS A 1 368 ? -18.562 -10.526 22.619 1.00 98.38 368 LYS A O 1
ATOM 2783 N N . MET A 1 369 ? -17.552 -8.817 21.548 1.00 98.44 369 MET A N 1
ATOM 2784 C CA . MET A 1 369 ? -16.634 -9.651 20.778 1.00 98.44 369 MET A CA 1
ATOM 2785 C C . MET A 1 369 ? -15.696 -10.452 21.678 1.00 98.44 369 MET A C 1
ATOM 2787 O O . MET A 1 369 ? -15.579 -11.659 21.494 1.00 98.44 369 MET A O 1
ATOM 2791 N N . LEU A 1 370 ? -15.084 -9.838 22.694 1.00 98.31 370 LEU A N 1
ATOM 2792 C CA . LEU A 1 370 ? -14.194 -10.551 23.616 1.00 98.31 370 LEU A CA 1
ATOM 2793 C C . LEU A 1 370 ? -14.940 -11.611 24.444 1.00 98.31 370 LEU A C 1
ATOM 2795 O O . LEU A 1 370 ? -14.415 -12.698 24.668 1.00 98.31 370 LEU A O 1
ATOM 2799 N N . ARG A 1 371 ? -16.197 -11.365 24.844 1.00 97.81 371 ARG A N 1
ATOM 2800 C CA . ARG A 1 371 ? -17.020 -12.394 25.509 1.00 97.81 371 ARG A CA 1
ATOM 2801 C C . ARG A 1 371 ? -17.336 -13.549 24.561 1.00 97.81 371 ARG A C 1
ATOM 2803 O O . ARG A 1 371 ? -17.289 -14.704 24.978 1.00 97.81 371 ARG A O 1
ATOM 2810 N N . ALA A 1 372 ? -17.631 -13.258 23.294 1.00 97.94 372 ALA A N 1
ATOM 2811 C CA . ALA A 1 372 ? -17.824 -14.289 22.281 1.00 97.94 372 ALA A CA 1
ATOM 2812 C C . ALA A 1 372 ? -16.542 -15.103 22.039 1.00 97.94 372 ALA A C 1
ATOM 2814 O O . ALA A 1 372 ? -16.615 -16.325 21.971 1.00 97.94 372 ALA A O 1
ATOM 2815 N N . MET A 1 373 ? -15.376 -14.455 22.008 1.00 97.50 373 MET A N 1
ATOM 2816 C CA . MET A 1 373 ? -14.071 -15.121 21.932 1.00 97.50 373 MET A CA 1
ATOM 2817 C C . MET A 1 373 ? -13.829 -16.051 23.126 1.00 97.50 373 MET A C 1
ATOM 2819 O O . MET A 1 373 ? -13.443 -17.203 22.931 1.00 97.50 373 MET A O 1
ATOM 2823 N N . ASN A 1 374 ? -14.138 -15.609 24.350 1.00 95.38 374 ASN A N 1
ATOM 2824 C CA . ASN A 1 374 ? -14.037 -16.453 25.544 1.00 95.38 374 ASN A CA 1
ATOM 2825 C C . ASN A 1 374 ? -14.922 -17.706 25.441 1.00 95.38 374 ASN A C 1
ATOM 2827 O O . ASN A 1 374 ? -14.464 -18.794 25.782 1.00 95.38 374 ASN A O 1
ATOM 2831 N N . ARG A 1 375 ? -16.153 -17.583 24.916 1.00 95.81 375 ARG A N 1
ATOM 2832 C CA . ARG A 1 375 ? -17.040 -18.739 24.659 1.00 95.81 375 ARG A CA 1
ATOM 2833 C C . ARG A 1 375 ? -16.473 -19.715 23.624 1.00 95.81 375 ARG A C 1
ATOM 2835 O O . ARG A 1 375 ? -16.781 -20.897 23.683 1.00 95.81 375 ARG A O 1
ATOM 2842 N N . LEU A 1 376 ? -15.627 -19.237 22.711 1.00 95.81 376 LEU A N 1
ATOM 2843 C CA . LEU A 1 376 ? -14.886 -20.054 21.742 1.00 95.81 376 LEU A CA 1
ATOM 2844 C C . LEU A 1 376 ? -13.543 -20.575 22.294 1.00 95.81 376 LEU A C 1
ATOM 2846 O O . LEU A 1 376 ? -12.695 -21.037 21.530 1.00 95.81 376 LEU A O 1
ATOM 2850 N N . GLY A 1 377 ? -13.314 -20.471 23.608 1.00 95.31 377 GLY A N 1
ATOM 2851 C CA . GLY A 1 377 ? -12.099 -20.945 24.274 1.00 95.31 377 GLY A CA 1
ATOM 2852 C C . GLY A 1 377 ? -10.888 -20.015 24.142 1.00 95.31 377 GLY A C 1
ATOM 2853 O O . GLY A 1 377 ? -9.785 -20.392 24.528 1.00 95.31 377 GLY A O 1
ATOM 2854 N N . ARG A 1 378 ? -11.064 -18.795 23.619 1.00 95.88 378 ARG A N 1
ATOM 2855 C CA . ARG A 1 378 ? -9.994 -17.801 23.414 1.00 95.88 378 ARG A CA 1
ATOM 2856 C C . ARG A 1 378 ? -9.903 -16.832 24.590 1.00 95.88 378 ARG A C 1
ATOM 2858 O O . ARG A 1 378 ? -10.118 -15.634 24.445 1.00 95.88 378 ARG A O 1
ATOM 2865 N N . THR A 1 379 ? -9.614 -17.352 25.782 1.00 93.06 379 THR A N 1
ATOM 2866 C CA . THR A 1 379 ? -9.670 -16.590 27.050 1.00 93.06 379 THR A CA 1
ATOM 2867 C C . THR A 1 379 ? -8.614 -15.492 27.186 1.00 93.06 379 THR A C 1
ATOM 2869 O O . THR A 1 379 ? -8.758 -14.602 28.020 1.00 93.06 379 THR A O 1
ATOM 2872 N N . LYS A 1 380 ? -7.561 -15.534 26.362 1.00 95.25 380 LYS A N 1
ATOM 2873 C CA . LYS A 1 380 ? -6.495 -14.520 26.290 1.00 95.25 380 LYS A CA 1
ATOM 2874 C C . LYS A 1 380 ? -6.670 -13.562 25.108 1.00 95.25 380 LYS A C 1
ATOM 2876 O O . LYS A 1 380 ? -5.702 -12.910 24.704 1.00 95.25 380 LYS A O 1
ATOM 2881 N N . ALA A 1 381 ? -7.865 -13.524 24.516 1.00 97.19 381 ALA A N 1
ATOM 2882 C CA . ALA A 1 381 ? -8.151 -12.656 23.388 1.00 97.19 381 ALA A CA 1
ATOM 2883 C C . ALA A 1 381 ? -8.061 -11.178 23.785 1.00 97.19 381 ALA A C 1
ATOM 2885 O O . ALA A 1 381 ? -8.503 -10.764 24.857 1.00 97.19 381 ALA A O 1
ATOM 2886 N N . VAL A 1 382 ? -7.520 -10.384 22.870 1.00 97.25 382 VAL A N 1
ATOM 2887 C CA . VAL A 1 382 ? -7.418 -8.933 22.970 1.00 97.25 382 VAL A CA 1
ATOM 2888 C C . VAL A 1 382 ? -7.861 -8.295 21.665 1.00 97.25 382 VAL A C 1
ATOM 2890 O O . VAL A 1 382 ? -7.730 -8.887 20.592 1.00 97.25 382 VAL A O 1
ATOM 2893 N N . PHE A 1 383 ? -8.372 -7.075 21.756 1.00 97.81 383 PHE A N 1
ATOM 2894 C CA . PHE A 1 383 ? -8.643 -6.227 20.606 1.00 97.81 383 PHE A CA 1
ATOM 2895 C C . PHE A 1 383 ? -7.566 -5.152 20.512 1.00 97.81 383 PHE A C 1
ATOM 2897 O O . PHE A 1 383 ? -7.286 -4.462 21.487 1.00 97.81 383 PHE A O 1
ATOM 2904 N N . VAL A 1 384 ? -6.948 -5.024 19.346 1.00 96.81 384 VAL A N 1
ATOM 2905 C CA . VAL A 1 384 ? -5.904 -4.043 19.061 1.00 96.81 384 VAL A CA 1
ATOM 2906 C C . VAL A 1 384 ? -6.502 -2.992 18.136 1.00 96.81 384 VAL A C 1
ATOM 2908 O O . VAL A 1 384 ? -6.927 -3.322 17.030 1.00 96.81 384 VAL A O 1
ATOM 2911 N N . ALA A 1 385 ? -6.537 -1.743 18.595 1.00 95.31 385 ALA A N 1
ATOM 2912 C CA . ALA A 1 385 ? -6.888 -0.563 17.806 1.00 95.31 385 ALA A CA 1
ATOM 2913 C C . ALA A 1 385 ? -5.913 0.567 18.167 1.00 95.31 385 ALA A C 1
ATOM 2915 O O . ALA A 1 385 ? -4.721 0.381 17.965 1.00 95.31 385 ALA A O 1
ATOM 2916 N N . ASP A 1 386 ? -6.380 1.692 18.710 1.00 93.31 386 ASP A N 1
ATOM 2917 C CA . ASP A 1 386 ? -5.553 2.764 19.297 1.00 93.31 386 ASP A CA 1
ATOM 2918 C C . ASP A 1 386 ? -4.874 2.347 20.610 1.00 93.31 386 ASP A C 1
ATOM 2920 O O . ASP A 1 386 ? -3.838 2.886 20.980 1.00 93.31 386 ASP A O 1
ATOM 2924 N N . LYS A 1 387 ? -5.465 1.369 21.298 1.00 94.88 387 LYS A N 1
ATOM 2925 C CA . LYS A 1 387 ? -4.968 0.723 22.516 1.00 94.88 387 LYS A CA 1
ATOM 2926 C C . LYS A 1 387 ? -5.087 -0.792 22.382 1.00 94.88 387 LYS A C 1
ATOM 2928 O O . LYS A 1 387 ? -5.706 -1.296 21.436 1.00 94.88 387 LYS A O 1
ATOM 2933 N N . VAL A 1 388 ? -4.523 -1.525 23.339 1.00 96.00 388 VAL A N 1
ATOM 2934 C CA . VAL A 1 388 ? -4.863 -2.939 23.538 1.00 96.00 388 VAL A CA 1
ATOM 2935 C C . VAL A 1 388 ? -6.005 -3.020 24.536 1.00 96.00 388 VAL A C 1
ATOM 2937 O O . VAL A 1 388 ? -5.875 -2.546 25.661 1.00 96.00 388 VAL A O 1
ATOM 2940 N N . TYR A 1 389 ? -7.102 -3.654 24.144 1.00 97.00 389 TYR A N 1
ATOM 2941 C CA . TYR A 1 389 ? -8.278 -3.852 24.976 1.00 97.00 389 TYR A CA 1
ATOM 2942 C C . TYR A 1 389 ? -8.448 -5.328 25.320 1.00 97.00 389 TYR A C 1
ATOM 2944 O O . TYR A 1 389 ? -8.330 -6.199 24.457 1.00 97.00 389 TYR A O 1
ATOM 2952 N N . GLU A 1 390 ? -8.761 -5.619 26.575 1.00 96.50 390 GLU A N 1
ATOM 2953 C CA . GLU A 1 390 ? -8.973 -6.978 27.071 1.00 96.50 390 GLU A CA 1
ATOM 2954 C C . GLU A 1 390 ? -10.117 -7.035 28.088 1.00 96.50 390 GLU A C 1
ATOM 2956 O O . GLU A 1 390 ? -10.523 -6.010 28.634 1.00 96.50 390 GLU A O 1
ATOM 2961 N N . LEU A 1 391 ? -10.644 -8.231 28.364 1.00 96.12 391 LEU A N 1
ATOM 2962 C CA . LEU A 1 391 ? -11.614 -8.414 29.444 1.00 96.12 391 LEU A CA 1
ATOM 2963 C C . LEU A 1 391 ? -10.897 -8.693 30.767 1.00 96.12 391 LEU A C 1
ATOM 2965 O O . LEU A 1 391 ? -10.236 -9.719 30.907 1.00 96.12 391 LEU A O 1
ATOM 2969 N N . LYS A 1 392 ? -11.101 -7.827 31.764 1.00 93.75 392 LYS A N 1
ATOM 2970 C CA . LYS A 1 392 ? -10.712 -8.052 33.165 1.00 93.75 392 LYS A CA 1
ATOM 2971 C C . LYS A 1 392 ? -11.937 -7.936 34.057 1.00 93.75 392 LYS A C 1
ATOM 2973 O O . LYS A 1 392 ? -12.655 -6.942 33.995 1.00 93.75 392 LYS A O 1
ATOM 2978 N N . GLY A 1 393 ? -12.214 -8.967 34.856 1.00 87.69 393 GLY A N 1
ATOM 2979 C CA . GLY A 1 393 ? -13.380 -8.973 35.752 1.00 87.69 393 GLY A CA 1
ATOM 2980 C C . GLY A 1 393 ? -14.711 -8.699 35.032 1.00 87.69 393 GLY A C 1
ATOM 2981 O O . GLY A 1 393 ? -15.573 -8.008 35.564 1.00 87.69 393 GLY A O 1
ATOM 2982 N N . GLY A 1 394 ? -14.855 -9.151 33.779 1.00 85.94 394 GLY A N 1
ATOM 2983 C CA . GLY A 1 394 ? -16.060 -8.940 32.964 1.00 85.94 394 GLY A CA 1
ATOM 2984 C C . GLY A 1 394 ? -16.213 -7.547 32.331 1.00 85.94 394 GLY A C 1
ATOM 2985 O O . GLY A 1 394 ? -17.153 -7.348 31.549 1.00 85.94 394 GLY A O 1
ATOM 2986 N N . LYS A 1 395 ? -15.291 -6.615 32.606 1.00 93.62 395 LYS A N 1
ATOM 2987 C CA . LYS A 1 395 ? -15.234 -5.262 32.033 1.00 93.62 395 LYS A CA 1
ATOM 2988 C C . LYS A 1 395 ? -14.096 -5.143 31.021 1.00 93.62 395 LYS A C 1
ATOM 2990 O O . LYS A 1 395 ? -13.122 -5.892 31.086 1.00 93.62 395 LYS A O 1
ATOM 2995 N N . VAL A 1 396 ? -14.231 -4.213 30.079 1.00 97.06 396 VAL A N 1
ATOM 2996 C CA . VAL A 1 396 ? -13.150 -3.886 29.143 1.00 97.06 396 VAL A CA 1
ATOM 2997 C C . VAL A 1 396 ? -12.129 -3.032 29.881 1.00 97.06 396 VAL A C 1
ATOM 2999 O O . VAL A 1 396 ? -12.478 -2.020 30.476 1.00 97.06 396 VAL A O 1
ATOM 3002 N N . ALA A 1 397 ? -10.877 -3.463 29.853 1.00 96.81 397 ALA A N 1
ATOM 3003 C CA . ALA A 1 397 ? -9.733 -2.694 30.309 1.00 96.81 397 ALA A CA 1
ATOM 3004 C C . ALA A 1 397 ? -8.842 -2.389 29.104 1.00 96.81 397 ALA A C 1
ATOM 3006 O O . ALA A 1 397 ? -8.693 -3.235 28.220 1.00 96.81 397 ALA A O 1
ATOM 3007 N N . SER A 1 398 ? -8.241 -1.201 29.076 1.00 95.44 398 SER A N 1
ATOM 3008 C CA . SER A 1 398 ? -7.286 -0.798 28.042 1.00 95.44 398 SER A CA 1
ATOM 3009 C C . SER A 1 398 ? -5.877 -0.656 28.610 1.00 95.44 398 SER A C 1
ATOM 3011 O O . SER A 1 398 ? -5.713 -0.235 29.753 1.00 95.44 398 SER A O 1
ATOM 3013 N N . ALA A 1 399 ? -4.871 -0.927 27.789 1.00 93.75 399 ALA A N 1
ATOM 3014 C CA . ALA A 1 399 ? -3.473 -0.606 28.044 1.00 93.75 399 ALA A CA 1
ATOM 3015 C C . ALA A 1 399 ? -2.858 0.062 26.808 1.00 93.75 399 ALA A C 1
ATOM 3017 O O . ALA A 1 399 ? -3.344 -0.139 25.689 1.00 93.75 399 ALA A O 1
ATOM 3018 N N . GLU A 1 400 ? -1.792 0.836 27.009 1.00 91.81 400 GLU A N 1
ATOM 3019 C CA . GLU A 1 400 ? -1.031 1.418 25.903 1.00 91.81 400 GLU A CA 1
ATOM 3020 C C . GLU A 1 400 ? -0.510 0.330 24.960 1.00 91.81 400 GLU A C 1
ATOM 3022 O O . GLU A 1 400 ? -0.220 -0.801 25.368 1.00 91.81 400 GLU A O 1
ATOM 3027 N N . LEU A 1 401 ? -0.437 0.663 23.672 1.00 83.31 401 LEU A N 1
ATOM 3028 C CA . LEU A 1 401 ? 0.064 -0.269 22.676 1.00 83.31 401 LEU A CA 1
ATOM 3029 C C . LEU A 1 401 ? 1.574 -0.472 22.869 1.00 83.31 401 LEU A C 1
ATOM 3031 O O . LEU A 1 401 ? 2.326 0.497 22.788 1.00 83.31 401 LEU A O 1
ATOM 3035 N N . PRO A 1 402 ? 2.059 -1.717 23.017 1.00 74.50 402 PRO A N 1
ATOM 3036 C CA . PRO A 1 402 ? 3.497 -1.976 23.072 1.00 74.50 402 PRO A CA 1
ATOM 3037 C C . PRO A 1 402 ? 4.184 -1.836 21.697 1.00 74.50 402 PRO A C 1
ATOM 3039 O O . PRO A 1 402 ? 5.392 -2.018 21.589 1.00 74.50 402 PRO A O 1
ATOM 3042 N N . PHE A 1 403 ? 3.421 -1.566 20.633 1.00 80.19 403 PHE A N 1
ATOM 3043 C CA . PHE A 1 403 ? 3.888 -1.392 19.257 1.00 80.19 403 PHE A CA 1
ATOM 3044 C C . PHE A 1 403 ? 2.936 -0.471 18.479 1.00 80.19 403 PHE A C 1
ATOM 3046 O O . PHE A 1 403 ? 1.758 -0.371 18.804 1.00 80.19 403 PHE A O 1
ATOM 3053 N N . GLY A 1 404 ? 3.392 0.153 17.393 1.00 76.88 404 GLY A N 1
ATOM 3054 C CA . GLY A 1 404 ? 2.496 0.926 16.526 1.00 76.88 404 GLY A CA 1
ATOM 3055 C C . GLY A 1 404 ? 1.434 0.043 15.850 1.00 76.88 404 GLY A C 1
ATOM 3056 O O . GLY A 1 404 ? 1.764 -0.957 15.216 1.00 76.88 404 GLY A O 1
ATOM 3057 N N . ASN A 1 405 ? 0.156 0.429 15.918 1.00 85.44 405 ASN A N 1
ATOM 3058 C CA . ASN A 1 405 ? -0.937 -0.211 15.160 1.00 85.44 405 ASN A CA 1
ATOM 3059 C C . ASN A 1 405 ? -0.979 0.201 13.672 1.00 85.44 405 ASN A C 1
ATOM 3061 O O . ASN A 1 405 ? -1.849 -0.228 12.908 1.00 85.44 405 ASN A O 1
ATOM 3065 N N . THR A 1 406 ? -0.056 1.077 13.286 1.00 91.12 406 THR A N 1
ATOM 3066 C CA . THR A 1 406 ? 0.073 1.659 11.962 1.00 91.12 406 THR A CA 1
ATOM 3067 C C . THR A 1 406 ? 1.432 1.290 11.401 1.00 91.12 406 THR A C 1
ATOM 3069 O O . THR A 1 406 ? 2.462 1.578 12.006 1.00 91.12 406 THR A O 1
ATOM 3072 N N . ILE A 1 407 ? 1.436 0.672 10.224 1.00 91.06 407 ILE A N 1
ATOM 3073 C CA . ILE A 1 407 ? 2.666 0.390 9.486 1.00 91.06 407 ILE A CA 1
ATOM 3074 C C . ILE A 1 407 ? 2.933 1.552 8.533 1.00 91.06 407 ILE A C 1
ATOM 3076 O O . ILE A 1 407 ? 2.077 1.892 7.718 1.00 91.06 407 ILE A O 1
ATOM 3080 N N . SER A 1 408 ? 4.134 2.118 8.598 1.00 92.44 408 SER A N 1
ATOM 3081 C CA . SER A 1 408 ? 4.612 3.131 7.657 1.00 92.44 408 SER A CA 1
ATOM 3082 C C . SER A 1 408 ? 5.384 2.453 6.527 1.00 92.44 408 SER A C 1
ATOM 3084 O O . SER A 1 408 ? 6.469 1.922 6.754 1.00 92.44 408 SER A O 1
ATOM 3086 N N . LEU A 1 409 ? 4.828 2.434 5.312 1.00 92.75 409 LEU A N 1
ATOM 3087 C CA . LEU A 1 409 ? 5.485 1.860 4.134 1.00 92.75 409 LEU A CA 1
ATOM 3088 C C . LEU A 1 409 ? 6.200 2.955 3.331 1.00 92.75 409 LEU A C 1
ATOM 3090 O O . LEU A 1 409 ? 5.507 3.769 2.717 1.00 92.75 409 LEU A O 1
ATOM 3094 N N . PRO A 1 410 ? 7.548 2.972 3.278 1.00 92.44 410 PRO A N 1
ATOM 3095 C CA . PRO A 1 410 ? 8.298 3.972 2.522 1.00 92.44 410 PRO A CA 1
ATOM 3096 C C . PRO A 1 410 ? 7.975 3.959 1.028 1.00 92.44 410 PRO A C 1
ATOM 3098 O O . PRO A 1 410 ? 7.888 2.896 0.402 1.00 92.44 410 PRO A O 1
ATOM 3101 N N . ILE A 1 411 ? 7.840 5.151 0.454 1.00 94.38 411 ILE A N 1
ATOM 3102 C CA . ILE A 1 411 ? 7.523 5.366 -0.956 1.00 94.38 411 ILE A CA 1
ATOM 3103 C C . ILE A 1 411 ? 8.770 5.868 -1.688 1.00 94.38 411 ILE A C 1
ATOM 3105 O O . ILE A 1 411 ? 9.325 6.913 -1.369 1.00 94.38 411 ILE A O 1
ATOM 3109 N N . TRP A 1 412 ? 9.184 5.116 -2.707 1.00 91.44 412 TRP A N 1
ATOM 3110 C CA . TRP A 1 412 ? 10.405 5.377 -3.486 1.00 91.44 412 TRP A CA 1
ATOM 3111 C C . TRP A 1 412 ? 10.147 5.738 -4.954 1.00 91.44 412 TRP A C 1
ATOM 3113 O O . TRP A 1 412 ? 11.079 6.004 -5.704 1.00 91.44 412 TRP A O 1
ATOM 3123 N N . HIS A 1 413 ? 8.885 5.696 -5.374 1.00 94.12 413 HIS A N 1
ATOM 3124 C CA . HIS A 1 413 ? 8.446 5.862 -6.759 1.00 94.12 413 HIS A CA 1
ATOM 3125 C C . HIS A 1 413 ? 7.472 7.034 -6.864 1.00 94.12 413 HIS A C 1
ATOM 3127 O O . HIS A 1 413 ? 7.079 7.599 -5.846 1.00 94.12 413 HIS A O 1
ATOM 3133 N N . ASN A 1 414 ? 7.056 7.350 -8.090 1.00 95.19 414 ASN A N 1
ATOM 3134 C CA . ASN A 1 414 ? 6.282 8.547 -8.410 1.00 95.19 414 ASN A CA 1
ATOM 3135 C C . ASN A 1 414 ? 7.061 9.826 -8.111 1.00 95.19 414 ASN A C 1
ATOM 3137 O O . ASN A 1 414 ? 6.524 10.821 -7.627 1.00 95.19 414 ASN A O 1
ATOM 3141 N N . VAL A 1 415 ? 8.363 9.769 -8.402 1.00 95.38 415 VAL A N 1
ATOM 3142 C CA . VAL A 1 415 ? 9.277 10.893 -8.223 1.00 95.38 415 VAL A CA 1
ATOM 3143 C C . VAL A 1 415 ? 8.917 11.975 -9.234 1.00 95.38 415 VAL A C 1
ATOM 3145 O O . VAL A 1 415 ? 8.843 11.730 -10.440 1.00 95.38 415 VAL A O 1
ATOM 3148 N N . GLN A 1 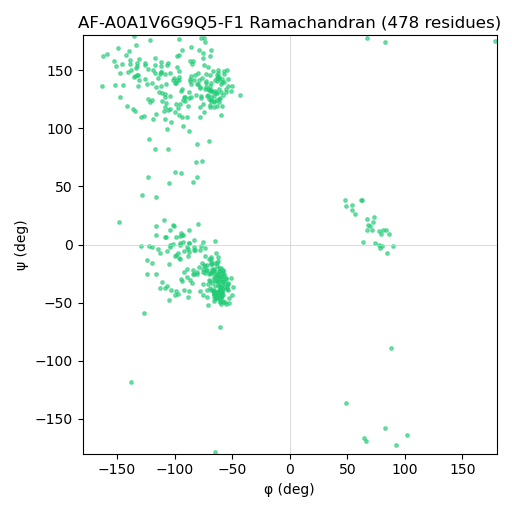416 ? 8.706 13.183 -8.733 1.00 93.19 416 GLN A N 1
ATOM 3149 C CA . GLN A 1 416 ? 8.349 14.361 -9.500 1.00 93.19 416 GLN A CA 1
ATOM 3150 C C . GLN A 1 416 ? 9.571 15.248 -9.733 1.00 93.19 416 GLN A C 1
ATOM 3152 O O . GLN A 1 416 ? 10.445 15.406 -8.879 1.00 93.19 416 GLN A O 1
ATOM 3157 N N . GLY A 1 417 ? 9.618 15.846 -10.919 1.00 88.56 417 GLY A N 1
ATOM 3158 C CA . GLY A 1 417 ? 10.640 16.817 -11.288 1.00 88.56 417 GLY A CA 1
ATOM 3159 C C . GLY A 1 417 ? 10.253 18.230 -10.865 1.00 88.56 417 GLY A C 1
ATOM 3160 O O . GLY A 1 417 ? 9.072 18.560 -10.745 1.00 88.56 417 GLY A O 1
ATOM 3161 N N . VAL A 1 418 ? 11.259 19.089 -10.730 1.00 84.69 418 VAL A N 1
ATOM 3162 C CA . VAL A 1 418 ? 11.092 20.490 -10.309 1.00 84.69 418 VAL A CA 1
ATOM 3163 C C . VAL A 1 418 ? 10.351 21.356 -11.337 1.00 84.69 418 VAL A C 1
ATOM 3165 O O . VAL A 1 418 ? 9.712 22.336 -10.971 1.00 84.69 418 VAL A O 1
ATOM 3168 N N . ALA A 1 419 ? 10.342 20.959 -12.617 1.00 77.38 419 ALA A N 1
ATOM 3169 C CA . ALA A 1 419 ? 9.795 21.754 -13.724 1.00 77.38 419 ALA A CA 1
ATOM 3170 C C . ALA A 1 419 ? 8.313 22.151 -13.567 1.00 77.38 419 ALA A C 1
ATOM 3172 O O . ALA A 1 419 ? 7.886 23.152 -14.130 1.00 77.38 419 ALA A O 1
ATOM 3173 N N . LYS A 1 420 ? 7.516 21.383 -12.809 1.00 77.50 420 LYS A N 1
ATOM 3174 C CA . LYS A 1 420 ? 6.095 21.689 -12.555 1.00 77.50 420 LYS A CA 1
ATOM 3175 C C . LYS A 1 420 ? 5.838 22.377 -11.206 1.00 77.50 420 LYS A C 1
ATOM 3177 O O . LYS A 1 420 ? 4.677 22.509 -10.837 1.00 77.50 420 LYS A O 1
ATOM 3182 N N . LYS A 1 421 ? 6.885 22.754 -10.455 1.00 84.31 421 LYS A N 1
ATOM 3183 C CA . LYS A 1 421 ? 6.798 23.301 -9.083 1.00 84.31 421 LYS A CA 1
ATOM 3184 C C . LYS A 1 421 ? 5.893 22.476 -8.151 1.00 84.31 421 LYS A C 1
ATOM 3186 O O . LYS A 1 421 ? 5.117 23.019 -7.372 1.00 84.31 421 LYS A O 1
ATOM 3191 N N . ARG A 1 422 ? 5.951 21.146 -8.289 1.00 85.31 422 ARG A N 1
ATOM 3192 C CA . ARG A 1 422 ? 5.174 20.195 -7.474 1.00 85.31 422 ARG A CA 1
ATOM 3193 C C . ARG A 1 422 ? 5.984 19.570 -6.341 1.00 85.31 422 ARG A C 1
ATOM 3195 O O . ARG A 1 422 ? 5.414 18.874 -5.512 1.00 85.31 422 ARG A O 1
ATOM 3202 N N . THR A 1 423 ? 7.297 19.768 -6.332 1.00 92.50 423 THR A N 1
ATOM 3203 C CA . THR A 1 423 ? 8.189 19.317 -5.261 1.00 92.50 423 THR A CA 1
ATOM 3204 C C . THR A 1 423 ? 8.105 20.282 -4.083 1.00 92.50 423 THR A C 1
ATOM 3206 O O . THR A 1 423 ? 7.938 21.481 -4.306 1.00 92.50 423 THR A O 1
ATOM 3209 N N . TYR A 1 424 ? 8.256 19.792 -2.853 1.00 93.06 424 TYR A N 1
ATOM 3210 C CA . TYR A 1 424 ? 8.335 20.684 -1.691 1.00 93.06 424 TYR A CA 1
ATOM 3211 C C . TYR A 1 424 ? 9.542 21.626 -1.795 1.00 93.06 424 TYR A C 1
ATOM 3213 O O . TYR A 1 424 ? 10.590 21.240 -2.321 1.00 93.06 424 TYR A O 1
ATOM 3221 N N . GLY A 1 425 ? 9.369 22.858 -1.314 1.00 90.38 425 GLY A N 1
ATOM 3222 C CA . GLY A 1 425 ? 10.360 23.934 -1.374 1.00 90.38 425 GLY A CA 1
ATOM 3223 C C . GLY A 1 425 ? 10.344 24.718 -2.689 1.00 90.38 425 GLY A C 1
ATOM 3224 O O . GLY A 1 425 ? 10.994 25.753 -2.790 1.00 90.38 425 GLY A O 1
ATOM 3225 N N . ALA A 1 426 ? 9.578 24.287 -3.699 1.00 90.25 426 ALA A N 1
ATOM 3226 C CA . ALA A 1 426 ? 9.487 24.999 -4.974 1.00 90.25 426 ALA A CA 1
ATOM 3227 C C . ALA A 1 426 ? 8.781 26.363 -4.870 1.00 90.25 426 ALA A C 1
ATOM 3229 O O . ALA A 1 426 ? 8.896 27.169 -5.799 1.00 90.25 426 ALA A O 1
ATOM 3230 N N . LYS A 1 427 ? 8.042 26.616 -3.783 1.00 89.00 427 LYS A N 1
ATOM 3231 C CA . LYS A 1 427 ? 7.404 27.906 -3.478 1.00 89.00 427 LYS A CA 1
ATOM 3232 C C . LYS A 1 427 ? 7.959 28.562 -2.205 1.00 89.00 427 LYS A C 1
ATOM 3234 O O . LYS A 1 427 ? 7.351 29.499 -1.704 1.00 89.00 427 LYS A O 1
ATOM 3239 N N . GLY A 1 428 ? 9.113 28.105 -1.713 1.00 90.69 428 GLY A N 1
ATOM 3240 C CA . GLY A 1 428 ? 9.750 28.616 -0.496 1.00 90.69 428 GLY A CA 1
ATOM 3241 C C . GLY A 1 428 ? 9.366 27.842 0.768 1.00 90.69 428 GLY A C 1
ATOM 3242 O O . GLY A 1 428 ? 8.730 26.790 0.702 1.00 90.69 428 GLY A O 1
ATOM 3243 N N . CYS A 1 429 ? 9.783 28.347 1.932 1.00 92.62 429 CYS A N 1
ATOM 3244 C CA . CYS A 1 429 ? 9.688 27.630 3.209 1.00 92.62 429 CYS A CA 1
ATOM 3245 C C . CYS A 1 429 ? 8.247 27.293 3.629 1.00 92.62 429 CYS A C 1
ATOM 3247 O O . CYS A 1 429 ? 8.007 26.246 4.234 1.00 92.62 429 CYS A O 1
ATOM 3249 N N . THR A 1 430 ? 7.277 28.129 3.255 1.00 92.81 430 THR A N 1
ATOM 3250 C CA . THR A 1 430 ? 5.854 27.945 3.580 1.00 92.81 430 THR A CA 1
ATOM 3251 C C . THR A 1 430 ? 5.215 26.746 2.876 1.00 92.81 430 THR A C 1
ATOM 3253 O O . THR A 1 430 ? 4.164 26.285 3.307 1.00 92.81 430 THR A O 1
ATOM 3256 N N . ASP A 1 431 ? 5.869 26.144 1.872 1.00 92.00 431 ASP A N 1
ATOM 3257 C CA . ASP A 1 431 ? 5.435 24.847 1.327 1.00 92.00 431 ASP A CA 1
ATOM 3258 C C . ASP A 1 431 ? 5.356 23.767 2.425 1.00 92.00 431 ASP A C 1
ATOM 3260 O O . ASP A 1 431 ? 4.496 22.883 2.370 1.00 92.00 431 ASP A O 1
ATOM 3264 N N . CYS A 1 432 ? 6.243 23.840 3.423 1.00 94.31 432 CYS A N 1
ATOM 3265 C CA . CYS A 1 432 ? 6.309 22.889 4.532 1.00 94.31 432 CYS A CA 1
ATOM 3266 C C . CYS A 1 432 ? 5.937 23.519 5.875 1.00 94.31 432 CYS A C 1
ATOM 3268 O O . CYS A 1 432 ? 5.293 22.853 6.672 1.00 94.31 432 CYS A O 1
ATOM 3270 N N . HIS A 1 433 ? 6.325 24.769 6.124 1.00 95.38 433 HIS A N 1
ATOM 3271 C CA . HIS A 1 433 ? 6.221 25.414 7.439 1.00 95.38 433 HIS A CA 1
ATOM 3272 C C . HIS A 1 433 ? 4.956 26.264 7.639 1.00 95.38 433 HIS A C 1
ATOM 3274 O O . HIS A 1 433 ? 4.834 26.961 8.639 1.00 95.38 433 HIS A O 1
ATOM 3280 N N . ASP A 1 434 ? 4.008 26.231 6.703 1.00 95.56 434 ASP A N 1
ATOM 3281 C CA . ASP A 1 434 ? 2.673 26.785 6.940 1.00 95.56 434 ASP A CA 1
ATOM 3282 C C . ASP A 1 434 ? 1.879 25.868 7.888 1.00 95.56 434 ASP A C 1
ATOM 3284 O O . ASP A 1 434 ? 1.928 24.642 7.757 1.00 95.56 434 ASP A O 1
ATOM 3288 N N . GLU A 1 435 ? 1.099 26.439 8.809 1.00 95.25 435 GLU A N 1
ATOM 3289 C CA . GLU A 1 435 ? 0.257 25.688 9.756 1.00 95.25 435 GLU A CA 1
ATOM 3290 C C . GLU A 1 435 ? -0.753 24.755 9.066 1.00 95.25 435 GLU A C 1
ATOM 3292 O O . GLU A 1 435 ? -1.211 23.767 9.640 1.00 95.25 435 GLU A O 1
ATOM 3297 N N . LYS A 1 436 ? -1.107 25.027 7.808 1.00 94.44 436 LYS A N 1
ATOM 3298 C CA . LYS A 1 436 ? -2.006 24.193 6.999 1.00 94.44 436 LYS A CA 1
ATOM 3299 C C . LYS A 1 436 ? -1.249 23.211 6.111 1.00 94.44 436 LYS A C 1
ATOM 3301 O O . LYS A 1 436 ? -1.885 22.439 5.389 1.00 94.44 436 LYS A O 1
ATOM 3306 N N . SER A 1 437 ? 0.085 23.210 6.136 1.00 95.00 437 SER A N 1
ATOM 3307 C CA . SER A 1 437 ? 0.874 22.324 5.289 1.00 95.00 437 SER A CA 1
ATOM 3308 C C . SER A 1 437 ? 0.704 20.861 5.712 1.00 95.00 437 SER A C 1
ATOM 3310 O O . SER A 1 437 ? 1.046 20.489 6.842 1.00 95.00 437 SER A O 1
ATOM 3312 N N . PRO A 1 438 ? 0.293 19.966 4.788 1.00 94.19 438 PRO A N 1
ATOM 3313 C CA . PRO A 1 438 ? 0.207 18.538 5.073 1.00 94.19 438 PRO A CA 1
ATOM 3314 C C . PRO A 1 438 ? 1.579 17.911 5.366 1.00 94.19 438 PRO A C 1
ATOM 3316 O O . PRO A 1 438 ? 1.633 16.748 5.764 1.00 94.19 438 PRO A O 1
ATOM 3319 N N . PHE A 1 439 ? 2.684 18.650 5.197 1.00 95.50 439 PHE A N 1
ATOM 3320 C CA . PHE A 1 439 ? 4.005 18.195 5.615 1.00 95.50 439 PHE A CA 1
ATOM 3321 C C . PHE A 1 439 ? 4.057 17.906 7.121 1.00 95.50 439 PHE A C 1
ATOM 3323 O O . PHE A 1 439 ? 4.606 16.883 7.507 1.00 95.50 439 PHE A O 1
ATOM 3330 N N . PHE A 1 440 ? 3.436 18.723 7.974 1.00 95.94 440 PHE A N 1
ATOM 3331 C CA . PHE A 1 440 ? 3.376 18.472 9.423 1.00 95.94 440 PHE A CA 1
ATOM 3332 C C . PHE A 1 440 ? 1.976 18.054 9.882 1.00 95.94 440 PHE A C 1
ATOM 3334 O O . PHE A 1 440 ? 1.826 17.160 10.720 1.00 95.94 440 PHE A O 1
ATOM 3341 N N . THR A 1 441 ? 0.933 18.648 9.297 1.00 96.50 441 THR A N 1
ATOM 3342 C CA . THR A 1 441 ? -0.418 18.589 9.872 1.00 96.50 441 THR A CA 1
ATOM 3343 C C . THR A 1 441 ? -1.305 17.491 9.306 1.00 96.50 441 THR A C 1
ATOM 3345 O O . THR A 1 441 ? -2.446 17.324 9.740 1.00 96.50 441 THR A O 1
ATOM 3348 N N . LYS A 1 442 ? -0.798 16.670 8.375 1.00 96.50 442 LYS A N 1
ATOM 3349 C CA . LYS A 1 442 ? -1.598 15.585 7.806 1.00 96.50 442 LYS A CA 1
ATOM 3350 C C . LYS A 1 442 ? -2.027 14.588 8.887 1.00 96.50 442 LYS A C 1
ATOM 3352 O O . LYS A 1 442 ? -1.203 13.974 9.564 1.00 96.50 442 LYS A O 1
ATOM 3357 N N . MET A 1 443 ? -3.340 14.402 9.002 1.00 96.56 443 MET A N 1
ATOM 3358 C CA . MET A 1 443 ? -3.958 13.605 10.059 1.00 96.56 443 MET A CA 1
ATOM 3359 C C . MET A 1 443 ? -3.752 12.097 9.868 1.00 96.56 443 MET A C 1
ATOM 3361 O O . MET A 1 443 ? -3.946 11.549 8.778 1.00 96.56 443 MET A O 1
ATOM 3365 N N . LYS A 1 444 ? -3.411 11.414 10.960 1.00 95.50 444 LYS A N 1
ATOM 3366 C CA . LYS A 1 444 ? -3.263 9.962 11.095 1.00 95.50 444 LYS A CA 1
ATOM 3367 C C . LYS A 1 444 ? -4.374 9.411 11.980 1.00 95.50 444 LYS A C 1
ATOM 3369 O O . LYS A 1 444 ? -4.521 9.840 13.117 1.00 95.50 444 LYS A O 1
ATOM 3374 N N . VAL A 1 445 ? -5.144 8.455 11.477 1.00 96.81 445 VAL A N 1
ATOM 3375 C CA . VAL A 1 445 ? -6.204 7.758 12.209 1.00 96.81 445 VAL A CA 1
ATOM 3376 C C . VAL A 1 445 ? -5.550 6.843 13.237 1.00 96.81 445 VAL A C 1
ATOM 3378 O O . VAL A 1 445 ? -4.619 6.111 12.915 1.00 96.81 445 VAL A O 1
ATOM 3381 N N . LYS A 1 446 ? -6.054 6.878 14.470 1.00 93.12 446 LYS A N 1
ATOM 3382 C CA . LYS A 1 446 ? -5.596 6.037 15.582 1.00 93.12 446 LYS A CA 1
ATOM 3383 C C . LYS A 1 446 ? -6.480 4.809 15.761 1.00 93.12 446 LYS A C 1
ATOM 3385 O O . LYS A 1 446 ? -5.970 3.714 15.958 1.00 93.12 446 LYS A O 1
ATOM 3390 N N . SER A 1 447 ? -7.799 4.978 15.664 1.00 93.38 447 SER A N 1
ATOM 3391 C CA . SER A 1 447 ? -8.783 3.904 15.834 1.00 93.38 447 SER A CA 1
ATOM 3392 C C . SER A 1 447 ? -9.709 3.849 14.628 1.00 93.38 447 SER A C 1
ATOM 3394 O O . SER A 1 447 ? -10.516 4.753 14.421 1.00 93.38 447 SER A O 1
ATOM 3396 N N . VAL A 1 448 ? -9.588 2.790 13.821 1.00 97.31 448 VAL A N 1
ATOM 3397 C CA . VAL A 1 448 ? -10.344 2.645 12.567 1.00 97.31 448 VAL A CA 1
ATOM 3398 C C . VAL A 1 448 ? -11.847 2.636 12.841 1.00 97.31 448 VAL A C 1
ATOM 3400 O O . VAL A 1 448 ? -12.586 3.388 12.220 1.00 97.31 448 VAL A O 1
ATOM 3403 N N . GLY A 1 449 ? -12.312 1.825 13.790 1.00 97.56 449 GLY A N 1
ATOM 3404 C CA . GLY A 1 449 ? -13.730 1.672 14.088 1.00 97.56 449 GLY A CA 1
ATOM 3405 C C . GLY A 1 449 ? -14.364 2.939 14.648 1.00 97.56 449 GLY A C 1
ATOM 3406 O O . GLY A 1 449 ? -15.451 3.301 14.199 1.00 97.56 449 GLY A O 1
ATOM 3407 N N . ARG A 1 450 ? -13.684 3.639 15.569 1.00 97.69 450 ARG A N 1
ATOM 3408 C CA . ARG A 1 450 ? -14.170 4.927 16.092 1.00 97.69 450 ARG A CA 1
ATOM 3409 C C . ARG A 1 450 ? -14.201 5.995 15.005 1.00 97.69 450 ARG A C 1
ATOM 3411 O O . ARG A 1 450 ? -15.246 6.603 14.809 1.00 97.69 450 ARG A O 1
ATOM 3418 N N . PHE A 1 451 ? -13.128 6.127 14.218 1.00 98.19 451 PHE A N 1
ATOM 3419 C CA . PHE A 1 451 ? -13.098 7.022 13.057 1.00 98.19 451 PHE A CA 1
ATOM 3420 C C . PHE A 1 451 ? -14.277 6.759 12.110 1.00 98.19 451 PHE A C 1
ATOM 3422 O O . PHE A 1 451 ? -15.009 7.681 11.765 1.00 98.19 451 PHE A O 1
ATOM 3429 N N . LEU A 1 452 ? -14.505 5.496 11.733 1.00 98.06 452 LEU A N 1
ATOM 3430 C CA . LEU A 1 452 ? -15.597 5.121 10.833 1.00 98.06 452 LEU A CA 1
ATOM 3431 C C . LEU A 1 452 ? -16.987 5.464 11.387 1.00 98.06 452 LEU A C 1
ATOM 3433 O O . LEU A 1 452 ? -17.919 5.655 10.610 1.00 98.06 452 LEU A O 1
ATOM 3437 N N . LYS A 1 453 ? -17.137 5.495 12.713 1.00 97.94 453 LYS A N 1
ATOM 3438 C CA . LYS A 1 453 ? -18.401 5.778 13.392 1.00 97.94 453 LYS A CA 1
ATOM 3439 C C . LYS A 1 453 ? -18.631 7.277 13.608 1.00 97.94 453 LYS A C 1
ATOM 3441 O O . LYS A 1 453 ? -19.768 7.721 13.501 1.00 97.94 453 LYS A O 1
ATOM 3446 N N . GLU A 1 454 ? -17.588 8.021 13.960 1.00 97.31 454 GLU A N 1
ATOM 3447 C CA . GLU A 1 454 ? -17.712 9.367 14.543 1.00 97.31 454 GLU A CA 1
ATOM 3448 C C . GLU A 1 454 ? -17.224 10.476 13.605 1.00 97.31 454 GLU A C 1
ATOM 3450 O O . GLU A 1 454 ? -17.792 11.566 13.599 1.00 97.31 454 GLU A O 1
ATOM 3455 N N . ASP A 1 455 ? -16.216 10.191 12.777 1.00 97.12 455 ASP A N 1
ATOM 3456 C CA . ASP A 1 455 ? -15.477 11.220 12.036 1.00 97.12 455 ASP A CA 1
ATOM 3457 C C . ASP A 1 455 ? -15.470 11.006 10.520 1.00 97.12 455 ASP A C 1
ATOM 3459 O O . ASP A 1 455 ? -15.106 11.907 9.765 1.00 97.12 455 ASP A O 1
ATOM 3463 N N . TYR A 1 456 ? -15.872 9.827 10.044 1.00 96.94 456 TYR A N 1
ATOM 3464 C CA . TYR A 1 456 ? -15.888 9.510 8.622 1.00 96.94 456 TYR A CA 1
ATOM 3465 C C . TYR A 1 456 ? -16.711 10.531 7.809 1.00 96.94 456 TYR A C 1
ATOM 3467 O O . TYR A 1 456 ? -17.851 10.827 8.175 1.00 96.94 456 TYR A O 1
ATOM 3475 N N . PRO A 1 457 ? -16.186 11.027 6.668 1.00 95.25 457 PRO A N 1
ATOM 3476 C CA . PRO A 1 457 ? -14.943 10.615 6.001 1.00 95.25 457 PRO A CA 1
ATOM 3477 C C . PRO A 1 457 ? -13.683 11.407 6.389 1.00 95.25 457 PRO A C 1
ATOM 3479 O O . PRO A 1 457 ? -12.621 11.139 5.833 1.00 95.25 457 PRO A O 1
ATOM 3482 N N . THR A 1 458 ? -13.765 12.362 7.315 1.00 95.50 458 THR A N 1
ATOM 3483 C CA . THR A 1 458 ? -12.712 13.359 7.557 1.00 95.50 458 THR A CA 1
ATOM 3484 C C . THR A 1 458 ? -11.988 13.104 8.883 1.00 95.50 458 THR A C 1
ATOM 3486 O O . THR A 1 458 ? -12.553 13.365 9.943 1.00 95.50 458 THR A O 1
ATOM 3489 N N . PRO A 1 459 ? -10.726 12.631 8.870 1.00 95.56 459 PRO A N 1
ATOM 3490 C CA . PRO A 1 459 ? -9.985 12.371 10.102 1.00 95.56 459 PRO A CA 1
ATOM 3491 C C . PRO A 1 459 ? -9.801 13.643 10.938 1.00 95.56 459 PRO A C 1
ATOM 3493 O O . PRO A 1 459 ? -9.269 14.636 10.444 1.00 95.56 459 PRO A O 1
ATOM 3496 N N . LYS A 1 460 ? -10.198 13.595 12.212 1.00 95.38 460 LYS A N 1
ATOM 3497 C CA . LYS A 1 460 ? -10.047 14.687 13.184 1.00 95.38 460 LYS A CA 1
ATOM 3498 C C . LYS A 1 460 ? -9.864 14.146 14.606 1.00 95.38 460 LYS A C 1
ATOM 3500 O O . LYS A 1 460 ? -10.015 12.947 14.845 1.00 95.38 460 LYS A O 1
ATOM 3505 N N . ALA A 1 461 ? -9.495 15.017 15.541 1.00 93.75 461 ALA A N 1
ATOM 3506 C CA . ALA A 1 461 ? -9.420 14.654 16.953 1.00 93.75 461 ALA A CA 1
ATOM 3507 C C . ALA A 1 461 ? -10.815 14.256 17.492 1.00 93.75 461 ALA A C 1
ATOM 3509 O O . ALA A 1 461 ? -11.809 14.847 17.066 1.00 93.75 461 ALA A O 1
ATOM 3510 N N . PRO A 1 462 ? -10.902 13.290 18.429 1.00 93.19 462 PRO A N 1
ATOM 3511 C CA . PRO A 1 462 ? -9.788 12.594 19.085 1.00 93.19 462 PRO A CA 1
ATOM 3512 C C . PRO A 1 462 ? -9.293 11.336 18.344 1.00 93.19 462 PRO A C 1
ATOM 3514 O O . PRO A 1 462 ? -8.251 10.787 18.706 1.00 93.19 462 PRO A O 1
ATOM 3517 N N . ASN A 1 463 ? -10.004 10.861 17.313 1.00 94.88 463 ASN A N 1
ATOM 3518 C CA . ASN A 1 463 ? -9.709 9.574 16.666 1.00 94.88 463 ASN A CA 1
ATOM 3519 C C . ASN A 1 463 ? -8.593 9.639 15.613 1.00 94.88 463 ASN A C 1
ATOM 3521 O O . ASN A 1 463 ? -8.182 8.602 15.082 1.00 94.88 463 ASN A O 1
ATOM 3525 N N . ALA A 1 464 ? -8.083 10.833 15.328 1.00 95.69 464 ALA A N 1
ATOM 3526 C CA . ALA A 1 464 ? -6.898 11.073 14.525 1.00 95.69 464 ALA A CA 1
ATOM 3527 C C . ALA A 1 464 ? -6.021 12.175 15.137 1.00 95.69 464 ALA A C 1
ATOM 3529 O O . ALA A 1 464 ? -6.505 13.010 15.900 1.00 95.69 464 ALA A O 1
ATOM 3530 N N . SER A 1 465 ? -4.737 12.200 14.785 1.00 95.31 465 SER A N 1
ATOM 3531 C CA . SER A 1 465 ? -3.807 13.270 15.170 1.00 95.31 465 SER A CA 1
ATOM 3532 C C . SER A 1 465 ? -2.874 13.675 14.033 1.00 95.31 465 SER A C 1
ATOM 3534 O O . SER A 1 465 ? -2.601 12.843 13.165 1.00 95.31 465 SER A O 1
ATOM 3536 N N . PRO A 1 466 ? -2.344 14.908 14.043 1.00 96.25 466 PRO A N 1
ATOM 3537 C CA . PRO A 1 466 ? -1.283 15.317 13.130 1.00 96.25 466 PRO A CA 1
ATOM 3538 C C . PRO A 1 466 ? -0.088 14.363 13.199 1.00 96.25 466 PRO A C 1
ATOM 3540 O O . PRO A 1 466 ? 0.269 13.887 14.279 1.00 96.25 466 PRO A O 1
ATOM 3543 N N . GLN A 1 467 ? 0.541 14.085 12.056 1.00 94.69 467 GLN A N 1
ATOM 3544 C CA . GLN A 1 467 ? 1.722 13.218 12.005 1.00 94.69 467 GLN A CA 1
ATOM 3545 C C . GLN A 1 467 ? 2.930 13.785 12.757 1.00 94.69 467 GLN A C 1
ATOM 3547 O O . GLN A 1 467 ? 3.736 13.004 13.254 1.00 94.69 467 GLN A O 1
ATOM 3552 N N . MET A 1 468 ? 3.025 15.112 12.887 1.00 95.06 468 MET A N 1
ATOM 3553 C CA . MET A 1 468 ? 4.114 15.779 13.606 1.00 95.06 468 MET A CA 1
ATOM 3554 C C . MET A 1 468 ? 4.192 15.429 15.097 1.00 95.06 468 MET A C 1
ATOM 3556 O O . MET A 1 468 ? 5.283 15.465 15.662 1.00 95.06 468 MET A O 1
ATOM 3560 N N . LEU A 1 469 ? 3.076 15.015 15.716 1.00 93.25 469 LEU A N 1
ATOM 3561 C CA . LEU A 1 469 ? 3.079 14.610 17.125 1.00 93.25 469 LEU A CA 1
ATOM 3562 C C . LEU A 1 469 ? 3.970 13.381 17.359 1.00 93.25 469 LEU A C 1
ATOM 3564 O O . LEU A 1 469 ? 4.604 13.269 18.403 1.00 93.25 469 LEU A O 1
ATOM 3568 N N . ASP A 1 470 ? 4.078 12.485 16.372 1.00 89.44 470 ASP A N 1
ATOM 3569 C CA . ASP A 1 470 ? 4.960 11.313 16.463 1.00 89.44 470 ASP A CA 1
ATOM 3570 C C . ASP A 1 470 ? 6.448 11.695 16.412 1.00 89.44 470 ASP A C 1
ATOM 3572 O O . ASP A 1 470 ? 7.312 10.857 16.661 1.00 89.44 470 ASP A O 1
ATOM 3576 N N . TRP A 1 471 ? 6.753 12.941 16.044 1.00 90.56 471 TRP A N 1
ATOM 3577 C CA . TRP A 1 471 ? 8.106 13.492 15.976 1.00 90.56 471 TRP A CA 1
ATOM 3578 C C . TRP A 1 471 ? 8.420 14.378 17.189 1.00 90.56 471 TRP A C 1
ATOM 3580 O O . TRP A 1 471 ? 9.522 14.909 17.276 1.00 90.56 471 TRP A O 1
ATOM 3590 N N . GLY A 1 472 ? 7.468 14.533 18.119 1.00 91.69 472 GLY A N 1
ATOM 3591 C CA . GLY A 1 472 ? 7.611 15.365 19.315 1.00 91.69 472 GLY A CA 1
ATOM 3592 C C . GLY A 1 472 ? 7.311 16.851 19.106 1.00 91.69 472 GLY A C 1
ATOM 3593 O O . GLY A 1 472 ? 7.621 17.645 19.987 1.00 91.69 472 GLY A O 1
ATOM 3594 N N . TYR A 1 473 ? 6.717 17.240 17.973 1.00 93.38 473 TYR A N 1
ATOM 3595 C CA . TYR A 1 473 ? 6.279 18.619 17.740 1.00 93.38 473 TYR A CA 1
ATOM 3596 C C . TYR A 1 473 ? 4.811 18.794 18.118 1.00 93.38 473 TYR A C 1
ATOM 3598 O O . TYR A 1 473 ? 3.974 18.003 17.689 1.00 93.38 473 TYR A O 1
ATOM 3606 N N . GLU A 1 474 ? 4.495 19.846 18.871 1.00 94.25 474 GLU A N 1
ATOM 3607 C CA . GLU A 1 474 ? 3.115 20.214 19.229 1.00 94.25 474 GLU A CA 1
ATOM 3608 C C . GLU A 1 474 ? 2.495 21.206 18.231 1.00 94.25 474 GLU A C 1
ATOM 3610 O O . GLU A 1 474 ? 1.279 21.225 18.045 1.00 94.25 474 GLU A O 1
ATOM 3615 N N . GLU A 1 475 ? 3.337 21.952 17.516 1.00 95.12 475 GLU A N 1
ATOM 3616 C CA . GLU A 1 475 ? 2.980 22.932 16.489 1.00 95.12 475 GLU A CA 1
ATOM 3617 C C . GLU A 1 475 ? 3.941 22.852 15.293 1.00 95.12 475 GLU A C 1
ATOM 3619 O O . GLU A 1 475 ? 4.981 22.189 15.356 1.00 95.12 475 GLU A O 1
ATOM 3624 N N . VAL A 1 476 ? 3.581 23.490 14.174 1.00 96.31 476 VAL A N 1
ATOM 3625 C CA . VAL A 1 476 ? 4.459 23.548 12.997 1.00 96.31 476 VAL A CA 1
ATOM 3626 C C . VAL A 1 476 ? 5.677 24.416 13.336 1.00 96.31 476 VAL A C 1
ATOM 3628 O O . VAL A 1 476 ? 5.487 25.572 13.707 1.00 96.31 476 VAL A O 1
ATOM 3631 N N . PRO A 1 477 ? 6.919 23.905 13.212 1.00 93.25 477 PRO A N 1
ATOM 3632 C CA . PRO A 1 477 ? 8.104 24.697 13.521 1.00 93.25 477 PRO A CA 1
ATOM 3633 C C . PRO A 1 477 ? 8.173 25.961 12.66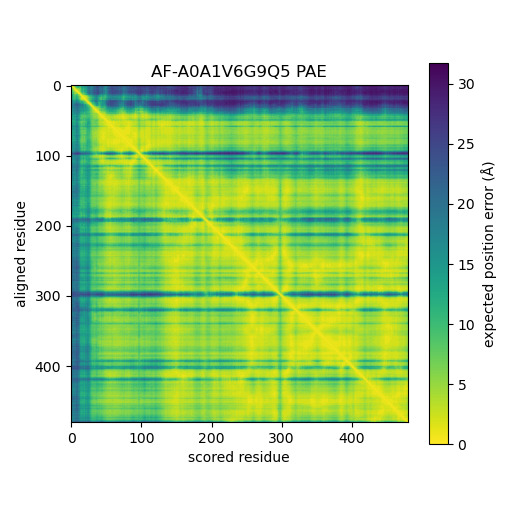1 1.00 93.25 477 PRO A C 1
ATOM 3635 O O . PRO A 1 477 ? 7.913 25.891 11.456 1.00 93.25 477 PRO A O 1
ATOM 3638 N N . SER A 1 478 ? 8.586 27.087 13.250 1.00 90.69 478 SER A N 1
ATOM 3639 C CA . SER A 1 478 ? 8.815 28.325 12.496 1.00 90.69 478 SER A CA 1
ATOM 3640 C C . SER A 1 478 ? 9.830 28.116 11.365 1.00 90.69 478 SER A C 1
ATOM 3642 O O . SER A 1 478 ? 10.723 27.270 11.455 1.00 90.69 478 SER A O 1
ATOM 3644 N N . HIS A 1 479 ? 9.665 28.883 10.287 1.00 87.31 479 HIS A N 1
ATOM 3645 C CA . HIS A 1 479 ? 10.615 28.942 9.176 1.00 87.31 479 HIS A CA 1
ATOM 3646 C C . HIS A 1 479 ? 11.587 30.124 9.258 1.00 87.31 479 HIS A C 1
ATOM 3648 O O . HIS A 1 479 ? 12.467 30.215 8.399 1.00 87.31 479 HIS A O 1
ATOM 3654 N N . GLU A 1 480 ? 11.369 31.026 10.219 1.00 75.56 480 GLU A N 1
ATOM 3655 C CA . GLU A 1 480 ? 12.191 32.216 10.474 1.00 75.56 480 GLU A CA 1
ATOM 3656 C C . GLU A 1 480 ? 13.462 31.892 11.260 1.00 75.56 480 GLU A C 1
ATOM 3658 O O . GLU A 1 480 ? 13.388 31.064 12.202 1.00 75.56 480 GLU A O 1
#

Foldseek 3Di:
DPQLQQDPVPRHGDDLVRSVVVPPDFPDQDVCLVQAPNSGDDCVQLPAAHDQLCLFFFDQFAVVQLVVLVVLSNRVCSSCRRNVQWDKDDGQWDDDPPHTDGDDPDRIDTDGPVPPPQADPVGHGDCVRTHPDGALVSVCVPCALVCLAAFLAHLDLVQFVCSVVVDGPCVFQPALQVEPPGPNVRQGADPQDDDDCVRRSGDDPCQQQPDDVHVDDNCVVVCCVLQPVHCCLVLAADPQLQFVFFRFFQYWAEFFLQQLDTWTATPAFRATDPDSVNSRDTDPTGHGFAWDFDQGPDPSGTHIFGWRKYFYKAKFFQDPVRDTHGDRSVLSNQLNVQDDDADWFWGHHSVRDIDIDGGRADQVNQLSSQVSSVVVVRQRMWIDFLFTWHDDPSGIDTDHDPDQSMDTHGDDGSGHDPPVVSGQSNVHDCCQQPQPRLRFWVKDFRGPNNCRHPPPRHDDPPRIGTPNVVVVDPGRDDPD

Mean predicted aligned error: 7.87 Å

pLDDT: mean 87.04, std 14.15, range [23.83, 98.56]

Solvent-accessible surface area (backbone atoms only — not comparable to full-atom values): 26266 Å² total; per-residue (Å²): 132,81,68,76,46,48,45,91,91,74,72,46,70,47,51,72,70,55,44,57,65,72,65,75,64,97,80,58,84,45,84,55,14,83,68,41,83,81,55,56,67,56,50,92,76,20,43,60,79,74,91,59,67,48,55,48,25,27,83,84,44,32,63,69,50,19,47,54,26,47,66,18,37,28,26,62,52,14,60,40,38,14,62,63,50,26,50,73,47,76,39,38,29,46,79,52,88,95,52,44,48,81,40,78,93,50,78,62,45,74,51,64,48,66,90,74,61,52,41,44,98,87,71,45,75,36,66,89,54,55,45,94,71,68,52,44,67,44,55,36,78,66,46,39,58,51,35,4,27,54,55,4,42,54,94,41,53,90,48,14,52,53,44,51,71,66,55,43,60,57,78,39,37,24,54,10,46,74,30,83,63,25,73,83,47,68,42,59,23,52,98,73,50,65,72,63,30,49,58,40,1,21,58,54,71,54,62,29,29,68,36,89,89,33,87,44,77,64,56,65,64,60,45,51,72,56,29,70,98,47,60,70,47,70,72,46,38,38,75,40,43,32,22,28,48,41,27,50,16,26,10,35,22,42,37,44,35,56,45,30,48,88,45,38,16,21,57,68,58,54,28,38,46,88,48,72,65,53,17,45,36,72,34,98,59,55,39,61,52,45,63,42,81,42,81,43,59,74,96,68,47,60,25,36,30,21,17,27,47,41,32,38,23,37,44,22,32,60,48,97,83,74,46,71,45,76,53,58,41,66,61,36,34,52,19,42,72,72,48,79,88,58,48,70,35,74,46,34,30,83,87,64,50,80,42,82,44,70,38,53,46,45,71,67,32,48,44,48,42,49,52,30,29,38,76,72,71,38,76,51,39,31,40,38,34,66,35,36,35,33,76,55,97,90,39,75,42,76,43,80,54,96,58,79,50,51,48,75,42,79,51,89,62,28,38,50,55,67,93,74,57,62,25,62,39,62,81,36,66,56,54,47,39,32,80,83,17,54,69,38,50,40,62,40,69,47,23,62,32,40,26,50,67,76,36,64,72,54,75,44,76,88,37,15,44,45,44,33,51,84,75,76,38,94,64,66,61,79,80,124